Protein AF-A0A3B3ZJM9-F1 (afdb_monomer_lite)

Structure (mmCIF, N/CA/C/O backbone):
data_AF-A0A3B3ZJM9-F1
#
_entry.id   AF-A0A3B3ZJM9-F1
#
loop_
_atom_site.group_PDB
_atom_site.id
_atom_site.type_symbol
_atom_site.label_atom_id
_atom_site.label_alt_id
_atom_site.label_comp_id
_atom_site.label_asym_id
_atom_site.label_entity_id
_atom_site.label_seq_id
_atom_site.pdbx_PDB_ins_code
_atom_site.Cartn_x
_atom_site.Cartn_y
_atom_site.Cartn_z
_atom_site.occupancy
_atom_site.B_iso_or_equiv
_atom_site.auth_seq_id
_atom_site.auth_comp_id
_atom_site.auth_asym_id
_atom_site.auth_atom_id
_atom_site.pdbx_PDB_model_num
ATOM 1 N N . MET A 1 1 ? 22.313 26.244 2.640 1.00 47.47 1 MET A N 1
ATOM 2 C CA . MET A 1 1 ? 21.963 25.190 3.616 1.00 47.47 1 MET A CA 1
ATOM 3 C C . MET A 1 1 ? 20.534 25.431 4.071 1.00 47.47 1 MET A C 1
ATOM 5 O O . MET A 1 1 ? 20.159 26.590 4.134 1.00 47.47 1 MET A O 1
ATOM 9 N N . ASN A 1 2 ? 19.776 24.383 4.386 1.00 38.81 2 ASN A N 1
ATOM 10 C CA . ASN A 1 2 ? 18.579 24.436 5.232 1.00 38.81 2 ASN A CA 1
ATOM 11 C C . ASN A 1 2 ? 18.476 23.059 5.893 1.00 38.81 2 ASN A C 1
ATOM 13 O O . ASN A 1 2 ? 18.483 22.053 5.186 1.00 38.81 2 ASN A O 1
ATOM 17 N N . HIS A 1 3 ? 18.454 23.014 7.223 1.00 41.62 3 HIS A N 1
ATOM 18 C CA . HIS A 1 3 ? 18.410 21.771 7.990 1.00 41.62 3 HIS A CA 1
ATOM 19 C C . HIS A 1 3 ? 17.099 21.723 8.768 1.00 41.62 3 HIS A C 1
ATOM 21 O O . HIS A 1 3 ? 16.866 22.567 9.630 1.00 41.62 3 HIS A O 1
ATOM 27 N N . THR A 1 4 ? 16.265 20.732 8.469 1.00 42.75 4 THR A N 1
ATOM 28 C CA . THR A 1 4 ? 15.058 20.427 9.241 1.00 42.75 4 THR A CA 1
ATOM 29 C C . THR A 1 4 ? 15.381 19.240 10.150 1.00 42.75 4 THR A C 1
ATOM 31 O O . THR A 1 4 ? 15.762 18.194 9.621 1.00 42.75 4 THR A O 1
ATOM 34 N N . PRO A 1 5 ? 15.296 19.367 11.485 1.00 53.41 5 PRO A N 1
ATOM 35 C CA . PRO A 1 5 ? 15.540 18.246 12.385 1.00 53.41 5 PRO A CA 1
ATOM 36 C C . PRO A 1 5 ? 14.373 17.250 12.344 1.00 53.41 5 PRO A C 1
ATOM 38 O O . PRO A 1 5 ? 13.210 17.647 12.264 1.00 53.41 5 PRO A O 1
ATOM 41 N N . SER A 1 6 ? 14.684 15.958 12.433 1.00 42.56 6 SER A N 1
ATOM 42 C CA . SER A 1 6 ? 13.682 14.906 12.642 1.00 42.56 6 SER A CA 1
ATOM 43 C C . SER A 1 6 ? 13.315 14.804 14.129 1.00 42.56 6 SER A C 1
ATOM 45 O O . SER A 1 6 ? 14.202 14.965 14.971 1.00 42.56 6 SER A O 1
ATOM 47 N N . PRO A 1 7 ? 12.055 14.495 14.485 1.00 53.66 7 PRO A N 1
ATOM 48 C CA . PRO A 1 7 ? 11.697 14.185 15.864 1.00 53.66 7 PRO A CA 1
ATOM 49 C C . PRO A 1 7 ? 12.309 12.843 16.293 1.00 53.66 7 PRO A C 1
ATOM 51 O O . PRO A 1 7 ? 12.354 11.890 15.513 1.00 53.66 7 PRO A O 1
ATOM 54 N N . HIS A 1 8 ? 12.759 12.762 17.546 1.00 35.88 8 HIS A N 1
ATOM 55 C CA . HIS A 1 8 ? 13.118 11.489 18.172 1.00 35.88 8 HIS A CA 1
ATOM 56 C C . HIS A 1 8 ? 11.859 10.654 18.441 1.00 35.88 8 HIS A C 1
ATOM 58 O O . HIS A 1 8 ? 10.830 11.190 18.849 1.00 35.88 8 HIS A O 1
ATOM 64 N N . LEU A 1 9 ? 11.971 9.336 18.268 1.00 39.06 9 LEU A N 1
ATOM 65 C CA . LEU A 1 9 ? 11.013 8.376 18.813 1.00 39.06 9 LEU A CA 1
ATOM 66 C C . LEU A 1 9 ? 11.425 8.037 20.250 1.00 39.06 9 LEU A C 1
ATOM 68 O O . LEU A 1 9 ? 12.598 7.754 20.499 1.00 39.06 9 LEU A O 1
ATOM 72 N N . SER A 1 10 ? 10.469 8.060 21.177 1.00 40.75 10 SER A N 1
ATOM 73 C CA . SER A 1 10 ? 10.665 7.580 22.548 1.00 40.75 10 SER A CA 1
ATOM 74 C C . SER A 1 10 ? 10.404 6.078 22.624 1.00 40.75 10 SER A C 1
ATOM 76 O O . SER A 1 10 ? 9.419 5.594 22.068 1.00 40.75 10 SER A O 1
ATOM 78 N N . GLU A 1 11 ? 11.250 5.348 23.345 1.00 43.91 11 GLU A N 1
ATOM 79 C CA . GLU A 1 11 ? 11.013 3.936 23.651 1.00 43.91 11 GLU A CA 1
ATOM 80 C C . GLU A 1 11 ? 9.887 3.779 24.688 1.00 43.91 11 GLU A C 1
ATOM 82 O O . GLU A 1 11 ? 9.789 4.545 25.648 1.00 43.91 11 GLU A O 1
ATOM 87 N N . GLY A 1 12 ? 9.044 2.762 24.497 1.00 33.78 12 GLY A N 1
ATOM 88 C CA . GLY A 1 12 ? 7.973 2.352 25.408 1.00 33.78 12 GLY A CA 1
ATOM 89 C C . GLY A 1 12 ? 7.880 0.819 25.439 1.00 33.78 12 GLY A C 1
ATOM 90 O O . GLY A 1 12 ? 8.204 0.183 24.434 1.00 33.78 12 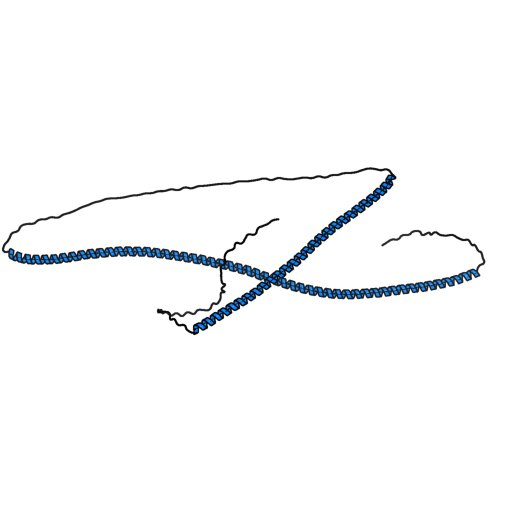GLY A O 1
ATOM 91 N N . PRO A 1 13 ? 7.530 0.200 26.581 1.00 42.19 13 PRO A N 1
ATOM 92 C CA . PRO A 1 13 ? 7.811 -1.215 26.822 1.00 42.19 13 PRO A CA 1
ATOM 93 C C . PRO A 1 13 ? 6.873 -2.173 26.074 1.00 42.19 13 PRO A C 1
ATOM 95 O O . PRO A 1 13 ? 5.714 -1.864 25.804 1.00 42.19 13 PRO A O 1
ATOM 98 N N . GLY A 1 14 ? 7.388 -3.367 25.770 1.00 47.25 14 GLY A N 1
ATOM 99 C CA . GLY A 1 14 ? 6.667 -4.388 25.011 1.00 47.25 14 GLY A CA 1
ATOM 100 C C . GLY A 1 14 ? 5.500 -5.030 25.768 1.00 47.25 14 GLY A C 1
ATOM 101 O O . GLY A 1 14 ? 5.575 -5.265 26.973 1.00 47.25 14 GLY A O 1
ATOM 102 N N . GLY A 1 15 ? 4.445 -5.370 25.024 1.00 34.50 15 GLY A N 1
ATOM 103 C CA . GLY A 1 15 ? 3.334 -6.203 25.482 1.00 34.50 15 GLY A CA 1
ATOM 104 C C . GLY A 1 15 ? 3.264 -7.494 24.670 1.00 34.50 15 GLY A C 1
ATOM 105 O O . GLY A 1 15 ? 3.090 -7.450 23.455 1.00 34.50 15 GLY A O 1
ATOM 106 N N . ASP A 1 16 ? 3.397 -8.638 25.338 1.00 49.00 16 ASP A N 1
ATOM 107 C CA . ASP A 1 16 ? 3.264 -9.957 24.714 1.00 49.00 16 ASP A CA 1
ATOM 108 C C . ASP A 1 16 ? 1.787 -10.253 24.387 1.00 49.00 16 ASP A C 1
ATOM 110 O O . ASP A 1 16 ? 0.916 -10.185 25.260 1.00 49.00 16 ASP A O 1
ATOM 114 N N . ARG A 1 17 ? 1.491 -10.563 23.119 1.00 40.66 17 ARG A N 1
ATOM 115 C CA . ARG A 1 17 ? 0.164 -10.987 22.648 1.00 40.66 17 ARG A CA 1
ATOM 116 C C . ARG A 1 17 ? 0.297 -12.119 21.632 1.00 40.66 17 ARG A C 1
ATOM 118 O O . ARG A 1 17 ? 0.453 -11.895 20.434 1.00 40.66 17 ARG A O 1
ATOM 125 N N . GLY A 1 18 ? 0.184 -13.350 22.126 1.00 38.19 18 GLY A N 1
ATOM 126 C CA . GLY A 1 18 ? 0.128 -14.547 21.291 1.00 38.19 18 GLY A CA 1
ATOM 127 C C . GLY A 1 18 ? -1.083 -14.553 20.350 1.00 38.19 18 GLY A C 1
ATOM 128 O O . GLY A 1 18 ? -2.224 -14.376 20.779 1.00 38.19 18 GLY A O 1
ATOM 129 N N . ILE A 1 19 ? -0.828 -14.801 19.066 1.00 42.34 19 ILE A N 1
ATOM 130 C CA . ILE A 1 19 ? -1.850 -14.903 18.018 1.00 42.34 19 ILE A CA 1
ATOM 131 C C . ILE A 1 19 ? -2.709 -16.158 18.245 1.00 42.34 19 ILE A C 1
ATOM 133 O O . ILE A 1 19 ? -2.181 -17.256 18.432 1.00 42.34 19 ILE A O 1
ATOM 137 N N . ARG A 1 20 ? -4.036 -16.013 18.160 1.00 41.09 20 ARG A N 1
ATOM 138 C CA . ARG A 1 20 ? -4.988 -17.126 18.021 1.00 41.09 20 ARG A CA 1
ATOM 139 C C . ARG A 1 20 ? -5.812 -16.938 16.753 1.00 41.09 20 ARG A C 1
ATOM 141 O O . ARG A 1 20 ? -6.485 -15.923 16.611 1.00 41.09 20 ARG A O 1
ATOM 148 N N . SER A 1 21 ? -5.783 -17.932 15.869 1.00 41.50 21 SER A N 1
ATOM 149 C CA . SER A 1 21 ? -6.717 -18.020 14.743 1.00 41.50 21 SER A CA 1
ATOM 150 C C . SER A 1 21 ? -8.130 -18.394 15.221 1.00 41.50 21 SER A C 1
ATOM 152 O O . SER A 1 21 ? -8.255 -19.080 16.242 1.00 41.50 21 SER A O 1
ATOM 154 N N . PRO A 1 22 ? -9.184 -17.980 14.495 1.00 52.47 22 PRO A N 1
ATOM 155 C CA . PRO A 1 22 ? -10.554 -18.435 14.716 1.00 52.47 22 PRO A CA 1
ATOM 156 C C . PRO A 1 22 ? -10.830 -19.801 14.045 1.00 52.47 22 PRO A C 1
ATOM 158 O O . PRO A 1 22 ? -9.917 -20.472 13.566 1.00 52.47 22 PRO A O 1
ATOM 161 N N . ASP A 1 23 ? -12.117 -20.156 14.002 1.00 39.28 23 ASP A N 1
ATOM 162 C CA . ASP A 1 23 ? -12.761 -21.204 13.195 1.00 39.28 23 ASP A CA 1
ATOM 163 C C . ASP A 1 23 ? -12.610 -22.677 13.612 1.00 39.28 23 ASP A C 1
ATOM 165 O O . ASP A 1 23 ? -11.727 -23.412 13.173 1.00 39.28 23 ASP A O 1
ATOM 169 N N . SER A 1 24 ? -13.627 -23.155 14.342 1.00 36.34 24 SER A N 1
ATOM 170 C CA . SER A 1 24 ? -14.345 -24.404 14.020 1.00 36.34 24 SER A CA 1
ATOM 171 C C . SER A 1 24 ? -15.698 -24.451 14.745 1.00 36.34 24 SER A C 1
ATOM 173 O O . SER A 1 24 ? -15.771 -24.741 15.938 1.00 36.34 24 SER A O 1
ATOM 175 N N . LEU A 1 25 ? -16.785 -24.156 14.024 1.00 48.25 25 LEU A N 1
ATOM 176 C CA . LEU A 1 25 ? -18.159 -24.266 14.526 1.00 48.25 25 LEU A CA 1
ATOM 177 C C . LEU A 1 25 ? -18.718 -25.672 14.265 1.00 48.25 25 LEU A C 1
ATOM 179 O O . LEU A 1 25 ? -19.055 -25.992 13.128 1.00 48.25 25 LEU A O 1
ATOM 183 N N . THR A 1 26 ? -18.907 -26.485 15.309 1.00 35.38 26 THR A N 1
ATOM 184 C CA . THR A 1 26 ? -19.688 -27.735 15.215 1.00 35.38 26 THR A CA 1
ATOM 185 C C . THR A 1 26 ? -20.602 -27.953 16.423 1.00 35.38 26 THR A C 1
ATOM 187 O O . THR A 1 26 ? -20.152 -28.322 17.503 1.00 35.38 26 THR A O 1
ATOM 190 N N . HIS A 1 27 ? -21.895 -27.732 16.181 1.00 34.25 27 HIS A N 1
ATOM 191 C CA . HIS A 1 27 ? -23.088 -28.334 16.797 1.00 34.25 27 HIS A CA 1
ATOM 192 C C . HIS A 1 27 ? -22.999 -28.966 18.201 1.00 34.25 27 HIS A C 1
ATOM 194 O O . HIS A 1 27 ? -22.512 -30.081 18.385 1.00 34.25 27 HIS A O 1
ATOM 200 N N . THR A 1 28 ? -23.684 -28.335 19.156 1.00 37.00 28 THR A N 1
ATOM 201 C CA . THR A 1 28 ? -24.249 -29.011 20.331 1.00 37.00 28 THR A CA 1
ATOM 202 C C . THR A 1 28 ? -25.511 -29.808 19.972 1.00 37.00 28 THR A C 1
ATOM 204 O O . THR A 1 28 ? -26.285 -29.407 19.100 1.00 37.00 28 THR A O 1
ATOM 207 N N . PRO A 1 29 ? -25.780 -30.891 20.718 1.00 44.97 29 PRO A N 1
ATOM 208 C CA . PRO A 1 29 ? -27.143 -31.280 21.060 1.00 44.97 29 PRO A CA 1
ATOM 209 C C . PRO A 1 29 ? -27.339 -31.347 22.586 1.00 44.97 29 PRO A C 1
ATOM 211 O O . PRO A 1 29 ? -26.546 -31.951 23.308 1.00 44.97 29 PRO A O 1
ATOM 214 N N . SER A 1 30 ? -28.427 -30.761 23.082 1.00 38.16 30 SER A N 1
ATOM 215 C CA . SER A 1 30 ? -28.861 -30.919 24.478 1.00 38.16 30 SER A CA 1
ATOM 216 C C . SER A 1 30 ? -29.608 -32.241 24.683 1.00 38.16 30 SER A C 1
ATOM 218 O O . SER A 1 30 ? -30.367 -32.653 23.805 1.00 38.16 30 SER A O 1
ATOM 220 N N . PRO A 1 31 ? -29.535 -32.824 25.889 1.00 50.53 31 PRO A N 1
ATOM 221 C CA . PRO A 1 31 ? -30.676 -33.534 26.460 1.00 50.53 31 PRO A CA 1
ATOM 222 C C . PRO A 1 31 ? -31.111 -32.924 27.802 1.00 50.53 31 PRO A C 1
ATOM 224 O O . PRO A 1 31 ? -30.293 -32.625 28.670 1.00 50.53 31 PRO A O 1
ATOM 227 N N . THR A 1 32 ? -32.423 -32.774 27.990 1.00 44.28 32 THR A N 1
ATOM 228 C CA . THR A 1 32 ? -33.016 -32.277 29.240 1.00 44.28 32 THR A CA 1
ATOM 229 C C . THR A 1 32 ? -33.385 -33.442 30.157 1.00 44.28 32 THR A C 1
ATOM 231 O O . THR A 1 32 ? -34.299 -34.201 29.843 1.00 44.28 32 THR A O 1
ATOM 234 N N . ALA A 1 33 ? -32.744 -33.541 31.321 1.00 39.22 33 ALA A N 1
ATOM 235 C CA . ALA A 1 33 ? -33.217 -34.337 32.454 1.00 39.22 33 ALA A CA 1
ATOM 236 C C . ALA A 1 33 ? -32.726 -33.704 33.767 1.00 39.22 33 ALA A C 1
ATOM 238 O O . ALA A 1 33 ? -31.592 -33.237 33.846 1.00 39.22 33 ALA A O 1
ATOM 239 N N . GLY A 1 34 ? -33.591 -33.647 34.782 1.00 42.50 34 GLY A N 1
ATOM 240 C CA . GLY A 1 34 ? -33.262 -33.074 36.090 1.00 42.50 34 GLY A CA 1
ATOM 241 C C . GLY A 1 34 ? -32.758 -34.118 37.087 1.00 42.50 34 GLY A C 1
ATOM 242 O O . GLY A 1 34 ? -33.069 -35.300 36.965 1.00 42.50 34 GLY A O 1
ATOM 243 N N . GLY A 1 35 ? -32.031 -33.662 38.109 1.00 34.59 35 GLY A N 1
ATOM 244 C CA . GLY A 1 35 ? -31.609 -34.495 39.236 1.00 34.59 35 GLY A CA 1
ATOM 245 C C . GLY A 1 35 ? -30.286 -34.042 39.843 1.00 34.59 35 GLY A C 1
ATOM 246 O O . GLY A 1 35 ? -29.222 -34.417 39.363 1.00 34.59 35 GLY A O 1
ATOM 247 N N . THR A 1 36 ? -30.341 -33.275 40.931 1.00 46.06 36 THR A N 1
ATOM 248 C CA . THR A 1 36 ? -29.201 -33.170 41.850 1.00 46.06 36 THR A CA 1
ATOM 249 C C . THR A 1 36 ? -29.091 -34.459 42.662 1.00 46.06 36 THR A C 1
ATOM 251 O O . THR A 1 36 ? -30.086 -34.958 43.189 1.00 46.06 36 THR A O 1
ATOM 254 N N . PRO A 1 37 ? -27.871 -34.986 42.809 1.00 49.34 37 PRO A N 1
ATOM 255 C CA . PRO A 1 37 ? -27.409 -35.260 44.165 1.00 49.34 37 PRO A CA 1
ATOM 256 C C . PRO A 1 37 ? -25.990 -34.732 44.418 1.00 49.34 37 PRO A C 1
ATOM 258 O O . PRO A 1 37 ? -25.158 -34.630 43.521 1.00 49.34 37 PRO A O 1
ATOM 261 N N . SER A 1 38 ? -25.711 -34.426 45.683 1.00 50.78 38 SER A N 1
ATOM 262 C CA . SER A 1 38 ? -24.355 -34.165 46.174 1.00 50.78 38 SER A CA 1
ATOM 263 C C . SER A 1 38 ? -23.624 -35.482 46.448 1.00 50.78 38 SER A C 1
ATOM 265 O O . SER A 1 38 ? -24.199 -36.339 47.114 1.00 50.78 38 SER A O 1
ATOM 267 N N . SER A 1 39 ? -22.363 -35.615 46.013 1.00 43.12 39 SER A N 1
ATOM 268 C CA . SER A 1 39 ? -21.261 -36.146 46.843 1.00 43.12 39 SER A CA 1
ATOM 269 C C . SER A 1 39 ? -19.900 -36.073 46.125 1.00 43.12 39 SER A C 1
ATOM 271 O O . SER A 1 39 ? -19.812 -36.364 44.940 1.00 43.12 39 SER A O 1
ATOM 273 N N . SER A 1 40 ? -18.870 -35.707 46.896 1.00 44.03 40 SER A N 1
ATOM 274 C CA . SER A 1 40 ? -17.421 -36.014 46.837 1.00 44.03 40 SER A CA 1
ATOM 275 C C . SER A 1 40 ? -16.720 -36.475 45.530 1.00 44.03 40 SER A C 1
ATOM 277 O O . SER A 1 40 ? -17.181 -37.396 44.860 1.00 44.03 40 SER A O 1
ATOM 279 N N . PRO A 1 41 ? -15.499 -35.969 45.233 1.00 45.84 41 PRO A N 1
ATOM 280 C CA . PRO A 1 41 ? -14.708 -36.398 44.075 1.00 45.84 41 PRO A CA 1
ATOM 281 C C . PRO A 1 41 ? -14.000 -37.758 44.292 1.00 45.84 41 PRO A C 1
ATOM 283 O O . PRO A 1 41 ? -13.268 -37.912 45.273 1.00 45.84 41 PRO A O 1
ATOM 286 N N . PRO A 1 42 ? -14.124 -38.733 43.369 1.00 49.38 42 PRO A N 1
ATOM 287 C CA . PRO A 1 42 ? -13.339 -39.965 43.406 1.00 49.38 42 PRO A CA 1
ATOM 288 C C . PRO A 1 42 ? -11.955 -39.772 42.761 1.00 49.38 42 PRO A C 1
ATOM 290 O O . PRO A 1 42 ? -11.836 -39.546 41.557 1.00 49.38 42 PRO A O 1
ATOM 293 N N . LEU A 1 43 ? -10.887 -39.919 43.550 1.00 53.81 43 LEU A N 1
ATOM 294 C CA . LEU A 1 43 ? -9.513 -39.992 43.041 1.00 53.81 43 LEU A CA 1
ATOM 295 C C . LEU A 1 43 ? -9.260 -41.362 42.388 1.00 53.81 43 LEU A C 1
ATOM 297 O O . LEU A 1 43 ? -8.922 -42.319 43.080 1.00 53.81 43 LEU A O 1
ATOM 301 N N . LEU A 1 44 ? -9.396 -41.460 41.061 1.00 46.12 44 LEU A N 1
ATOM 302 C CA . LEU A 1 44 ? -9.040 -42.663 40.296 1.00 46.12 44 LEU A CA 1
ATOM 303 C C . LEU A 1 44 ? -8.184 -42.324 39.068 1.00 46.12 44 LEU A C 1
ATOM 305 O O . LEU A 1 44 ? -8.669 -41.830 38.051 1.00 46.12 44 LEU A O 1
ATOM 309 N N . LEU A 1 45 ? -6.890 -42.639 39.164 1.00 51.25 45 LEU A N 1
ATOM 310 C CA . LEU A 1 45 ? -5.932 -42.588 38.058 1.00 51.25 45 LEU A CA 1
ATOM 311 C C . LEU A 1 45 ? -6.147 -43.785 37.118 1.00 51.25 45 LEU A C 1
ATOM 313 O O . LEU A 1 45 ? -5.525 -44.834 37.275 1.00 51.25 45 LEU A O 1
ATOM 317 N N . SER A 1 46 ? -7.029 -43.632 36.130 1.00 48.34 46 SER A N 1
ATOM 318 C CA . SER A 1 46 ? -7.209 -44.622 35.059 1.00 48.34 46 SER A CA 1
ATOM 319 C C . SER A 1 46 ? -5.994 -44.646 34.115 1.00 48.34 46 SER A C 1
ATOM 321 O O . SER A 1 46 ? -5.715 -43.618 33.491 1.00 48.34 46 SER A O 1
ATOM 323 N N . PRO A 1 47 ? -5.317 -45.797 33.900 1.00 54.12 47 PRO A N 1
ATOM 324 C CA . PRO A 1 47 ? -4.136 -45.884 33.027 1.00 54.12 47 PRO A CA 1
ATOM 325 C C . PRO A 1 47 ? -4.365 -45.427 31.578 1.00 54.12 47 PRO A C 1
ATOM 327 O O . PRO A 1 47 ? -3.436 -44.961 30.925 1.00 54.12 47 PRO A O 1
ATOM 330 N N . GLY A 1 48 ? -5.605 -45.506 31.079 1.00 52.81 48 GLY A N 1
ATOM 331 C CA . GLY A 1 48 ? -5.964 -45.015 29.744 1.00 52.81 48 GLY A CA 1
ATOM 332 C C . GLY A 1 48 ? -5.825 -43.497 29.568 1.00 52.81 48 GLY A C 1
ATOM 333 O O . GLY A 1 48 ? -5.595 -43.047 28.451 1.00 52.81 48 GLY A O 1
ATOM 334 N N . GLY A 1 49 ? -5.908 -42.712 30.650 1.00 56.03 49 GLY A N 1
ATOM 335 C CA . GLY A 1 49 ? -5.801 -41.252 30.575 1.00 56.03 49 GLY A CA 1
ATOM 336 C C . GLY A 1 49 ? -4.401 -40.774 30.189 1.00 56.03 49 GLY A C 1
ATOM 337 O O . GLY A 1 49 ? -4.273 -39.846 29.400 1.00 56.03 49 GLY A O 1
ATOM 338 N N . LEU A 1 50 ? -3.345 -41.429 30.687 1.00 55.56 50 LEU A N 1
ATOM 339 C CA . LEU A 1 50 ? -1.957 -41.044 30.395 1.00 55.56 50 LEU A CA 1
ATOM 340 C C . LEU A 1 50 ? -1.658 -41.103 28.888 1.00 55.56 50 LEU A C 1
ATOM 342 O O . LEU A 1 50 ? -1.089 -40.169 28.334 1.00 55.56 50 LEU A O 1
ATOM 346 N N . ARG A 1 51 ? -2.136 -42.156 28.219 1.00 60.84 51 ARG A N 1
ATOM 347 C CA . ARG A 1 51 ? -1.934 -42.382 26.782 1.00 60.84 51 ARG A CA 1
ATOM 348 C C . ARG A 1 51 ? -2.746 -41.431 25.890 1.00 60.84 51 ARG A C 1
ATOM 350 O O . ARG A 1 51 ? -2.351 -41.166 24.755 1.00 60.84 51 ARG A O 1
ATOM 357 N N . ASP A 1 52 ? -3.865 -40.910 26.392 1.00 72.94 52 ASP A N 1
ATOM 358 C CA . ASP A 1 52 ? -4.633 -39.840 25.740 1.00 72.94 52 ASP A CA 1
ATOM 359 C C . ASP A 1 52 ? -3.897 -38.491 25.848 1.00 72.94 52 ASP A C 1
ATOM 361 O O . ASP A 1 52 ? -3.723 -37.796 24.847 1.00 72.94 52 ASP A O 1
ATOM 365 N N . TRP A 1 53 ? -3.341 -38.173 27.027 1.00 78.88 53 TRP A N 1
ATOM 366 C CA . TRP A 1 53 ? -2.466 -37.007 27.212 1.00 78.88 53 TRP A CA 1
ATOM 367 C C . TRP A 1 53 ? -1.213 -37.059 26.327 1.00 78.88 53 TRP A C 1
ATOM 369 O O . TRP A 1 53 ? -0.895 -36.058 25.689 1.00 78.88 53 TRP A O 1
ATOM 379 N N . GLU A 1 54 ? -0.540 -38.211 26.231 1.00 85.19 54 GLU A N 1
ATOM 380 C CA . GLU A 1 54 ? 0.595 -38.420 25.316 1.00 85.19 54 GLU A CA 1
ATOM 381 C C . GLU A 1 54 ? 0.190 -38.174 23.854 1.00 85.19 54 GLU A C 1
ATOM 383 O O . GLU A 1 54 ? 0.828 -37.384 23.161 1.00 85.19 54 GLU A O 1
ATOM 388 N N . SER A 1 55 ? -0.923 -38.767 23.404 1.00 84.81 55 SER A N 1
ATOM 389 C CA . SER A 1 55 ? -1.436 -38.597 22.033 1.00 84.81 55 SER A CA 1
ATOM 390 C C . SER A 1 55 ? -1.785 -37.134 21.714 1.00 84.81 55 SER A C 1
ATOM 392 O O . SER A 1 55 ? -1.576 -36.661 20.594 1.00 84.81 55 SER A O 1
ATOM 394 N N . ARG A 1 56 ? -2.304 -36.399 22.704 1.00 87.19 56 ARG A N 1
ATOM 395 C CA . ARG A 1 56 ? -2.682 -34.987 22.583 1.00 87.19 56 ARG A CA 1
ATOM 396 C C . ARG A 1 56 ? -1.479 -34.044 22.578 1.00 87.19 56 ARG A C 1
ATOM 398 O O . ARG A 1 56 ? -1.473 -33.085 21.808 1.00 87.19 56 ARG A O 1
ATOM 405 N N . GLU A 1 57 ? -0.466 -34.297 23.404 1.00 90.25 57 GLU A N 1
ATOM 406 C CA . GLU A 1 57 ? 0.758 -33.486 23.410 1.00 90.25 57 GLU A CA 1
ATOM 407 C C . GLU A 1 57 ? 1.638 -33.803 22.185 1.00 90.25 57 GLU A C 1
ATOM 409 O O . GLU A 1 57 ? 2.228 -32.889 21.614 1.00 90.25 57 GLU A O 1
ATOM 414 N N . GLU A 1 58 ? 1.635 -35.044 21.678 1.00 90.69 58 GLU A N 1
ATOM 415 C CA . GLU A 1 58 ? 2.191 -35.369 20.357 1.00 90.69 58 GLU A CA 1
ATOM 416 C C . GLU A 1 58 ? 1.525 -34.559 19.230 1.00 90.69 58 GLU A C 1
ATOM 418 O O . GLU A 1 58 ? 2.219 -34.026 18.361 1.00 90.69 58 GLU A O 1
ATOM 423 N N . LEU A 1 59 ? 0.187 -34.468 19.215 1.00 90.81 59 LEU A N 1
ATOM 424 C CA . LEU A 1 59 ? -0.540 -33.683 18.211 1.00 90.81 59 LEU A CA 1
ATOM 425 C C . LEU A 1 59 ? -0.142 -32.202 18.287 1.00 90.81 59 LEU A C 1
ATOM 427 O O . LEU A 1 59 ? 0.236 -31.616 17.276 1.00 90.81 59 LEU A O 1
ATOM 431 N N . ARG A 1 60 ? -0.123 -31.635 19.496 1.00 94.12 60 ARG A N 1
ATOM 432 C CA . ARG A 1 60 ? 0.319 -30.259 19.753 1.00 94.12 60 ARG A CA 1
ATOM 433 C C . ARG A 1 60 ? 1.766 -30.008 19.316 1.00 94.12 60 ARG A C 1
ATOM 435 O O . ARG A 1 60 ? 2.076 -28.944 18.784 1.00 94.12 60 ARG A O 1
ATOM 442 N N . MET A 1 61 ? 2.664 -30.971 19.522 1.00 91.50 61 MET A N 1
ATOM 443 C CA . MET A 1 61 ? 4.050 -30.875 19.059 1.00 91.50 61 MET A CA 1
ATOM 444 C C . MET A 1 61 ? 4.139 -30.882 17.529 1.00 91.50 61 MET A C 1
ATOM 446 O O . MET A 1 61 ? 4.857 -30.052 16.974 1.00 91.50 61 MET A O 1
ATOM 450 N N . ARG A 1 62 ? 3.349 -31.719 16.841 1.00 94.75 62 ARG A N 1
ATOM 451 C CA . ARG A 1 62 ? 3.244 -31.708 15.369 1.00 94.75 62 ARG A CA 1
ATOM 452 C C . ARG A 1 62 ? 2.681 -30.385 14.841 1.00 94.75 62 ARG A C 1
ATOM 454 O O . ARG A 1 62 ? 3.226 -29.841 13.887 1.00 94.75 62 ARG A O 1
ATOM 461 N N . GLU A 1 63 ? 1.657 -29.823 15.485 1.00 94.50 63 GLU A N 1
ATOM 462 C CA . GLU A 1 63 ? 1.111 -28.494 15.157 1.00 94.50 63 GLU A CA 1
ATOM 463 C C . GLU A 1 63 ? 2.162 -27.381 15.324 1.00 94.50 63 GLU A C 1
ATOM 465 O O . GLU A 1 63 ? 2.300 -26.513 14.460 1.00 94.50 63 GLU A O 1
ATOM 470 N N . LEU A 1 64 ? 2.953 -27.420 16.405 1.00 96.31 64 LEU A N 1
ATOM 471 C CA . LEU A 1 64 ? 4.053 -26.477 16.644 1.00 96.31 64 LEU A CA 1
ATOM 472 C C . LEU A 1 64 ? 5.196 -26.634 15.631 1.00 96.31 64 LEU A C 1
ATOM 474 O O . LEU A 1 64 ? 5.791 -25.638 15.216 1.00 96.31 64 LEU A O 1
ATOM 478 N N . GLU A 1 65 ? 5.519 -27.859 15.223 1.00 95.12 65 GLU A N 1
ATOM 479 C CA . GLU A 1 65 ? 6.509 -28.137 14.178 1.00 95.12 65 GLU A CA 1
ATOM 480 C C . GLU A 1 65 ? 6.031 -27.672 12.800 1.00 95.12 65 GLU A C 1
ATOM 482 O O . GLU A 1 65 ? 6.800 -27.036 12.075 1.00 95.12 65 GLU A O 1
ATOM 487 N N . GLU A 1 66 ? 4.755 -27.873 12.461 1.00 95.50 66 GLU A N 1
ATOM 488 C CA . GLU A 1 66 ? 4.192 -27.361 11.213 1.00 95.50 66 GLU A CA 1
ATOM 489 C C . GLU A 1 66 ? 4.133 -25.825 11.207 1.00 95.50 66 GLU A C 1
ATOM 491 O O . GLU A 1 66 ? 4.513 -25.193 10.219 1.00 95.50 66 GLU A O 1
ATOM 496 N N . ALA A 1 67 ? 3.750 -25.195 12.323 1.00 94.56 67 ALA A N 1
ATOM 497 C CA . ALA A 1 67 ? 3.783 -23.740 12.472 1.00 94.56 67 ALA A CA 1
ATOM 498 C C . ALA A 1 67 ? 5.206 -23.176 12.286 1.00 94.56 67 ALA A C 1
ATOM 500 O O . ALA A 1 67 ? 5.393 -22.200 11.555 1.00 94.56 67 ALA A O 1
ATOM 501 N N . ARG A 1 68 ? 6.226 -23.827 12.868 1.00 95.44 68 ARG A N 1
ATOM 502 C CA . ARG A 1 68 ? 7.647 -23.486 12.657 1.00 95.44 68 ARG A CA 1
ATOM 503 C C . ARG A 1 68 ? 8.072 -23.670 11.197 1.00 95.44 68 ARG A C 1
ATOM 505 O O . ARG A 1 68 ? 8.769 -22.810 10.664 1.00 95.44 68 ARG A O 1
ATOM 512 N N . ALA A 1 69 ? 7.641 -24.742 10.531 1.00 96.00 69 ALA A N 1
ATOM 513 C CA . ALA A 1 69 ? 7.953 -24.990 9.122 1.00 96.00 69 ALA A CA 1
ATOM 514 C C . ALA A 1 69 ? 7.322 -23.933 8.193 1.00 96.00 69 ALA A C 1
ATOM 516 O O . ALA A 1 69 ? 8.003 -23.392 7.317 1.00 96.00 69 ALA A O 1
ATOM 517 N N . ARG A 1 70 ? 6.051 -23.575 8.429 1.00 94.31 70 ARG A N 1
ATOM 518 C CA . ARG A 1 70 ? 5.345 -22.488 7.727 1.00 94.31 70 ARG A CA 1
ATOM 519 C C . ARG A 1 70 ? 6.055 -21.141 7.942 1.00 94.31 70 ARG A C 1
ATOM 521 O O . ARG A 1 70 ? 6.319 -20.434 6.968 1.00 94.31 70 ARG A O 1
ATOM 528 N N . ALA A 1 71 ? 6.451 -20.823 9.179 1.00 95.12 71 ALA A N 1
ATOM 529 C CA . ALA A 1 71 ? 7.204 -19.608 9.505 1.00 95.12 71 ALA A CA 1
ATOM 530 C C . ALA A 1 71 ? 8.581 -19.560 8.812 1.00 95.12 71 ALA A C 1
ATOM 532 O O . ALA A 1 71 ? 8.915 -18.561 8.176 1.00 95.12 71 ALA A O 1
ATOM 533 N N . ALA A 1 72 ? 9.346 -20.656 8.833 1.00 95.06 72 ALA A N 1
ATOM 534 C CA . ALA A 1 72 ? 10.641 -20.748 8.154 1.00 95.06 72 ALA A CA 1
ATOM 535 C C . ALA A 1 72 ? 10.527 -20.587 6.622 1.00 95.06 72 ALA A C 1
ATOM 537 O O . ALA A 1 72 ? 11.420 -20.028 5.978 1.00 95.06 72 ALA A O 1
ATOM 538 N N . GLN A 1 73 ? 9.421 -21.037 6.019 1.00 92.75 73 GLN A N 1
ATOM 539 C CA . GLN A 1 73 ? 9.147 -20.832 4.595 1.00 92.75 73 GLN A CA 1
ATOM 540 C C . GLN A 1 73 ? 8.731 -19.381 4.280 1.00 92.75 73 GLN A C 1
ATOM 542 O O . GLN A 1 73 ? 9.175 -18.824 3.268 1.00 92.75 73 GLN A O 1
ATOM 547 N N . MET A 1 74 ? 7.958 -18.729 5.158 1.00 93.00 74 MET A N 1
ATOM 548 C CA . MET A 1 74 ? 7.723 -17.278 5.093 1.00 93.00 74 MET A CA 1
ATOM 549 C C . MET A 1 74 ? 9.038 -16.495 5.198 1.00 93.00 74 MET A C 1
ATOM 551 O O . MET A 1 74 ? 9.272 -15.596 4.397 1.00 93.00 74 MET A O 1
ATOM 555 N N . GLU A 1 75 ? 9.937 -16.871 6.108 1.00 95.88 75 GLU A N 1
ATOM 556 C CA . GLU A 1 75 ? 11.248 -16.235 6.285 1.00 95.88 75 GLU A CA 1
ATOM 557 C C . GLU A 1 75 ? 12.160 -16.341 5.050 1.00 95.88 75 GLU A C 1
ATOM 559 O O . GLU A 1 75 ? 12.869 -15.382 4.727 1.00 95.88 75 GLU A O 1
ATOM 564 N N . LYS A 1 76 ? 12.137 -17.474 4.332 1.00 97.31 76 LYS A N 1
ATOM 565 C CA . LYS A 1 76 ? 12.821 -17.617 3.032 1.00 97.31 76 LYS A CA 1
ATOM 566 C C . LYS A 1 76 ? 12.211 -16.696 1.976 1.00 97.31 76 LYS A C 1
ATOM 568 O O . LYS A 1 76 ? 12.937 -15.997 1.275 1.00 97.31 76 LYS A O 1
ATOM 573 N N . THR A 1 77 ? 10.882 -16.670 1.897 1.00 95.69 77 THR A N 1
ATOM 574 C CA . THR A 1 77 ? 10.136 -15.835 0.943 1.00 95.69 77 THR A CA 1
ATOM 575 C C . THR A 1 77 ? 10.402 -14.344 1.187 1.00 95.69 77 THR A C 1
ATOM 577 O O . THR A 1 77 ? 10.696 -13.608 0.248 1.00 95.69 77 THR A O 1
ATOM 580 N N . MET A 1 78 ? 10.392 -13.902 2.449 1.00 92.38 78 MET A N 1
ATOM 581 C CA . MET A 1 78 ? 10.704 -12.525 2.851 1.00 92.38 78 MET A CA 1
ATOM 582 C C . MET A 1 78 ? 12.148 -12.124 2.522 1.00 92.38 78 MET A C 1
ATOM 584 O O . MET A 1 78 ? 12.366 -11.032 1.995 1.00 92.38 78 MET A O 1
ATOM 588 N N . ARG A 1 79 ? 13.134 -13.002 2.772 1.00 96.38 79 ARG A N 1
ATOM 589 C CA . ARG A 1 79 ? 14.532 -12.744 2.376 1.00 96.38 79 ARG A CA 1
ATOM 590 C C . ARG A 1 79 ? 14.670 -12.606 0.861 1.00 96.38 79 ARG A C 1
ATOM 592 O O . ARG A 1 79 ? 15.255 -11.630 0.409 1.00 96.38 79 ARG A O 1
ATOM 599 N N . TRP A 1 80 ? 14.037 -13.481 0.080 1.00 96.06 80 TRP A N 1
ATOM 600 C CA . TRP A 1 80 ? 14.057 -13.375 -1.381 1.00 96.06 80 TRP A CA 1
ATOM 601 C C . TRP A 1 80 ? 13.455 -12.052 -1.893 1.00 96.06 80 TRP A C 1
ATOM 603 O O . TRP A 1 80 ? 14.072 -11.382 -2.722 1.00 96.06 80 TRP A O 1
ATOM 613 N N . TRP A 1 81 ? 12.317 -11.599 -1.347 1.00 95.69 81 TRP A N 1
ATOM 614 C CA . TRP A 1 81 ? 11.759 -10.279 -1.686 1.00 95.69 81 TRP A CA 1
ATOM 615 C C . TRP A 1 81 ? 12.686 -9.117 -1.294 1.00 95.69 81 TRP A C 1
ATOM 617 O O . TRP A 1 81 ? 12.798 -8.144 -2.048 1.00 95.69 81 TRP A O 1
ATOM 627 N N . SER A 1 82 ? 13.378 -9.217 -0.154 1.00 94.69 82 SER A N 1
ATOM 628 C CA . SER A 1 82 ? 14.399 -8.249 0.267 1.00 94.69 82 SER A CA 1
ATOM 629 C C . SER A 1 82 ? 15.569 -8.198 -0.722 1.00 94.69 82 SER A C 1
ATOM 631 O O . SER A 1 82 ? 15.917 -7.118 -1.204 1.00 94.69 82 SER A O 1
ATOM 633 N N . ASP A 1 83 ? 16.122 -9.352 -1.098 1.00 95.69 83 ASP A N 1
ATOM 634 C CA . ASP A 1 83 ? 17.269 -9.458 -2.005 1.00 95.69 83 ASP A CA 1
ATOM 635 C C . ASP A 1 83 ? 16.925 -8.963 -3.417 1.00 95.69 83 ASP A C 1
ATOM 637 O O . ASP A 1 83 ? 17.677 -8.179 -4.002 1.00 95.69 83 ASP A O 1
ATOM 641 N N . CYS A 1 84 ? 15.748 -9.320 -3.945 1.00 94.94 84 CYS A N 1
ATOM 642 C CA . CYS A 1 84 ? 15.224 -8.765 -5.196 1.00 94.94 84 CYS A CA 1
ATOM 643 C C . CYS A 1 84 ? 15.087 -7.235 -5.130 1.00 94.94 84 CYS A C 1
ATOM 645 O O . CYS A 1 84 ? 15.497 -6.531 -6.058 1.00 94.94 84 CYS A O 1
ATOM 647 N N . THR A 1 85 ? 14.569 -6.705 -4.018 1.00 94.88 85 THR A N 1
ATOM 648 C CA . THR A 1 85 ? 14.410 -5.258 -3.803 1.00 94.88 85 THR A CA 1
ATOM 649 C C . THR A 1 85 ? 15.762 -4.543 -3.724 1.00 94.88 85 THR A C 1
ATOM 651 O O . THR A 1 85 ? 15.931 -3.477 -4.322 1.00 94.88 85 THR A O 1
ATOM 654 N N . ALA A 1 86 ? 16.749 -5.121 -3.035 1.00 90.00 86 ALA A N 1
ATOM 655 C CA . ALA A 1 86 ? 18.107 -4.589 -2.947 1.00 90.00 86 ALA A CA 1
ATOM 656 C C . ALA A 1 86 ? 18.811 -4.598 -4.316 1.00 90.00 86 ALA A C 1
ATOM 658 O O . ALA A 1 86 ? 19.338 -3.572 -4.748 1.00 90.00 86 ALA A O 1
ATOM 659 N N . ASN A 1 87 ? 18.735 -5.715 -5.045 1.00 95.31 87 ASN A N 1
ATOM 660 C CA . ASN A 1 87 ? 19.311 -5.891 -6.381 1.00 95.31 87 ASN A CA 1
ATOM 661 C C . ASN A 1 87 ? 18.737 -4.879 -7.395 1.00 95.31 87 ASN A C 1
ATOM 663 O O . ASN A 1 87 ? 19.479 -4.260 -8.164 1.00 95.31 87 ASN A O 1
ATOM 667 N N . TRP A 1 88 ? 17.421 -4.644 -7.352 1.00 93.62 88 TRP A N 1
ATOM 668 C CA . TRP A 1 88 ? 16.746 -3.625 -8.161 1.00 93.62 88 TRP A CA 1
ATOM 669 C C . TRP A 1 88 ? 17.188 -2.205 -7.778 1.00 93.62 88 TRP A C 1
ATOM 671 O O . TRP A 1 88 ? 17.595 -1.433 -8.651 1.00 93.62 88 TRP A O 1
ATOM 681 N N . ARG A 1 89 ? 17.199 -1.866 -6.478 1.00 95.31 89 ARG A N 1
ATOM 682 C CA . ARG A 1 89 ? 17.688 -0.565 -5.977 1.00 95.31 89 ARG A CA 1
ATOM 683 C C . ARG A 1 89 ? 19.136 -0.297 -6.389 1.00 95.31 89 ARG A C 1
ATOM 685 O O . ARG A 1 89 ? 19.445 0.830 -6.777 1.00 95.31 89 ARG A O 1
ATOM 692 N N . GLU A 1 90 ? 20.009 -1.303 -6.362 1.00 94.31 90 GLU A N 1
ATOM 693 C CA . GLU A 1 90 ? 21.380 -1.193 -6.869 1.00 94.31 90 GLU A CA 1
ATOM 694 C C . GLU A 1 90 ? 21.421 -0.894 -8.369 1.00 94.31 90 GLU A C 1
ATOM 696 O O . GLU A 1 90 ? 22.032 0.098 -8.769 1.00 94.31 90 GLU A O 1
ATOM 701 N N . LYS A 1 91 ? 20.765 -1.716 -9.201 1.00 95.06 91 LYS A N 1
ATOM 702 C CA . LYS A 1 91 ? 20.749 -1.554 -10.667 1.00 95.06 91 LYS A CA 1
ATOM 703 C C . LYS A 1 91 ? 20.258 -0.165 -11.070 1.00 95.06 91 LYS A C 1
ATOM 705 O O . LYS A 1 91 ? 20.929 0.533 -11.828 1.00 95.06 91 LYS A O 1
ATOM 710 N N . TRP A 1 92 ? 19.155 0.295 -10.482 1.00 93.56 92 TRP A N 1
ATOM 711 C CA . TRP A 1 92 ? 18.634 1.641 -10.727 1.00 93.56 92 TRP A CA 1
ATOM 712 C C . TRP A 1 92 ? 19.513 2.752 -10.152 1.00 93.56 92 TRP A C 1
ATOM 714 O O . TRP A 1 92 ? 19.467 3.879 -10.640 1.00 93.56 92 TRP A O 1
ATOM 724 N N . SER A 1 93 ? 20.337 2.490 -9.139 1.00 94.69 93 SER A N 1
ATOM 725 C CA . SER A 1 93 ? 21.330 3.459 -8.658 1.00 94.69 93 SER A CA 1
ATOM 726 C C . SER A 1 93 ? 22.535 3.547 -9.593 1.00 94.69 93 SER A C 1
ATOM 728 O O . SER A 1 93 ? 22.946 4.658 -9.919 1.00 94.69 93 SER A O 1
ATOM 730 N N . LYS A 1 94 ? 23.019 2.410 -10.107 1.00 96.19 94 LYS A N 1
ATOM 731 C CA . LYS A 1 94 ? 24.091 2.317 -11.111 1.00 96.19 94 LYS A CA 1
ATOM 732 C C . LYS A 1 94 ? 23.695 3.037 -12.409 1.00 96.19 94 LYS A C 1
ATOM 734 O O . LYS A 1 94 ? 24.345 4.014 -12.770 1.00 96.19 94 LYS A O 1
ATOM 739 N N . VAL A 1 95 ? 22.540 2.706 -12.996 1.00 95.56 95 VAL A N 1
ATOM 740 C CA . VAL A 1 95 ? 22.021 3.373 -14.212 1.00 95.56 95 VAL A CA 1
ATOM 741 C C . VAL A 1 95 ? 21.782 4.877 -14.001 1.00 95.56 95 VAL A C 1
ATOM 743 O O . VAL A 1 95 ? 22.103 5.690 -14.870 1.00 95.56 95 VAL A O 1
ATOM 746 N N . ARG A 1 96 ? 21.258 5.304 -12.838 1.00 92.12 96 ARG A N 1
ATOM 747 C CA . ARG A 1 96 ? 21.114 6.743 -12.528 1.00 92.12 96 ARG A CA 1
ATOM 748 C C . ARG A 1 96 ? 22.466 7.446 -12.392 1.00 92.12 96 ARG A C 1
ATOM 750 O O . ARG A 1 96 ? 22.566 8.595 -12.821 1.00 92.12 96 ARG A O 1
ATOM 757 N N . ALA A 1 97 ? 23.472 6.788 -11.815 1.00 93.56 97 ALA A N 1
ATOM 758 C CA . ALA A 1 97 ? 24.820 7.325 -11.673 1.00 93.56 97 ALA A CA 1
ATOM 759 C C . ALA A 1 97 ? 25.517 7.461 -13.034 1.00 93.56 97 ALA A C 1
ATOM 761 O O . ALA A 1 97 ? 26.021 8.536 -13.332 1.00 93.56 97 ALA A O 1
ATOM 762 N N . GLU A 1 98 ? 25.465 6.440 -13.892 1.00 96.19 98 GLU A N 1
ATOM 763 C CA . GLU A 1 98 ? 26.002 6.470 -15.264 1.00 96.19 98 GLU A CA 1
ATOM 764 C C . GLU A 1 98 ? 25.341 7.567 -16.108 1.00 96.19 98 GLU A C 1
ATOM 766 O O . GLU A 1 98 ? 26.021 8.418 -16.680 1.00 96.19 98 GLU A O 1
ATOM 771 N N . ARG A 1 99 ? 24.003 7.633 -16.101 1.00 94.50 99 ARG A N 1
ATOM 772 C CA . ARG A 1 99 ? 23.225 8.692 -16.766 1.00 94.50 99 ARG A CA 1
ATOM 773 C C . ARG A 1 99 ? 23.593 10.092 -16.262 1.00 94.50 99 ARG A C 1
ATOM 775 O O . ARG A 1 99 ? 23.592 11.043 -17.043 1.00 94.50 99 ARG A O 1
ATOM 782 N N . ASN A 1 100 ? 23.852 10.251 -14.964 1.00 93.31 100 ASN A N 1
ATOM 783 C CA . ASN A 1 100 ? 24.309 11.527 -14.412 1.00 93.31 100 ASN A CA 1
ATOM 784 C C . ASN A 1 100 ? 25.737 11.834 -14.880 1.00 93.31 100 ASN A C 1
ATOM 786 O O . ASN A 1 100 ? 25.960 12.912 -15.419 1.00 93.31 100 ASN A O 1
ATOM 790 N N . ARG A 1 101 ? 26.652 10.862 -14.797 1.00 96.44 101 ARG A N 1
ATOM 791 C CA . ARG A 1 101 ? 28.048 10.987 -15.232 1.00 96.44 101 ARG A CA 1
ATOM 792 C C . ARG A 1 101 ? 28.157 11.420 -16.694 1.00 96.44 101 ARG A C 1
ATOM 794 O O . ARG A 1 101 ? 28.817 12.409 -16.975 1.00 96.44 101 ARG A O 1
ATOM 801 N N . ALA A 1 102 ? 27.402 10.788 -17.593 1.00 92.69 102 ALA A N 1
ATOM 802 C CA . ALA A 1 102 ? 27.341 11.168 -19.005 1.00 92.69 102 ALA A CA 1
ATOM 803 C C . ALA A 1 102 ? 26.795 12.598 -19.218 1.00 92.69 102 ALA A C 1
ATOM 805 O O . ALA A 1 102 ? 27.258 13.324 -20.096 1.00 92.69 102 ALA A O 1
ATOM 806 N N . ARG A 1 103 ? 25.835 13.056 -18.397 1.00 90.75 103 ARG A N 1
ATOM 807 C CA . ARG A 1 103 ? 25.365 14.459 -18.418 1.00 90.75 103 ARG A CA 1
ATOM 808 C C . ARG A 1 103 ? 26.430 15.428 -17.901 1.00 90.75 103 ARG A C 1
ATOM 810 O O . ARG A 1 103 ? 26.524 16.546 -18.406 1.00 90.75 103 ARG A O 1
ATOM 817 N N . ASP A 1 104 ? 27.218 15.014 -16.916 1.00 96.31 104 ASP A N 1
ATOM 818 C CA . ASP A 1 104 ? 28.310 15.802 -16.349 1.00 96.31 104 ASP A CA 1
ATOM 819 C C . ASP A 1 104 ? 29.481 15.913 -17.336 1.00 96.31 104 ASP A C 1
ATOM 821 O O . ASP A 1 104 ? 29.949 17.019 -17.601 1.00 96.31 104 ASP A O 1
ATOM 825 N N . GLU A 1 105 ? 29.851 14.812 -17.989 1.00 96.56 105 GLU A N 1
ATOM 826 C CA . GLU A 1 105 ? 30.815 14.745 -19.092 1.00 96.56 105 GLU A CA 1
ATOM 827 C C . GLU A 1 105 ? 30.375 15.608 -20.286 1.00 96.56 105 GLU A C 1
ATOM 829 O O . GLU A 1 105 ? 31.164 16.414 -20.776 1.00 96.56 105 GLU A O 1
ATOM 834 N N . VAL A 1 106 ? 29.103 15.555 -20.705 1.00 91.38 106 VAL A N 1
ATOM 835 C CA . VAL A 1 106 ? 28.570 16.444 -21.758 1.00 91.38 106 VAL A CA 1
ATOM 836 C C . VAL A 1 106 ? 28.649 17.923 -21.359 1.00 91.38 106 VAL A C 1
ATOM 838 O O . VAL A 1 106 ? 28.953 18.761 -22.210 1.00 91.38 106 VAL A O 1
ATOM 841 N N . ARG A 1 107 ? 28.423 18.280 -20.084 1.00 96.75 107 ARG A N 1
ATOM 842 C CA . ARG A 1 107 ? 28.612 19.668 -19.618 1.00 96.75 107 ARG A CA 1
ATOM 843 C C . ARG A 1 107 ? 30.091 20.075 -19.611 1.00 96.75 107 ARG A C 1
ATOM 845 O O . ARG A 1 107 ? 30.395 21.169 -20.077 1.00 96.75 107 ARG A O 1
ATOM 852 N N . GLN A 1 108 ? 31.004 19.199 -19.185 1.00 97.94 108 GLN A N 1
ATOM 853 C CA . GLN A 1 108 ? 32.451 19.453 -19.245 1.00 97.94 108 GLN A CA 1
ATOM 854 C C . GLN A 1 108 ? 32.959 19.604 -20.687 1.00 97.94 108 GLN A C 1
ATOM 856 O O . GLN A 1 108 ? 33.748 20.502 -20.969 1.00 97.94 108 GLN A O 1
ATOM 861 N N . LEU A 1 109 ? 32.500 18.760 -21.616 1.00 97.19 109 LEU A N 1
ATOM 862 C CA . LEU A 1 109 ? 32.878 18.838 -23.030 1.00 97.19 109 LEU A CA 1
ATOM 863 C C . LEU A 1 109 ? 32.368 20.126 -23.687 1.00 97.19 109 LEU A C 1
ATOM 865 O O . LEU A 1 109 ? 33.116 20.746 -24.437 1.00 97.19 109 LEU A O 1
ATOM 869 N N . ARG A 1 110 ? 31.150 20.581 -23.355 1.00 94.75 110 ARG A N 1
ATOM 870 C CA . ARG A 1 110 ? 30.644 21.898 -23.783 1.00 94.75 110 ARG A CA 1
ATOM 871 C C . ARG A 1 110 ? 31.494 23.042 -23.229 1.00 94.75 110 ARG A C 1
ATOM 873 O O . ARG A 1 110 ? 31.941 23.873 -24.002 1.00 94.75 110 ARG A O 1
ATOM 880 N N . GLN A 1 111 ? 31.814 23.033 -21.934 1.00 97.81 111 GLN A N 1
ATOM 881 C CA . GLN A 1 111 ? 32.687 24.051 -21.332 1.00 97.81 111 GLN A CA 1
ATOM 882 C C . GLN A 1 111 ? 34.087 24.083 -21.972 1.00 97.81 111 GLN A C 1
ATOM 884 O O . GLN A 1 111 ? 34.619 25.160 -22.225 1.00 97.81 111 GLN A O 1
ATOM 889 N N . ARG A 1 112 ? 34.674 22.919 -22.289 1.00 97.62 112 ARG A N 1
ATOM 890 C CA . ARG A 1 112 ? 35.949 22.834 -23.026 1.00 97.62 112 ARG A CA 1
ATOM 891 C C . ARG A 1 112 ? 35.824 23.370 -24.453 1.00 97.62 112 ARG A C 1
ATOM 893 O O . ARG A 1 112 ? 36.710 24.096 -24.888 1.00 97.62 112 ARG A O 1
ATOM 900 N N . LEU A 1 113 ? 34.731 23.059 -25.157 1.00 95.75 113 LEU A N 1
ATOM 901 C CA . LEU A 1 113 ? 34.437 23.609 -26.484 1.00 95.75 113 LEU A CA 1
ATOM 902 C C . LEU A 1 113 ? 34.318 25.141 -26.436 1.00 95.75 113 LEU A C 1
ATOM 904 O O . LEU A 1 113 ? 34.913 25.815 -27.271 1.00 95.75 113 LEU A O 1
ATOM 908 N N . ASP A 1 114 ? 33.606 25.691 -25.450 1.00 97.00 114 ASP A N 1
ATOM 909 C CA . ASP A 1 114 ? 33.441 27.138 -25.268 1.00 97.00 114 ASP A CA 1
ATOM 910 C C . ASP A 1 114 ? 34.786 27.832 -25.001 1.00 97.00 114 ASP A C 1
ATOM 912 O O . ASP A 1 114 ? 35.046 28.906 -25.545 1.00 97.00 114 ASP A O 1
ATOM 916 N N . THR A 1 115 ? 35.659 27.224 -24.190 1.00 97.50 115 THR A N 1
ATOM 917 C CA . THR A 1 115 ? 37.015 27.728 -23.918 1.00 97.50 115 THR A CA 1
ATOM 918 C C . THR A 1 115 ? 37.898 27.678 -25.166 1.00 97.50 115 THR A C 1
ATOM 920 O O . THR A 1 115 ? 38.398 28.721 -25.581 1.00 97.50 115 THR A O 1
ATOM 923 N N . LEU A 1 116 ? 37.999 26.527 -25.841 1.00 96.50 116 LEU A N 1
ATOM 924 C CA . LEU A 1 116 ? 38.769 26.385 -27.087 1.00 96.50 116 LEU A CA 1
ATOM 925 C C . LEU A 1 116 ? 38.240 27.301 -28.206 1.00 96.50 116 LEU A C 1
ATOM 927 O O . LEU A 1 116 ? 39.009 27.806 -29.020 1.00 96.50 116 LEU A O 1
ATOM 931 N N . THR A 1 117 ? 36.930 27.564 -28.240 1.00 96.88 117 THR A N 1
ATOM 932 C CA . THR A 1 117 ? 36.321 28.519 -29.180 1.00 96.88 117 THR A CA 1
ATOM 933 C C . THR A 1 117 ? 36.736 29.953 -28.854 1.00 96.88 117 THR A C 1
ATOM 935 O O . THR A 1 117 ? 37.084 30.703 -29.765 1.00 96.88 117 THR A O 1
ATOM 938 N N . LYS A 1 118 ? 36.762 30.339 -27.569 1.00 98.00 118 LYS A N 1
ATOM 939 C CA . LYS A 1 118 ? 37.261 31.655 -27.135 1.00 98.00 118 LYS A CA 1
ATOM 940 C C . LYS A 1 118 ? 38.738 31.824 -27.478 1.00 98.00 118 LYS A C 1
ATOM 942 O O . LYS A 1 118 ? 39.075 32.822 -28.107 1.00 98.00 118 LYS A O 1
ATOM 947 N N . GLU A 1 119 ? 39.579 30.841 -27.165 1.00 97.25 119 GLU A N 1
ATOM 948 C CA . GLU A 1 119 ? 41.005 30.815 -27.524 1.00 97.25 119 GLU A CA 1
ATOM 949 C C . GLU A 1 119 ? 41.205 30.943 -29.042 1.00 97.25 119 GLU A C 1
ATOM 951 O O . GLU A 1 119 ? 41.938 31.817 -29.497 1.00 97.25 119 GLU A O 1
ATOM 956 N N . LEU A 1 120 ? 40.459 30.178 -29.848 1.00 95.38 120 LEU A N 1
ATOM 957 C CA . LEU A 1 120 ? 40.486 30.281 -31.310 1.00 95.38 120 LEU A CA 1
ATOM 958 C C . LEU A 1 120 ? 40.052 31.669 -31.818 1.00 95.38 120 LEU A C 1
ATOM 960 O O . LEU A 1 120 ? 40.588 32.147 -32.818 1.00 95.38 120 LEU A O 1
ATOM 964 N N . THR A 1 121 ? 39.101 32.341 -31.159 1.00 96.56 121 THR A N 1
ATOM 965 C CA . THR A 1 121 ? 38.768 33.746 -31.476 1.00 96.56 121 THR A CA 1
ATOM 966 C C . THR A 1 121 ? 39.804 34.750 -30.966 1.00 96.56 121 THR A C 1
ATOM 968 O O . THR A 1 121 ? 39.942 35.805 -31.578 1.00 96.56 121 THR A O 1
ATOM 971 N N . GLY A 1 122 ? 40.548 34.423 -29.903 1.00 97.62 122 GLY A N 1
ATOM 972 C CA . GLY A 1 122 ? 41.717 35.165 -29.422 1.00 97.62 122 GLY A CA 1
ATOM 973 C C . GLY A 1 122 ? 42.821 35.166 -30.468 1.00 97.62 122 GLY A C 1
ATOM 974 O O . GLY A 1 122 ? 43.065 36.197 -31.084 1.00 97.62 122 GLY A O 1
ATOM 975 N N . VAL A 1 123 ? 43.337 33.982 -30.806 1.00 96.25 123 VAL A N 1
ATOM 976 C CA . VAL A 1 123 ? 44.391 33.789 -31.818 1.00 96.25 123 VAL A CA 1
ATOM 977 C C . VAL A 1 123 ? 43.992 34.354 -33.188 1.00 96.25 123 VAL A C 1
ATOM 979 O O . VAL A 1 123 ? 44.825 34.904 -33.905 1.00 96.25 123 VAL A O 1
ATOM 982 N N . ARG A 1 124 ? 42.710 34.282 -33.580 1.00 96.00 124 ARG A N 1
ATOM 983 C CA . ARG A 1 124 ? 42.222 34.941 -34.810 1.00 96.00 124 ARG A CA 1
ATOM 984 C C . ARG A 1 124 ? 42.283 36.467 -34.740 1.00 96.00 124 ARG A C 1
ATOM 986 O O . ARG A 1 124 ? 42.552 37.082 -35.770 1.00 96.00 124 ARG A O 1
ATOM 993 N N . ARG A 1 125 ? 42.021 37.062 -33.572 1.00 96.69 125 ARG A N 1
ATOM 994 C CA . ARG A 1 125 ? 42.116 38.509 -33.351 1.00 96.69 125 ARG A CA 1
ATOM 995 C C . ARG A 1 125 ? 43.572 38.951 -33.273 1.00 96.69 125 ARG A C 1
ATOM 997 O O . ARG A 1 125 ? 43.931 39.831 -34.034 1.00 96.69 125 ARG A O 1
ATOM 1004 N N . GLU A 1 126 ? 44.408 38.261 -32.502 1.00 95.81 126 GLU A N 1
ATOM 1005 C CA . GLU A 1 126 ? 45.860 38.485 -32.424 1.00 95.81 126 GLU A CA 1
ATOM 1006 C C . GLU A 1 126 ? 46.505 38.401 -33.815 1.00 95.81 126 GLU A C 1
ATOM 1008 O O . GLU A 1 126 ? 47.262 39.278 -34.216 1.00 95.81 126 GLU A O 1
ATOM 1013 N N . ARG A 1 127 ? 46.141 37.394 -34.623 1.00 95.00 127 ARG A N 1
ATOM 1014 C CA . ARG A 1 127 ? 46.583 37.300 -36.023 1.00 95.00 127 ARG A CA 1
ATOM 1015 C C . ARG A 1 127 ? 46.095 38.488 -36.856 1.00 95.00 127 ARG A C 1
ATOM 1017 O O . ARG A 1 127 ? 46.830 38.951 -37.721 1.00 95.00 127 ARG A O 1
ATOM 1024 N N . GLN A 1 128 ? 44.864 38.958 -36.645 1.00 95.44 128 GLN A N 1
ATOM 1025 C CA . GLN A 1 128 ? 44.334 40.117 -37.362 1.00 95.44 128 GLN A CA 1
ATOM 1026 C C . GLN A 1 128 ? 45.070 41.403 -36.961 1.00 95.44 128 GLN A C 1
ATOM 1028 O O . GLN A 1 128 ? 45.488 42.146 -37.845 1.00 95.44 128 GLN A O 1
ATOM 1033 N N . GLU A 1 129 ? 45.289 41.604 -35.662 1.00 95.50 129 GLU A N 1
ATOM 1034 C CA . GLU A 1 129 ? 46.048 42.701 -35.058 1.00 95.50 129 GLU A CA 1
ATOM 1035 C C . GLU A 1 129 ? 47.483 42.719 -35.601 1.00 95.50 129 GLU A C 1
ATOM 1037 O O . GLU A 1 129 ? 47.887 43.727 -36.175 1.00 95.50 129 GLU A O 1
ATOM 1042 N N . LEU A 1 130 ? 48.193 41.584 -35.588 1.00 94.38 130 LEU A N 1
ATOM 1043 C CA . LEU A 1 130 ? 49.530 41.429 -36.179 1.00 94.38 130 LEU A CA 1
ATOM 1044 C C . LEU A 1 130 ? 49.558 41.662 -37.699 1.00 94.38 130 LEU A C 1
ATOM 1046 O O . LEU A 1 130 ? 50.551 42.177 -38.217 1.00 94.38 130 LEU A O 1
ATOM 1050 N N . THR A 1 131 ? 48.498 41.308 -38.442 1.00 92.81 131 THR A N 1
ATOM 1051 C CA . THR A 1 131 ? 48.415 41.662 -39.873 1.00 92.81 131 THR A CA 1
ATOM 1052 C C . THR A 1 131 ? 48.169 43.149 -40.088 1.00 92.81 131 THR A C 1
ATOM 1054 O O . THR A 1 131 ? 48.786 43.717 -40.982 1.00 92.81 131 THR A O 1
ATOM 1057 N N . THR A 1 132 ? 47.339 43.801 -39.267 1.00 94.88 132 THR A N 1
ATOM 1058 C CA . THR A 1 132 ? 47.168 45.259 -39.331 1.00 94.88 132 THR A CA 1
ATOM 1059 C C . THR A 1 132 ? 48.412 45.998 -38.861 1.00 94.88 132 THR A C 1
ATOM 1061 O O . THR A 1 132 ? 48.733 47.011 -39.458 1.00 94.88 132 THR A O 1
ATOM 1064 N N . GLU A 1 133 ? 49.151 45.474 -37.882 1.00 93.56 133 GLU A N 1
ATOM 1065 C CA . GLU A 1 133 ? 50.428 46.023 -37.422 1.00 93.56 133 GLU A CA 1
ATOM 1066 C C . GLU A 1 133 ? 51.518 45.865 -38.488 1.00 93.56 133 GLU A C 1
ATOM 1068 O O . GLU A 1 133 ? 52.252 46.803 -38.764 1.00 93.56 133 GLU A O 1
ATOM 1073 N N . ASN A 1 134 ? 51.588 44.722 -39.179 1.00 88.88 134 ASN A N 1
ATOM 1074 C CA . ASN A 1 134 ? 52.454 44.577 -40.354 1.00 88.88 134 ASN A CA 1
ATOM 1075 C C . ASN A 1 134 ? 52.083 45.572 -41.460 1.00 88.88 134 ASN A C 1
ATOM 1077 O O . ASN A 1 134 ? 52.968 46.121 -42.113 1.00 88.88 134 ASN A O 1
ATOM 1081 N N . GLU A 1 135 ? 50.790 45.804 -41.684 1.00 92.69 135 GLU A N 1
ATOM 1082 C CA . GLU A 1 135 ? 50.330 46.738 -42.707 1.00 92.69 135 GLU A CA 1
ATOM 1083 C C . GLU A 1 135 ? 50.592 48.196 -42.310 1.00 92.69 135 GLU A C 1
ATOM 1085 O O . GLU A 1 135 ? 51.054 48.971 -43.146 1.00 92.69 135 GLU A O 1
ATOM 1090 N N . THR A 1 136 ? 50.411 48.568 -41.038 1.00 90.62 136 THR A N 1
ATOM 1091 C CA . THR A 1 136 ? 50.803 49.891 -40.537 1.00 90.62 136 THR A CA 1
ATOM 1092 C C . THR A 1 136 ? 52.312 50.053 -40.484 1.00 90.62 136 THR A C 1
ATOM 1094 O O . THR A 1 136 ? 52.769 51.138 -40.786 1.00 90.62 136 THR A O 1
ATOM 1097 N N . LEU A 1 137 ? 53.112 49.018 -40.210 1.00 88.69 137 LEU A N 1
ATOM 1098 C CA . LEU A 1 137 ? 54.577 49.089 -40.290 1.00 88.69 137 LEU A CA 1
ATOM 1099 C C . LEU A 1 137 ? 55.073 49.204 -41.739 1.00 88.69 137 LEU A C 1
ATOM 1101 O O . LEU A 1 137 ? 56.039 49.917 -41.989 1.00 88.69 137 LEU A O 1
ATOM 1105 N N . ARG A 1 138 ? 54.399 48.585 -42.718 1.00 86.81 138 ARG A N 1
ATOM 1106 C CA . ARG A 1 138 ? 54.650 48.844 -44.151 1.00 86.81 138 ARG A CA 1
ATOM 1107 C C . ARG A 1 138 ? 54.282 50.274 -44.528 1.00 86.81 138 ARG A C 1
ATOM 1109 O O . ARG A 1 138 ? 55.057 50.936 -45.213 1.00 86.81 138 ARG A O 1
ATOM 1116 N N . GLN A 1 139 ? 53.128 50.756 -44.068 1.00 86.81 139 GLN A N 1
ATOM 1117 C CA . GLN A 1 139 ? 52.706 52.141 -44.268 1.00 86.81 139 GLN A CA 1
ATOM 1118 C C . GLN A 1 139 ? 53.633 53.123 -43.546 1.00 86.81 139 GLN A C 1
ATOM 1120 O O . GLN A 1 139 ? 53.919 54.169 -44.101 1.00 86.81 139 GLN A O 1
ATOM 1125 N N . GLU A 1 140 ? 54.178 52.787 -42.379 1.00 81.44 140 GLU A N 1
ATOM 1126 C CA . GLU A 1 140 ? 55.097 53.645 -41.631 1.00 81.44 140 GLU A CA 1
ATOM 1127 C C . GLU A 1 140 ? 56.501 53.611 -42.240 1.00 81.44 140 GLU A C 1
ATOM 1129 O O . GLU A 1 140 ? 57.144 54.646 -42.326 1.00 81.44 140 GLU A O 1
ATOM 1134 N N . VAL A 1 141 ? 56.951 52.487 -42.809 1.00 76.06 141 VAL A N 1
ATOM 1135 C CA . VAL A 1 141 ? 58.122 52.468 -43.705 1.00 76.06 141 VAL A CA 1
ATOM 1136 C C . VAL A 1 141 ? 57.876 53.355 -44.932 1.00 76.06 141 VAL A C 1
ATOM 1138 O O . VAL A 1 141 ? 58.774 54.097 -45.322 1.00 76.06 141 VAL A O 1
ATOM 1141 N N . LEU A 1 142 ? 56.664 53.359 -45.500 1.00 72.25 142 LEU A N 1
ATOM 1142 C CA . LEU A 1 142 ? 56.260 54.283 -46.569 1.00 72.25 142 LEU A CA 1
ATOM 1143 C C . LEU A 1 142 ? 56.077 55.742 -46.094 1.00 72.25 142 LEU A C 1
ATOM 1145 O O . LEU A 1 142 ? 56.195 56.640 -46.921 1.00 72.25 142 LEU A O 1
ATOM 1149 N N . ARG A 1 143 ? 55.847 56.010 -44.797 1.00 65.75 143 ARG A N 1
ATOM 1150 C CA . ARG A 1 143 ? 55.690 57.368 -44.223 1.00 65.75 143 ARG A CA 1
ATOM 1151 C C . ARG A 1 143 ? 56.959 57.958 -43.616 1.00 65.75 143 ARG A C 1
ATOM 1153 O O . ARG A 1 143 ? 57.152 59.167 -43.618 1.00 65.75 143 ARG A O 1
ATOM 1160 N N . LEU A 1 144 ? 57.910 57.113 -43.247 1.00 58.16 144 LEU A N 1
ATOM 1161 C CA . LEU A 1 144 ? 59.321 57.479 -43.155 1.00 58.16 144 LEU A CA 1
ATOM 1162 C C . LEU A 1 144 ? 59.907 57.772 -44.558 1.00 58.16 144 LEU A C 1
ATOM 1164 O O . LEU A 1 144 ? 61.010 58.299 -44.664 1.00 58.16 144 LEU A O 1
ATOM 1168 N N . HIS A 1 145 ? 59.132 57.502 -45.621 1.00 53.88 145 HIS A N 1
ATOM 1169 C CA . HIS A 1 145 ? 59.283 58.047 -46.975 1.00 53.88 145 HIS A CA 1
ATOM 1170 C C . HIS A 1 145 ? 58.163 59.073 -47.359 1.00 53.88 145 HIS A C 1
ATOM 1172 O O . HIS A 1 145 ? 58.038 59.394 -48.541 1.00 53.88 145 HIS A O 1
ATOM 1178 N N . GLY A 1 146 ? 57.356 59.608 -46.416 1.00 49.62 146 GLY A N 1
ATOM 1179 C CA . GLY A 1 146 ? 56.273 60.591 -46.676 1.00 49.62 146 GLY A CA 1
ATOM 1180 C C . GLY A 1 146 ? 55.389 61.007 -45.465 1.00 49.62 146 GLY A C 1
ATOM 1181 O O . GLY A 1 146 ? 54.689 60.187 -44.880 1.00 49.62 146 GLY A O 1
ATOM 1182 N N . ASP A 1 147 ? 55.358 62.303 -45.132 1.00 37.16 147 ASP A N 1
ATOM 1183 C CA . ASP A 1 147 ? 54.997 62.883 -43.812 1.00 37.16 147 ASP A CA 1
ATOM 1184 C C . ASP A 1 147 ? 53.626 62.545 -43.122 1.00 37.16 147 ASP A C 1
ATOM 1186 O O . ASP A 1 147 ? 52.670 62.093 -43.768 1.00 37.16 147 ASP A O 1
ATOM 1190 N N . PRO A 1 148 ? 53.478 62.770 -41.781 1.00 47.84 148 PRO A N 1
ATOM 1191 C CA . PRO A 1 148 ? 52.420 62.143 -40.965 1.00 47.84 148 PRO A CA 1
ATOM 1192 C C . PRO A 1 148 ? 51.310 63.038 -40.336 1.00 47.84 148 PRO A C 1
ATOM 1194 O O . PRO A 1 148 ? 51.436 64.252 -40.202 1.00 47.84 148 PRO A O 1
ATOM 1197 N N . ALA A 1 149 ? 50.217 62.375 -39.900 1.00 34.28 149 ALA A N 1
ATOM 1198 C CA . ALA A 1 149 ? 48.981 62.894 -39.258 1.00 34.28 149 ALA A CA 1
ATOM 1199 C C . ALA A 1 149 ? 48.044 61.727 -38.783 1.00 34.28 149 ALA A C 1
ATOM 1201 O O . ALA A 1 149 ? 48.185 60.635 -39.346 1.00 34.28 149 ALA A O 1
ATOM 1202 N N . ALA A 1 150 ? 47.035 61.840 -37.877 1.00 35.19 150 ALA A N 1
ATOM 1203 C CA . ALA A 1 150 ? 46.748 62.813 -36.783 1.00 35.19 150 ALA A CA 1
ATOM 1204 C C . ALA A 1 150 ? 45.552 62.435 -35.812 1.00 35.19 150 ALA A C 1
ATOM 1206 O O . ALA A 1 150 ? 44.535 63.121 -35.778 1.00 35.19 150 ALA A O 1
ATOM 1207 N N . THR A 1 151 ? 45.720 61.435 -34.926 1.00 38.31 151 THR A N 1
ATOM 1208 C CA . THR A 1 151 ? 45.096 61.269 -33.556 1.00 38.31 151 THR A CA 1
ATOM 1209 C C . THR A 1 151 ? 43.573 60.969 -33.252 1.00 38.31 151 THR A C 1
ATOM 1211 O O . THR A 1 151 ? 42.705 61.390 -34.010 1.00 38.31 151 THR A O 1
ATOM 1214 N N . PRO A 1 152 ? 43.239 60.262 -32.114 1.00 62.59 152 PRO A N 1
ATOM 1215 C CA . PRO A 1 152 ? 41.884 59.915 -31.550 1.00 62.59 152 PRO A CA 1
ATOM 1216 C C . PRO A 1 152 ? 41.625 60.591 -30.139 1.00 62.59 152 PRO A C 1
ATOM 1218 O O . PRO A 1 152 ? 42.230 61.654 -29.986 1.00 62.59 152 PRO A O 1
ATOM 1221 N N . PRO A 1 153 ? 40.867 60.120 -29.073 1.00 62.53 153 PRO A N 1
ATOM 1222 C CA . PRO A 1 153 ? 40.010 58.922 -28.771 1.00 62.53 153 PRO A CA 1
ATOM 1223 C C . PRO A 1 153 ? 38.703 59.190 -27.897 1.00 62.53 153 PRO A C 1
ATOM 1225 O O . PRO A 1 153 ? 38.081 60.235 -28.053 1.00 62.53 153 PRO A O 1
ATOM 1228 N N . ASN A 1 154 ? 38.341 58.284 -26.943 1.00 36.25 154 ASN A N 1
ATOM 1229 C CA . ASN A 1 154 ? 37.288 58.287 -25.859 1.00 36.25 154 ASN A CA 1
ATOM 1230 C C . ASN A 1 154 ? 35.861 57.772 -26.215 1.00 36.25 154 ASN A C 1
ATOM 1232 O O . ASN A 1 154 ? 35.517 57.755 -27.390 1.00 36.25 154 ASN A O 1
ATOM 1236 N N . GLY A 1 155 ? 34.964 57.303 -25.308 1.00 34.62 155 GLY A N 1
ATOM 1237 C CA . GLY A 1 155 ? 34.874 57.103 -23.820 1.00 34.62 155 GLY A CA 1
ATOM 1238 C C . GLY A 1 155 ? 33.525 56.371 -23.460 1.00 34.62 155 GLY A C 1
ATOM 1239 O O . GLY A 1 155 ? 32.876 55.938 -24.408 1.00 34.62 155 GLY A O 1
ATOM 1240 N N . THR A 1 156 ? 32.945 56.149 -22.251 1.00 34.22 156 THR A N 1
ATOM 1241 C CA . THR A 1 156 ? 33.211 56.350 -20.785 1.00 34.22 156 THR A CA 1
ATOM 1242 C C . THR A 1 156 ? 32.195 55.477 -19.943 1.00 34.22 156 THR A C 1
ATOM 1244 O O . THR A 1 156 ? 31.276 54.914 -20.533 1.00 34.22 156 THR A O 1
ATOM 1247 N N . SER A 1 157 ? 32.307 55.342 -18.597 1.00 35.84 157 SER A N 1
ATOM 1248 C CA . SER A 1 157 ? 31.538 54.405 -17.696 1.00 35.84 157 SER A CA 1
ATOM 1249 C C . SER A 1 157 ? 30.623 55.067 -16.610 1.00 35.84 157 SER A C 1
ATOM 1251 O O . SER A 1 157 ? 30.700 56.287 -16.472 1.00 35.84 157 SER A O 1
ATOM 1253 N N . THR A 1 158 ? 29.867 54.289 -15.769 1.00 35.66 158 THR A N 1
ATOM 1254 C CA . THR A 1 158 ? 29.595 54.420 -14.266 1.00 35.66 158 THR A CA 1
ATOM 1255 C C . THR A 1 158 ? 28.185 53.891 -13.759 1.00 35.66 158 THR A C 1
ATOM 1257 O O . THR A 1 158 ? 27.503 53.235 -14.542 1.00 35.66 158 THR A O 1
ATOM 1260 N N . SER A 1 159 ? 27.786 54.011 -12.458 1.00 36.41 159 SER A N 1
ATOM 1261 C CA . SER A 1 159 ? 26.994 53.023 -11.627 1.00 36.41 159 SER A CA 1
ATOM 1262 C C . SER A 1 159 ? 26.028 53.547 -10.484 1.00 36.41 159 SER A C 1
ATOM 1264 O O . SER A 1 159 ? 25.962 54.757 -10.300 1.00 36.41 159 SER A O 1
ATOM 1266 N N . CYS A 1 160 ? 25.376 52.645 -9.670 1.00 30.80 160 CYS A N 1
ATOM 1267 C CA . CYS A 1 160 ? 24.953 52.723 -8.199 1.00 30.80 160 CYS A CA 1
ATOM 1268 C C . CYS A 1 160 ? 23.462 52.433 -7.717 1.00 30.80 160 CYS A C 1
ATOM 1270 O O . CYS A 1 160 ? 22.553 52.359 -8.538 1.00 30.80 160 CYS A O 1
ATOM 1272 N N . SER A 1 161 ? 23.222 52.18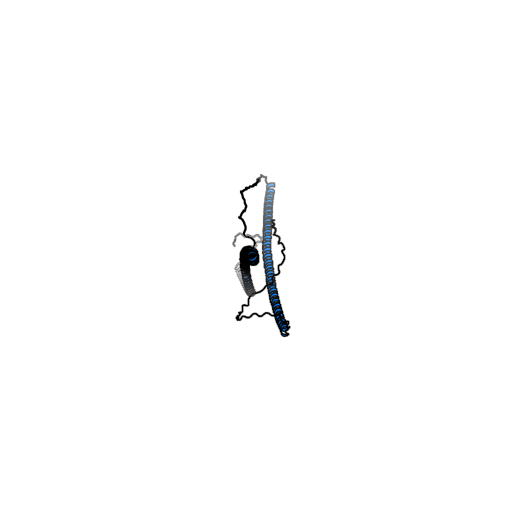3 -6.387 1.00 37.38 161 SER A N 1
ATOM 1273 C CA . SER A 1 161 ? 21.951 51.894 -5.577 1.00 37.38 161 SER A CA 1
ATOM 1274 C C . SER A 1 161 ? 22.270 51.819 -4.022 1.00 37.38 161 SER A C 1
ATOM 1276 O O . SER A 1 161 ? 23.419 52.193 -3.768 1.00 37.38 161 SER A O 1
ATOM 1278 N N . PRO A 1 162 ? 21.494 51.341 -2.962 1.00 54.75 162 PRO A N 1
ATOM 1279 C CA . PRO A 1 162 ? 20.078 50.869 -2.681 1.00 54.75 162 PRO A CA 1
ATOM 1280 C C . PRO A 1 162 ? 19.447 51.316 -1.264 1.00 54.75 162 PRO A C 1
ATOM 1282 O O . PRO A 1 162 ? 19.817 52.383 -0.782 1.00 54.75 162 PRO A O 1
ATOM 1285 N N . THR A 1 163 ? 18.612 50.485 -0.540 1.00 36.91 163 THR A N 1
ATOM 1286 C CA . THR A 1 163 ? 18.374 50.321 0.984 1.00 36.91 163 THR A CA 1
ATOM 1287 C C . THR A 1 163 ? 17.035 50.762 1.727 1.00 36.91 163 THR A C 1
ATOM 1289 O O . THR A 1 163 ? 16.529 51.818 1.375 1.00 36.91 163 THR A O 1
ATOM 1292 N N . GLN A 1 164 ? 16.496 50.026 2.775 1.00 39.38 164 GLN A N 1
ATOM 1293 C CA . GLN A 1 164 ? 15.585 50.449 3.946 1.00 39.38 164 GLN A CA 1
ATOM 1294 C C . GLN A 1 164 ? 15.048 49.313 4.949 1.00 39.38 164 GLN A C 1
ATOM 1296 O O . GLN A 1 164 ? 15.098 48.155 4.547 1.00 39.38 164 GLN A O 1
ATOM 1301 N N . THR A 1 165 ? 14.508 49.598 6.193 1.00 33.88 165 THR A N 1
ATOM 1302 C CA . THR A 1 165 ? 13.949 48.644 7.274 1.00 33.88 165 THR A CA 1
ATOM 1303 C C . THR A 1 165 ? 13.103 49.252 8.487 1.00 33.88 165 THR A C 1
ATOM 1305 O O . THR A 1 165 ? 13.265 50.440 8.736 1.00 33.88 165 THR A O 1
ATOM 1308 N N . LEU A 1 166 ? 12.276 48.494 9.302 1.00 38.00 166 LEU A N 1
ATOM 1309 C CA . LEU A 1 166 ? 11.542 48.954 10.571 1.00 38.00 166 LEU A CA 1
ATOM 1310 C C . LEU A 1 166 ? 11.017 47.874 11.643 1.00 38.00 166 LEU A C 1
ATOM 1312 O O . LEU A 1 166 ? 11.477 46.738 11.582 1.00 38.00 166 LEU A O 1
ATOM 1316 N N . GLN A 1 167 ? 10.144 48.214 12.657 1.00 37.81 167 GLN A N 1
ATOM 1317 C CA . GLN A 1 167 ? 9.782 47.527 13.984 1.00 37.81 167 GLN A CA 1
ATOM 1318 C C . GLN A 1 167 ? 8.378 47.964 14.624 1.00 37.81 167 GLN A C 1
ATOM 1320 O O . GLN A 1 167 ? 7.828 48.890 14.038 1.00 37.81 167 GLN A O 1
ATOM 1325 N N . LEU A 1 168 ? 7.717 47.547 15.774 1.00 36.31 168 LEU A N 1
ATOM 1326 C CA . LEU A 1 168 ? 7.671 46.428 16.817 1.00 36.31 168 LEU A CA 1
ATOM 1327 C C . LEU A 1 168 ? 6.528 46.608 17.951 1.00 36.31 168 LEU A C 1
ATOM 1329 O O . LEU A 1 168 ? 6.078 47.736 18.123 1.00 36.31 168 LEU A O 1
ATOM 1333 N N . ARG A 1 169 ? 6.157 45.574 18.792 1.00 35.88 169 ARG A N 1
ATOM 1334 C CA . ARG A 1 169 ? 5.362 45.496 20.122 1.00 35.88 169 ARG A CA 1
ATOM 1335 C C . ARG A 1 169 ? 3.788 45.313 20.132 1.00 35.88 169 ARG A C 1
ATOM 1337 O O . ARG A 1 169 ? 3.248 45.327 19.038 1.00 35.88 169 ARG A O 1
ATOM 1344 N N . CYS A 1 170 ? 2.961 45.049 21.207 1.00 32.16 170 CYS A N 1
ATOM 1345 C CA . CYS A 1 170 ? 2.982 45.093 22.729 1.00 32.16 170 CYS A CA 1
ATOM 1346 C C . CYS A 1 170 ? 1.994 44.086 23.509 1.00 32.16 170 CYS A C 1
ATOM 1348 O O . CYS A 1 170 ? 1.707 43.043 22.935 1.00 32.16 170 CYS A O 1
ATOM 1350 N N . LEU A 1 171 ? 1.523 44.337 24.782 1.00 32.78 171 LEU A N 1
ATOM 1351 C CA . LEU A 1 171 ? 0.730 43.466 25.772 1.00 32.78 171 LEU A CA 1
ATOM 1352 C C . LEU A 1 171 ? -0.372 44.265 26.617 1.00 32.78 171 LEU A C 1
ATOM 1354 O O . LEU A 1 171 ? -0.544 45.420 26.234 1.00 32.78 171 LEU A O 1
ATOM 1358 N N . SER A 1 172 ? -1.137 43.895 27.711 1.00 35.44 172 SER A N 1
ATOM 1359 C CA . SER A 1 172 ? -1.279 42.775 28.740 1.00 35.44 172 SER A CA 1
ATOM 1360 C C . SER A 1 172 ? -2.576 42.851 29.688 1.00 35.44 172 SER A C 1
ATOM 1362 O O . SER A 1 172 ? -3.293 43.840 29.571 1.00 35.44 172 SER A O 1
ATOM 1364 N N . ASP A 1 173 ? -2.799 41.895 30.654 1.00 30.86 173 ASP A N 1
ATOM 1365 C CA . ASP A 1 173 ? -3.526 41.905 32.018 1.00 30.86 173 ASP A CA 1
ATOM 1366 C C . ASP A 1 173 ? -5.119 41.936 32.161 1.00 30.86 173 ASP A C 1
ATOM 1368 O O . ASP A 1 173 ? -5.741 42.233 31.147 1.00 30.86 173 ASP A O 1
ATOM 1372 N N . MET A 1 174 ? -5.943 41.720 33.262 1.00 32.84 174 MET A N 1
ATOM 1373 C CA . MET A 1 174 ? -6.097 41.055 34.650 1.00 32.84 174 MET A CA 1
ATOM 1374 C C . MET A 1 174 ? -7.610 41.255 35.188 1.00 32.84 174 MET A C 1
ATOM 1376 O O . MET A 1 174 ? -8.317 41.914 34.431 1.00 32.84 174 MET A O 1
ATOM 1380 N N . GLU A 1 175 ? -8.331 40.863 36.307 1.00 38.16 175 GLU A N 1
ATOM 1381 C CA . GLU A 1 175 ? -8.364 40.098 37.643 1.00 38.16 175 GLU A CA 1
ATOM 1382 C C . GLU A 1 175 ? -9.897 39.741 38.053 1.00 38.16 175 GLU A C 1
ATOM 1384 O O . GLU A 1 175 ? -10.667 39.748 37.097 1.00 38.16 175 GLU A O 1
ATOM 1389 N N . LEU A 1 176 ? -10.589 39.422 39.220 1.00 35.62 176 LEU A N 1
ATOM 1390 C CA . LEU A 1 176 ? -10.505 39.266 40.742 1.00 35.62 176 LEU A CA 1
ATOM 1391 C C . LEU A 1 176 ? -11.667 38.355 41.421 1.00 35.62 176 LEU A C 1
ATOM 1393 O O . LEU A 1 176 ? -11.991 37.334 40.821 1.00 35.62 176 LEU A O 1
ATOM 1397 N N . LEU A 1 177 ? -12.258 38.602 42.648 1.00 31.95 177 LEU A N 1
ATOM 1398 C CA . LEU A 1 177 ? -12.971 37.637 43.608 1.00 31.95 177 LEU A CA 1
ATOM 1399 C C . LEU A 1 177 ? -13.973 38.241 44.703 1.00 31.95 177 LEU A C 1
ATOM 1401 O O . LEU A 1 177 ? -13.672 39.352 45.116 1.00 31.95 177 LEU A O 1
ATOM 1405 N N . GLU A 1 178 ? -15.041 37.544 45.256 1.00 34.44 178 GLU A N 1
ATOM 1406 C CA . GLU A 1 178 ? -15.570 37.580 46.710 1.00 34.44 178 GLU A CA 1
ATOM 1407 C C . GLU A 1 178 ? -16.796 36.643 47.171 1.00 34.44 178 GLU A C 1
ATOM 1409 O O . GLU A 1 178 ? -17.084 35.673 46.472 1.00 34.44 178 GLU A O 1
ATOM 1414 N N . SER A 1 179 ? -17.451 36.786 48.382 1.00 35.69 179 SER A N 1
ATOM 1415 C CA . SER A 1 179 ? -18.415 35.815 49.087 1.00 35.69 179 SER A CA 1
ATOM 1416 C C . SER A 1 179 ? -19.346 36.368 50.266 1.00 35.69 179 SER A C 1
ATOM 1418 O O . SER A 1 179 ? -19.187 37.548 50.540 1.00 35.69 179 SER A O 1
ATOM 1420 N N . VAL A 1 180 ? -20.238 35.567 50.990 1.00 35.12 180 VAL A N 1
ATOM 1421 C CA . VAL A 1 180 ? -20.659 35.597 52.496 1.00 35.12 180 VAL A CA 1
ATOM 1422 C C . VAL A 1 180 ? -22.173 35.394 53.053 1.00 35.12 180 VAL A C 1
ATOM 1424 O O . VAL A 1 180 ? -23.050 36.179 52.723 1.00 35.12 180 VAL A O 1
ATOM 1427 N N . LEU A 1 181 ? -22.416 34.429 54.021 1.00 37.09 181 LEU A N 1
ATOM 1428 C CA . LEU A 1 181 ? -23.287 34.236 55.300 1.00 37.09 181 LEU A CA 1
ATOM 1429 C C . LEU A 1 181 ? -24.875 34.283 55.600 1.00 37.09 181 LEU A C 1
ATOM 1431 O O . LEU A 1 181 ? -25.614 35.049 54.999 1.00 37.09 181 LEU A O 1
ATOM 1435 N N . ARG A 1 182 ? -25.302 33.595 56.737 1.00 35.72 182 ARG A N 1
ATOM 1436 C CA . ARG A 1 182 ? -26.437 33.759 57.789 1.00 35.72 182 ARG A CA 1
ATOM 1437 C C . ARG A 1 182 ? -27.764 32.876 57.847 1.00 35.72 182 ARG A C 1
ATOM 1439 O O . ARG A 1 182 ? -27.938 32.038 56.979 1.00 35.72 182 ARG A O 1
ATOM 1446 N N . SER A 1 183 ? -28.743 33.023 58.814 1.00 31.45 183 SER A N 1
ATOM 1447 C CA . SER A 1 183 ? -28.917 32.395 60.206 1.00 31.45 183 SER A CA 1
ATOM 1448 C C . SER A 1 183 ? -30.286 32.667 61.006 1.00 31.45 183 SER A C 1
ATOM 1450 O O . SER A 1 183 ? -30.656 33.839 61.004 1.00 31.45 183 SER A O 1
ATOM 1452 N N . ALA A 1 184 ? -30.974 31.741 61.774 1.00 33.78 184 ALA A N 1
ATOM 1453 C CA . ALA A 1 184 ? -32.224 32.005 62.633 1.00 33.78 184 ALA A CA 1
ATOM 1454 C C . ALA A 1 184 ? -32.733 30.947 63.750 1.00 33.78 184 ALA A C 1
ATOM 1456 O O . ALA A 1 184 ? -32.357 29.784 63.620 1.00 33.78 184 ALA A O 1
ATOM 1457 N N . PRO A 1 185 ? -33.583 31.296 64.800 1.00 55.12 185 PRO A N 1
ATOM 1458 C CA . PRO A 1 185 ? -34.270 30.435 65.876 1.00 55.12 185 PRO A CA 1
ATOM 1459 C C . PRO A 1 185 ? -35.800 30.807 66.224 1.00 55.12 185 PRO A C 1
ATOM 1461 O O . PRO A 1 185 ? -36.346 31.457 65.331 1.00 55.12 185 PRO A O 1
ATOM 1464 N N . PRO A 1 186 ? -36.538 30.646 67.411 1.00 56.12 186 PRO A N 1
ATOM 1465 C CA . PRO A 1 186 ? -36.741 29.696 68.601 1.00 56.12 186 PRO A CA 1
ATOM 1466 C C . PRO A 1 186 ? -38.260 29.382 69.096 1.00 56.12 186 PRO A C 1
ATOM 1468 O O . PRO A 1 186 ? -39.188 29.775 68.400 1.00 56.12 186 PRO A O 1
ATOM 1471 N N . GLY A 1 187 ? -38.552 28.751 70.294 1.00 36.00 187 GLY A N 1
ATOM 1472 C CA . GLY A 1 187 ? -39.889 28.606 71.053 1.00 36.00 187 GLY A CA 1
ATOM 1473 C C . GLY A 1 187 ? -39.995 27.393 72.078 1.00 36.00 187 GLY A C 1
ATOM 1474 O O . GLY A 1 187 ? -39.052 26.607 72.017 1.00 36.00 187 GLY A O 1
ATOM 1475 N N . GLY A 1 188 ? -40.962 27.045 73.005 1.00 37.62 188 GLY A N 1
ATOM 1476 C CA . GLY A 1 188 ? -42.169 27.580 73.783 1.00 37.62 188 GLY A CA 1
ATOM 1477 C C . GLY A 1 188 ? -43.278 26.481 74.151 1.00 37.62 188 GLY A C 1
ATOM 1478 O O . GLY A 1 188 ? -43.306 25.519 73.388 1.00 37.62 188 GLY A O 1
ATOM 1479 N N . ASP A 1 189 ? -44.254 26.419 75.133 1.00 36.97 189 ASP A N 1
ATOM 1480 C CA . ASP A 1 189 ? -44.582 26.945 76.528 1.00 36.97 189 ASP A CA 1
ATOM 1481 C C . ASP A 1 189 ? -45.886 26.313 77.255 1.00 36.97 189 ASP A C 1
ATOM 1483 O O . ASP A 1 189 ? -46.804 25.889 76.561 1.00 36.97 189 ASP A O 1
ATOM 1487 N N . THR A 1 190 ? -46.047 26.347 78.625 1.00 33.88 190 THR A N 1
ATOM 1488 C CA . THR A 1 190 ? -47.247 26.115 79.588 1.00 33.88 190 THR A CA 1
ATOM 1489 C C . THR A 1 190 ? -47.975 24.723 79.848 1.00 33.88 190 THR A C 1
ATOM 1491 O O . THR A 1 190 ? -47.871 23.846 79.001 1.00 33.88 190 THR A O 1
ATOM 1494 N N . GLN A 1 191 ? -48.853 24.460 80.885 1.00 35.19 191 GLN A N 1
ATOM 1495 C CA . GLN A 1 191 ? -48.724 24.335 82.399 1.00 35.19 191 GLN A CA 1
ATOM 1496 C C . GLN A 1 191 ? -49.991 23.726 83.196 1.00 35.19 191 GLN A C 1
ATOM 1498 O O . GLN A 1 191 ? -51.112 23.992 82.783 1.00 35.19 191 GLN A O 1
ATOM 1503 N N . ASP A 1 192 ? -49.814 23.012 84.363 1.00 32.22 192 ASP A N 1
ATOM 1504 C CA . ASP A 1 192 ? -50.722 22.734 85.580 1.00 32.22 192 ASP A CA 1
ATOM 1505 C C . ASP A 1 192 ? -51.990 21.761 85.602 1.00 32.22 192 ASP A C 1
ATOM 1507 O O . ASP A 1 192 ? -52.498 21.458 84.530 1.00 32.22 192 ASP A O 1
ATOM 1511 N N . THR A 1 193 ? -52.642 21.243 86.715 1.00 30.81 193 THR A N 1
ATOM 1512 C CA . THR A 1 193 ? -52.298 20.822 88.150 1.00 30.81 193 THR A CA 1
ATOM 1513 C C . THR A 1 193 ? -53.457 20.170 89.049 1.00 30.81 193 THR A C 1
ATOM 1515 O O . THR A 1 193 ? -54.599 20.589 88.912 1.00 30.81 193 THR A O 1
ATOM 1518 N N . TRP A 1 194 ? -53.154 19.233 90.012 1.00 34.16 194 TRP A N 1
ATOM 1519 C CA . TRP A 1 194 ? -53.828 18.781 91.325 1.00 34.16 194 TRP A CA 1
ATOM 1520 C C . TRP A 1 194 ? -55.320 18.232 91.430 1.00 34.16 194 TRP A C 1
ATOM 1522 O O . TRP A 1 194 ? -56.058 18.372 90.467 1.00 34.16 194 TRP A O 1
ATOM 1532 N N . ASP A 1 195 ? -55.918 17.648 92.531 1.00 32.16 195 ASP A N 1
ATOM 1533 C CA . ASP A 1 195 ? -55.531 16.730 93.683 1.00 32.16 195 ASP A CA 1
ATOM 1534 C C . ASP A 1 195 ? -56.716 16.257 94.667 1.00 32.16 195 ASP A C 1
ATOM 1536 O O . ASP A 1 195 ? -57.712 16.957 94.793 1.00 32.16 195 ASP A O 1
ATOM 1540 N N . LYS A 1 196 ? -56.565 15.100 95.389 1.00 31.61 196 LYS A N 1
ATOM 1541 C CA . LYS A 1 196 ? -57.104 14.519 96.706 1.00 31.61 196 LYS A CA 1
ATOM 1542 C C . LYS A 1 196 ? -58.581 14.435 97.289 1.00 31.61 196 LYS A C 1
ATOM 1544 O O . LYS A 1 196 ? -59.297 15.416 97.400 1.00 31.61 196 LYS A O 1
ATOM 1549 N N . SER A 1 197 ? -58.848 13.278 97.971 1.00 34.53 197 SER A N 1
ATOM 1550 C CA . SER A 1 197 ? -59.439 13.025 99.352 1.00 34.53 197 SER A CA 1
ATOM 1551 C C . SER A 1 197 ? -60.948 12.808 99.749 1.00 34.53 197 SER A C 1
ATOM 1553 O O . SER A 1 197 ? -61.677 13.763 99.965 1.00 34.53 197 SER A O 1
ATOM 1555 N N . ASN A 1 198 ? -61.296 11.544 100.114 1.00 30.75 198 ASN A N 1
ATOM 1556 C CA . ASN A 1 198 ? -61.726 10.962 101.442 1.00 30.75 198 ASN A CA 1
ATOM 1557 C C . ASN A 1 198 ? -62.971 11.422 102.307 1.00 30.75 198 ASN A C 1
ATOM 1559 O O . ASN A 1 198 ? -63.355 12.582 102.294 1.00 30.75 198 ASN A O 1
ATOM 1563 N N . SER A 1 199 ? -63.438 10.517 103.218 1.00 29.33 199 SER A N 1
ATOM 1564 C CA . SER A 1 199 ? -64.212 10.697 104.504 1.00 29.33 199 SER A CA 1
ATOM 1565 C C . SER A 1 199 ? -65.768 10.526 104.526 1.00 29.33 199 SER A C 1
ATOM 1567 O O . SER A 1 199 ? -66.390 10.846 103.524 1.00 29.33 199 SER A O 1
ATOM 1569 N N . THR A 1 200 ? -66.529 10.190 105.610 1.00 34.91 200 THR A N 1
ATOM 1570 C CA . THR A 1 200 ? -66.503 9.196 106.754 1.00 34.91 200 THR A CA 1
ATOM 1571 C C . THR A 1 200 ? -67.901 9.193 107.482 1.00 34.91 200 THR A C 1
ATOM 1573 O O . THR A 1 200 ? -68.650 10.148 107.309 1.00 34.91 200 THR A O 1
ATOM 1576 N N . ARG A 1 201 ? -68.184 8.225 108.396 1.00 39.91 201 ARG A N 1
ATOM 1577 C CA . ARG A 1 201 ? -68.984 8.284 109.682 1.00 39.91 201 ARG A CA 1
ATOM 1578 C C . ARG A 1 201 ? -70.336 7.499 109.849 1.00 39.91 201 ARG A C 1
ATOM 1580 O O . ARG A 1 201 ? -70.929 7.120 108.848 1.00 39.91 201 ARG A O 1
ATOM 1587 N N . PRO A 1 202 ? -70.765 7.161 111.111 1.00 53.44 202 PRO A N 1
ATOM 1588 C CA . PRO A 1 202 ? -71.613 5.976 111.438 1.00 53.44 202 PRO A CA 1
ATOM 1589 C C . PRO A 1 202 ? -72.767 6.211 112.470 1.00 53.44 202 PRO A C 1
ATOM 1591 O O . PRO A 1 202 ? -72.951 7.345 112.902 1.00 53.44 202 PRO A O 1
ATOM 1594 N N . GLN A 1 203 ? -73.437 5.155 113.004 1.00 30.33 203 GLN A N 1
ATOM 1595 C CA . GLN A 1 203 ? -74.059 5.207 114.361 1.00 30.33 203 GLN A CA 1
ATOM 1596 C C . GLN A 1 203 ? -74.385 3.866 115.106 1.00 30.33 203 GLN A C 1
ATOM 1598 O O . GLN A 1 203 ? -75.031 2.970 114.582 1.00 30.33 203 GLN A O 1
ATOM 1603 N N . THR A 1 204 ? -73.959 3.797 116.381 1.00 37.09 204 THR A N 1
ATOM 1604 C CA . THR A 1 204 ? -74.578 3.201 117.612 1.00 37.09 204 THR A CA 1
ATOM 1605 C C . THR A 1 204 ? -75.374 1.864 117.648 1.00 37.09 204 THR A C 1
ATOM 1607 O O . THR A 1 204 ? -76.599 1.864 117.680 1.00 37.09 204 THR A O 1
ATOM 1610 N N . ASN A 1 205 ? -74.666 0.749 117.900 1.00 35.16 205 ASN A N 1
ATOM 1611 C CA . ASN A 1 205 ? -74.751 -0.143 119.095 1.00 35.16 205 ASN A CA 1
ATOM 1612 C C . ASN A 1 205 ? -75.947 0.018 120.085 1.00 35.16 205 ASN A C 1
ATOM 1614 O O . ASN A 1 205 ? -76.016 1.061 120.737 1.00 35.16 205 ASN A O 1
ATOM 1618 N N . ARG A 1 206 ? -76.699 -1.069 120.393 1.00 34.94 206 ARG A N 1
ATOM 1619 C CA . ARG A 1 206 ? -76.488 -1.924 121.608 1.00 34.94 206 ARG A CA 1
ATOM 1620 C C . ARG A 1 206 ? -77.641 -2.910 121.947 1.00 34.94 206 ARG A C 1
ATOM 1622 O O . ARG A 1 206 ? -78.502 -2.587 122.756 1.00 34.94 206 ARG A O 1
ATOM 1629 N N . GLU A 1 207 ? -77.543 -4.168 121.518 1.00 35.69 207 GLU A N 1
ATOM 1630 C CA . GLU A 1 207 ? -78.262 -5.310 122.126 1.00 35.69 207 GLU A CA 1
ATOM 1631 C C . GLU A 1 207 ? -77.278 -6.494 122.199 1.00 35.69 207 GLU A C 1
ATOM 1633 O O . GLU A 1 207 ? -76.512 -6.683 121.261 1.00 35.69 207 GLU A O 1
ATOM 1638 N N . ARG A 1 208 ? -77.070 -7.095 123.388 1.00 48.19 208 ARG A N 1
ATOM 1639 C CA . ARG A 1 208 ? -75.662 -7.355 123.788 1.00 48.19 208 ARG A CA 1
ATOM 1640 C C . ARG A 1 208 ? -75.343 -8.533 124.719 1.00 48.19 208 ARG A C 1
ATOM 1642 O O . ARG A 1 208 ? -74.373 -8.445 125.471 1.00 48.19 208 ARG A O 1
ATOM 1649 N N . SER A 1 209 ? -76.117 -9.621 124.719 1.00 44.22 209 SER A N 1
ATOM 1650 C CA . SER A 1 209 ? -75.730 -10.847 125.470 1.00 44.22 209 SER A CA 1
ATOM 1651 C C . SER A 1 209 ? -76.282 -12.175 124.947 1.00 44.22 209 SER A C 1
ATOM 1653 O O . SER A 1 209 ? -75.687 -13.208 125.242 1.00 44.22 209 SER A O 1
ATOM 1655 N N . ARG A 1 210 ? -77.379 -12.184 124.174 1.00 45.28 210 ARG A N 1
ATOM 1656 C CA . ARG A 1 210 ? -77.905 -13.421 123.563 1.00 45.28 210 ARG A CA 1
ATOM 1657 C C . ARG A 1 210 ? -77.894 -13.414 122.038 1.00 45.28 210 ARG A C 1
ATOM 1659 O O . ARG A 1 210 ? -77.748 -14.489 121.469 1.00 45.28 210 ARG A O 1
ATOM 1666 N N . GLN A 1 211 ? -77.899 -12.240 121.394 1.00 45.53 211 GLN A N 1
ATOM 1667 C CA . GLN A 1 211 ? -77.312 -12.147 120.060 1.00 45.53 211 GLN A CA 1
ATOM 1668 C C . GLN A 1 211 ? -75.843 -12.584 120.096 1.00 45.53 211 GLN A C 1
ATOM 1670 O O . GLN A 1 211 ? -75.516 -13.472 119.328 1.00 45.53 211 GLN A O 1
ATOM 1675 N N . LEU A 1 212 ? -75.027 -12.114 121.057 1.00 43.72 212 LEU A N 1
ATOM 1676 C CA . LEU A 1 212 ? -73.570 -12.362 121.122 1.00 43.72 212 LEU A CA 1
ATOM 1677 C C . LEU A 1 212 ? -73.079 -13.777 120.768 1.00 43.72 212 LEU A C 1
ATOM 1679 O O . LEU A 1 212 ? -72.001 -13.875 120.210 1.00 43.72 212 LEU A O 1
ATOM 1683 N N . TRP A 1 213 ? -73.800 -14.861 121.071 1.00 46.41 213 TRP A N 1
ATOM 1684 C CA . TRP A 1 213 ? -73.361 -16.221 120.708 1.00 46.41 213 TRP A CA 1
ATOM 1685 C C . TRP A 1 213 ? -73.729 -16.623 119.271 1.00 46.41 213 TRP A C 1
ATOM 1687 O O . TRP A 1 213 ? -72.931 -17.266 118.595 1.00 46.41 213 TRP A O 1
ATOM 1697 N N . ASN A 1 214 ? -74.891 -16.190 118.774 1.00 48.88 214 ASN A N 1
ATOM 1698 C CA . ASN A 1 214 ? -75.256 -16.338 117.363 1.00 48.88 214 ASN A CA 1
ATOM 1699 C C . ASN A 1 214 ? -74.518 -15.316 116.485 1.00 48.88 214 ASN A C 1
ATOM 1701 O O . ASN A 1 214 ? -74.176 -15.639 115.360 1.00 48.88 214 ASN A O 1
ATOM 1705 N N . GLU A 1 215 ? -74.228 -14.122 117.008 1.00 47.84 215 GLU A N 1
ATOM 1706 C CA . GLU A 1 215 ? -73.314 -13.143 116.420 1.00 47.84 215 GLU A CA 1
ATOM 1707 C C . GLU A 1 215 ? -71.878 -13.654 116.447 1.00 47.84 215 GLU A C 1
ATOM 1709 O O . GLU A 1 215 ? -71.196 -13.457 115.460 1.00 47.84 215 GLU A O 1
ATOM 1714 N N . LEU A 1 216 ? -71.393 -14.341 117.492 1.00 52.16 216 LEU A N 1
ATOM 1715 C CA . LEU A 1 216 ? -70.075 -14.992 117.433 1.00 52.16 216 LEU A CA 1
ATOM 1716 C C . LEU A 1 216 ? -70.061 -16.051 116.329 1.00 52.16 216 LEU A C 1
ATOM 1718 O O . LEU A 1 216 ? -69.224 -15.972 115.442 1.00 52.16 216 LEU A O 1
ATOM 1722 N N . SER A 1 217 ? -71.029 -16.971 116.307 1.00 56.09 217 SER A N 1
ATOM 1723 C CA . SER A 1 217 ? -71.072 -18.018 115.278 1.00 56.09 217 SER A CA 1
ATOM 1724 C C . SER A 1 217 ? -71.263 -17.457 113.863 1.00 56.09 217 SER A C 1
ATOM 1726 O O . SER A 1 217 ? -70.622 -17.939 112.931 1.00 56.09 217 SER A O 1
ATOM 1728 N N . SER A 1 218 ? -72.109 -16.435 113.674 1.00 59.56 218 SER A N 1
ATOM 1729 C CA . SER A 1 218 ? -72.291 -15.815 112.359 1.00 59.56 218 SER A CA 1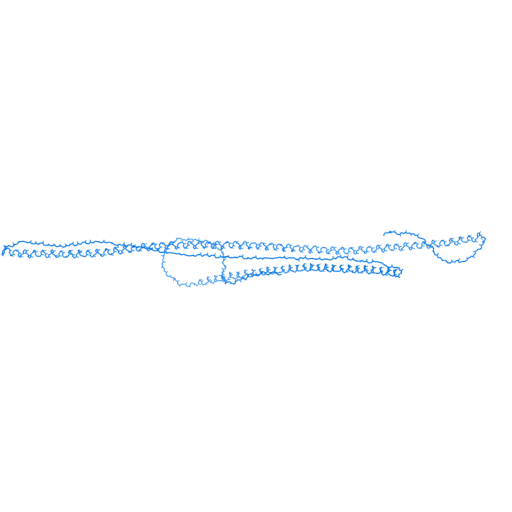
ATOM 1730 C C . SER A 1 218 ? -71.124 -14.907 111.996 1.00 59.56 218 SER A C 1
ATOM 1732 O O . SER A 1 218 ? -70.778 -14.866 110.830 1.00 59.56 218 SER A O 1
ATOM 1734 N N . THR A 1 219 ? -70.461 -14.231 112.941 1.00 65.75 219 THR A N 1
ATOM 1735 C CA . THR A 1 219 ? -69.237 -13.470 112.641 1.00 65.75 219 THR A CA 1
ATOM 1736 C C . THR A 1 219 ? -68.036 -14.375 112.416 1.00 65.75 219 THR A C 1
ATOM 1738 O O . THR A 1 219 ? -67.196 -13.997 111.619 1.00 65.75 219 THR A O 1
ATOM 1741 N N . GLU A 1 220 ? -67.954 -15.582 112.980 1.00 73.25 220 GLU A N 1
ATOM 1742 C CA . GLU A 1 220 ? -66.941 -16.576 112.593 1.00 73.25 220 GLU A CA 1
ATOM 1743 C C . GLU A 1 220 ? -67.206 -17.130 111.183 1.00 73.25 220 GLU A C 1
ATOM 1745 O O . GLU A 1 220 ? -66.285 -17.214 110.361 1.00 73.25 220 GLU A O 1
ATOM 1750 N N . GLU A 1 221 ? -68.463 -17.432 110.842 1.00 74.12 221 GLU A N 1
ATOM 1751 C CA . GLU A 1 221 ? -68.838 -17.788 109.470 1.00 74.12 221 GLU A CA 1
ATOM 1752 C C . GLU A 1 221 ? -68.628 -16.635 108.476 1.00 74.12 221 GLU A C 1
ATOM 1754 O O . GLU A 1 221 ? -68.117 -16.848 107.378 1.00 74.12 221 GLU A O 1
ATOM 1759 N N . ASP A 1 222 ? -69.036 -15.418 108.824 1.00 82.25 222 ASP A N 1
ATOM 1760 C CA . ASP A 1 222 ? -68.962 -14.243 107.959 1.00 82.25 222 ASP A CA 1
ATOM 1761 C C . ASP A 1 222 ? -67.523 -13.732 107.861 1.00 82.25 222 ASP A C 1
ATOM 1763 O O . ASP A 1 222 ? -67.110 -13.335 106.778 1.00 82.25 222 ASP A O 1
ATOM 1767 N N . GLN A 1 223 ? -66.705 -13.865 108.910 1.00 86.19 223 GLN A N 1
ATOM 1768 C CA . GLN A 1 223 ? -65.250 -13.710 108.829 1.00 86.19 223 GLN A CA 1
ATOM 1769 C C . GLN A 1 223 ? -64.648 -14.770 107.903 1.00 86.19 223 GLN A C 1
ATOM 1771 O O . GLN A 1 223 ? -63.769 -14.447 107.112 1.00 86.19 223 GLN A O 1
ATOM 1776 N N . SER A 1 224 ? -65.139 -16.012 107.923 1.00 85.94 224 SER A N 1
ATOM 1777 C CA . SER A 1 224 ? -64.691 -17.057 106.990 1.00 85.94 224 SER A CA 1
ATOM 1778 C C . SER A 1 224 ? -65.092 -16.748 105.539 1.00 85.94 224 SER A C 1
ATOM 1780 O O . SER A 1 224 ? -64.277 -16.910 104.629 1.00 85.94 224 SER A O 1
ATOM 1782 N N . LYS A 1 225 ? -66.303 -16.219 105.310 1.00 91.31 225 LYS A N 1
ATOM 1783 C CA . LYS A 1 225 ? -66.773 -15.729 103.998 1.00 91.31 225 LYS A CA 1
ATOM 1784 C C . LYS A 1 225 ? -65.955 -14.516 103.537 1.00 91.31 225 LYS A C 1
ATOM 1786 O O . LYS A 1 225 ? -65.527 -14.484 102.387 1.00 91.31 225 LYS A O 1
ATOM 1791 N N . VAL A 1 226 ? -65.670 -13.561 104.426 1.00 91.69 226 VAL A N 1
ATOM 1792 C CA . VAL A 1 226 ? -64.800 -12.398 104.179 1.00 91.69 226 VAL A CA 1
ATOM 1793 C C . VAL A 1 226 ? -63.378 -12.842 103.842 1.00 91.69 226 VAL A C 1
ATOM 1795 O O . VAL A 1 226 ? -62.836 -12.377 102.847 1.00 91.69 226 VAL A O 1
ATOM 1798 N N . ASN A 1 227 ? -62.799 -13.795 104.576 1.00 92.25 227 ASN A N 1
ATOM 1799 C CA . ASN A 1 227 ? -61.469 -14.344 104.295 1.00 92.25 227 ASN A CA 1
ATOM 1800 C C . ASN A 1 227 ? -61.424 -15.037 102.920 1.00 92.25 227 ASN A C 1
ATOM 1802 O O . ASN A 1 227 ? -60.476 -14.847 102.161 1.00 92.25 227 ASN A O 1
ATOM 1806 N N . ALA A 1 228 ? -62.460 -15.802 102.561 1.00 95.25 228 ALA A N 1
ATOM 1807 C CA . ALA A 1 228 ? -62.561 -16.446 101.250 1.00 95.25 228 ALA A CA 1
ATOM 1808 C C . ALA A 1 228 ? -62.758 -15.435 100.101 1.00 95.25 228 ALA A C 1
ATOM 1810 O O . ALA A 1 228 ? -62.198 -15.610 99.017 1.00 95.25 228 ALA A O 1
ATOM 1811 N N . LEU A 1 229 ? -63.523 -14.362 100.329 1.00 95.38 229 LEU A N 1
ATOM 1812 C CA . LEU A 1 229 ? -63.670 -13.257 99.378 1.00 95.38 229 LEU A CA 1
ATOM 1813 C C . LEU A 1 229 ? -62.375 -12.446 99.243 1.00 95.38 229 LEU A C 1
ATOM 1815 O O . LEU A 1 229 ? -62.022 -12.088 98.123 1.00 95.38 229 LEU A O 1
ATOM 1819 N N . GLN A 1 230 ? -61.643 -12.223 100.338 1.00 95.88 230 GLN A N 1
ATOM 1820 C CA . GLN A 1 230 ? -60.338 -11.564 100.339 1.00 95.88 230 GLN A CA 1
ATOM 1821 C C . GLN A 1 230 ? -59.320 -12.378 99.535 1.00 95.88 230 GLN A C 1
ATOM 1823 O O . GLN A 1 230 ? -58.741 -11.844 98.600 1.00 95.88 230 GLN A O 1
ATOM 1828 N N . LEU A 1 231 ? -59.195 -13.688 99.780 1.00 96.38 231 LEU A N 1
ATOM 1829 C CA . LEU A 1 231 ? -58.312 -14.564 98.995 1.00 96.38 231 LEU A CA 1
ATOM 1830 C C . LEU A 1 231 ? -58.646 -14.546 97.494 1.00 96.38 231 LEU A C 1
ATOM 1832 O O . LEU A 1 231 ? -57.746 -14.495 96.657 1.00 96.38 231 LEU A O 1
ATOM 1836 N N . ARG A 1 232 ? -59.937 -14.545 97.128 1.00 96.31 232 ARG A N 1
ATOM 1837 C CA . ARG A 1 232 ? -60.357 -14.416 95.720 1.00 96.31 232 ARG A CA 1
ATOM 1838 C C . ARG A 1 232 ? -60.062 -13.033 95.138 1.00 96.31 232 ARG A C 1
ATOM 1840 O O . ARG A 1 232 ? -59.727 -12.944 93.958 1.00 96.31 232 ARG A O 1
ATOM 1847 N N . LEU A 1 233 ? -60.186 -11.975 95.938 1.00 96.25 233 LEU A N 1
ATOM 1848 C CA . LEU A 1 233 ? -59.821 -10.618 95.549 1.00 96.25 233 LEU A CA 1
ATOM 1849 C C . LEU A 1 233 ? -58.307 -10.523 95.315 1.00 96.25 233 LEU A C 1
ATOM 1851 O O . LEU A 1 233 ? -57.906 -10.079 94.244 1.00 96.25 233 LEU A O 1
ATOM 1855 N N . ASP A 1 234 ? -57.489 -11.015 96.242 1.00 96.50 234 ASP A N 1
ATOM 1856 C CA . ASP A 1 234 ? -56.024 -11.005 96.171 1.00 96.50 234 ASP A CA 1
ATOM 1857 C C . ASP A 1 234 ? -55.508 -11.800 94.959 1.00 96.50 234 ASP A C 1
ATOM 1859 O O . ASP A 1 234 ? -54.674 -11.305 94.198 1.00 96.50 234 ASP A O 1
ATOM 1863 N N . GLU A 1 235 ? -56.060 -12.993 94.703 1.00 97.06 235 GLU A N 1
ATOM 1864 C CA . GLU A 1 235 ? -55.748 -13.786 93.505 1.00 97.06 235 GLU A CA 1
ATOM 1865 C C . GLU A 1 235 ? -56.157 -13.036 92.221 1.00 97.06 235 GLU A C 1
ATOM 1867 O O . GLU A 1 235 ? -55.383 -12.975 91.266 1.00 97.06 235 GLU A O 1
ATOM 1872 N N . SER A 1 236 ? -57.326 -12.381 92.198 1.00 96.38 236 SER A N 1
ATOM 1873 C CA . SER A 1 236 ? -57.753 -11.584 91.036 1.00 96.38 236 SER A CA 1
ATOM 1874 C C . SER A 1 236 ? -56.888 -10.336 90.808 1.00 96.38 236 SER A C 1
ATOM 1876 O O . SER A 1 236 ? -56.584 -10.001 89.664 1.00 96.38 236 SER A O 1
ATOM 1878 N N . GLN A 1 237 ? -56.422 -9.677 91.875 1.00 97.75 237 GLN A N 1
ATOM 1879 C CA . GLN A 1 237 ? -55.491 -8.550 91.790 1.00 97.75 237 GLN A CA 1
ATOM 1880 C C . GLN A 1 237 ? -54.127 -9.006 91.263 1.00 97.75 237 GLN A C 1
ATOM 1882 O O . GLN A 1 237 ? -53.558 -8.352 90.393 1.00 97.75 237 GLN A O 1
ATOM 1887 N N . LYS A 1 238 ? -53.629 -10.153 91.733 1.00 98.19 238 LYS A N 1
ATOM 1888 C CA . LYS A 1 238 ? -52.393 -10.794 91.265 1.00 98.19 238 LYS A CA 1
ATOM 1889 C C . LYS A 1 238 ? -52.466 -11.181 89.782 1.00 98.19 238 LYS A C 1
ATOM 1891 O O . LYS A 1 238 ? -51.510 -10.923 89.052 1.00 98.19 238 LYS A O 1
ATOM 1896 N N . VAL A 1 239 ? -53.599 -11.713 89.312 1.00 98.00 239 VAL A N 1
ATOM 1897 C CA . VAL A 1 239 ? -53.843 -11.956 87.876 1.00 98.00 239 VAL A CA 1
ATOM 1898 C C . VAL A 1 239 ? -53.851 -10.639 87.093 1.00 98.00 239 VAL A C 1
ATOM 1900 O O . VAL A 1 239 ? -53.082 -10.509 86.147 1.00 98.00 239 VAL A O 1
ATOM 1903 N N . LEU A 1 240 ? -54.611 -9.625 87.523 1.00 97.62 240 LEU A N 1
ATOM 1904 C CA . LEU A 1 240 ? -54.658 -8.311 86.860 1.00 97.62 240 LEU A CA 1
ATOM 1905 C C . LEU A 1 240 ? -53.297 -7.592 86.828 1.00 97.62 240 LEU A C 1
ATOM 1907 O O . LEU A 1 240 ? -53.003 -6.868 85.877 1.00 97.62 240 LEU A O 1
ATOM 1911 N N . LEU A 1 241 ? -52.459 -7.761 87.854 1.00 97.25 241 LEU A N 1
ATOM 1912 C CA . LEU A 1 241 ? -51.086 -7.251 87.866 1.00 97.25 241 LEU A CA 1
ATOM 1913 C C . LEU A 1 241 ? -50.225 -7.970 86.827 1.00 97.25 241 LEU A C 1
ATOM 1915 O O . LEU A 1 241 ? -49.521 -7.302 86.069 1.00 97.25 241 LEU A O 1
ATOM 1919 N N . LYS A 1 242 ? -50.336 -9.299 86.728 1.00 98.00 242 LYS A N 1
ATOM 1920 C CA . LYS A 1 242 ? -49.624 -10.065 85.705 1.00 98.00 242 LYS A CA 1
ATOM 1921 C C . LYS A 1 242 ? -50.107 -9.739 84.288 1.00 98.00 242 LYS A C 1
ATOM 1923 O O . LYS A 1 242 ? -49.277 -9.510 83.420 1.00 98.00 242 LYS A O 1
ATOM 1928 N N . GLU A 1 243 ? -51.411 -9.613 84.051 1.00 97.81 243 GLU A N 1
ATOM 1929 C CA . GLU A 1 243 ? -51.955 -9.196 82.748 1.00 97.81 243 GLU A CA 1
ATOM 1930 C C . GLU A 1 243 ? -51.451 -7.806 82.324 1.00 97.81 243 GLU A C 1
ATOM 1932 O O . GLU A 1 243 ? -51.208 -7.562 81.141 1.00 97.81 243 GLU A O 1
ATOM 1937 N N . ARG A 1 244 ? -51.242 -6.887 83.279 1.00 97.75 244 ARG A N 1
ATOM 1938 C CA . ARG A 1 244 ? -50.624 -5.574 83.020 1.00 97.75 244 ARG A CA 1
ATOM 1939 C C . ARG A 1 244 ? -49.140 -5.691 82.673 1.00 97.75 244 ARG A C 1
ATOM 1941 O O . ARG A 1 244 ? -48.694 -5.005 81.756 1.00 97.75 244 ARG A O 1
ATOM 1948 N N . GLU A 1 245 ? -48.387 -6.535 83.374 1.00 98.00 245 GLU A N 1
ATOM 1949 C CA . GLU A 1 245 ? -46.971 -6.797 83.083 1.00 98.00 245 GLU A CA 1
ATOM 1950 C C . GLU A 1 245 ? -46.793 -7.477 81.717 1.00 98.00 245 GLU A C 1
ATOM 1952 O O . GLU A 1 245 ? -46.038 -6.988 80.874 1.00 98.00 245 GLU A O 1
ATOM 1957 N N . ASP A 1 246 ? -47.564 -8.533 81.452 1.00 97.94 246 ASP A N 1
ATOM 1958 C CA . ASP A 1 246 ? -47.5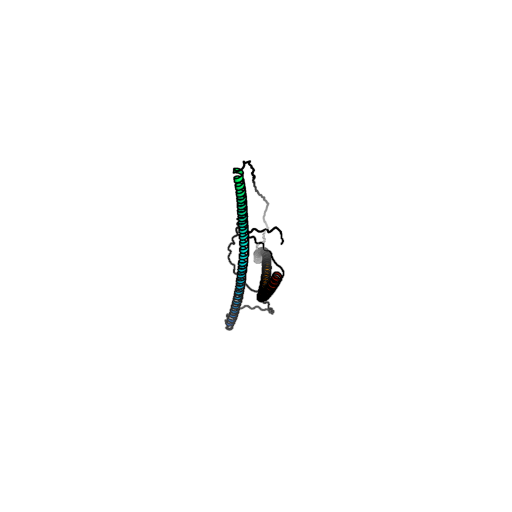66 -9.257 80.184 1.00 97.94 246 ASP A CA 1
ATOM 1959 C C . ASP A 1 246 ? -47.973 -8.308 79.035 1.00 97.94 246 ASP A C 1
ATOM 1961 O O . ASP A 1 246 ? -47.274 -8.252 78.020 1.00 97.94 246 ASP A O 1
ATOM 1965 N N . LYS A 1 247 ? -48.998 -7.453 79.212 1.00 98.25 247 LYS A N 1
ATOM 1966 C CA . LYS A 1 247 ? -49.354 -6.389 78.247 1.00 98.25 247 LYS A CA 1
ATOM 1967 C C . LYS A 1 247 ? -48.198 -5.416 77.991 1.00 98.25 247 LYS A C 1
ATOM 1969 O O . LYS A 1 247 ? -47.919 -5.112 76.834 1.00 98.25 247 LYS A O 1
ATOM 1974 N N . LEU A 1 248 ? -47.521 -4.931 79.034 1.00 98.12 248 LEU A N 1
ATOM 1975 C CA . LEU A 1 248 ? -46.365 -4.035 78.889 1.00 98.12 248 LEU A CA 1
ATOM 1976 C C . LEU A 1 248 ? -45.191 -4.723 78.174 1.00 98.12 248 LEU A C 1
ATOM 1978 O O . LEU A 1 248 ? -44.462 -4.064 77.431 1.00 98.12 248 LEU A O 1
ATOM 1982 N N . SER A 1 249 ? -45.013 -6.034 78.358 1.00 98.12 249 SER A N 1
ATOM 1983 C CA . SER A 1 249 ? -44.018 -6.819 77.618 1.00 98.12 249 SER A CA 1
ATOM 1984 C C . SER A 1 249 ? -44.378 -6.940 76.130 1.00 98.12 249 SER A C 1
ATOM 1986 O O . SER A 1 249 ? -43.509 -6.782 75.272 1.00 98.12 249 SER A O 1
ATOM 1988 N N . LEU A 1 250 ? -45.664 -7.137 75.814 1.00 98.19 250 LEU A N 1
ATOM 1989 C CA . LEU A 1 250 ? -46.167 -7.233 74.445 1.00 98.19 250 LEU A CA 1
ATOM 1990 C C . LEU A 1 250 ? -46.063 -5.893 73.709 1.00 98.19 250 LEU A C 1
ATOM 1992 O O . LEU A 1 250 ? -45.556 -5.885 72.592 1.00 98.19 250 LEU A O 1
ATOM 1996 N N . SER A 1 251 ? -46.428 -4.767 74.334 1.00 98.12 251 SER A N 1
ATOM 1997 C CA . SER A 1 251 ? -46.226 -3.427 73.751 1.00 98.12 251 SER A CA 1
ATOM 1998 C C . SER A 1 251 ? -44.758 -3.178 73.386 1.00 98.12 251 SER A C 1
ATOM 2000 O O . SER A 1 251 ? -44.461 -2.892 72.231 1.00 98.12 251 SER A O 1
ATOM 2002 N N . LYS A 1 252 ? -43.820 -3.435 74.310 1.00 98.44 252 LYS A N 1
ATOM 2003 C CA . LYS A 1 252 ? -42.369 -3.303 74.057 1.00 98.44 252 LYS A CA 1
ATOM 2004 C C . LYS A 1 252 ? -41.830 -4.257 72.984 1.00 98.44 252 LYS A C 1
ATOM 2006 O O . LYS A 1 252 ? -40.776 -3.999 72.404 1.00 98.44 252 LYS A O 1
ATOM 2011 N N . ASN A 1 253 ? -42.493 -5.390 72.752 1.00 98.31 253 ASN A N 1
ATOM 2012 C CA . ASN A 1 253 ? -42.148 -6.309 71.667 1.00 98.31 253 ASN A CA 1
ATOM 2013 C C . ASN A 1 253 ? -42.716 -5.829 70.321 1.00 98.31 253 ASN A C 1
ATOM 2015 O O . ASN A 1 253 ? -42.017 -5.939 69.319 1.00 98.31 253 ASN A O 1
ATOM 2019 N N . ILE A 1 254 ? -43.923 -5.252 70.298 1.00 98.19 254 ILE A N 1
ATOM 2020 C CA . ILE A 1 254 ? -44.516 -4.626 69.104 1.00 98.19 254 ILE A CA 1
ATOM 2021 C C . ILE A 1 254 ? -43.667 -3.428 68.664 1.00 98.19 254 ILE A C 1
ATOM 2023 O O . ILE A 1 254 ? -43.190 -3.424 67.535 1.00 98.19 254 ILE A O 1
ATOM 2027 N N . GLU A 1 255 ? -43.368 -2.494 69.572 1.00 98.19 255 GLU A N 1
ATOM 2028 C CA . GLU A 1 255 ? -42.513 -1.321 69.315 1.00 98.19 255 GLU A CA 1
ATOM 2029 C C . GLU A 1 255 ? -41.149 -1.718 68.715 1.00 98.19 255 GLU A C 1
ATOM 2031 O O . GLU A 1 255 ? -40.652 -1.088 67.778 1.00 98.19 255 GLU A O 1
ATOM 2036 N N . ARG A 1 256 ? -40.548 -2.812 69.213 1.00 98.50 256 ARG A N 1
ATOM 2037 C CA . ARG A 1 256 ? -39.290 -3.352 68.674 1.00 98.50 256 ARG A CA 1
ATOM 2038 C C . ARG A 1 256 ? -39.464 -3.912 67.262 1.00 98.50 256 ARG A C 1
ATOM 2040 O O . ARG A 1 256 ? -38.664 -3.590 66.391 1.00 98.50 256 ARG A O 1
ATOM 2047 N N . LEU A 1 257 ? -40.504 -4.712 67.024 1.00 98.12 257 LEU A N 1
ATOM 2048 C CA . LEU A 1 257 ? -40.791 -5.289 65.706 1.00 98.12 257 LEU A CA 1
ATOM 2049 C C . LEU A 1 257 ? -41.139 -4.210 64.668 1.00 98.12 257 LEU A C 1
ATOM 2051 O O . LEU A 1 257 ? -40.762 -4.341 63.507 1.00 98.12 257 LEU A O 1
ATOM 2055 N N . GLU A 1 258 ? -41.797 -3.122 65.068 1.00 98.38 258 GLU A N 1
ATOM 2056 C CA . GLU A 1 258 ? -42.075 -1.962 64.212 1.00 98.38 258 GLU A CA 1
ATOM 2057 C C . GLU A 1 258 ? -40.793 -1.192 63.852 1.00 98.38 258 GLU A C 1
ATOM 2059 O O . GLU A 1 258 ? -40.611 -0.794 62.694 1.00 98.38 258 GLU A O 1
ATOM 2064 N N . ALA A 1 259 ? -39.864 -1.042 64.803 1.00 98.38 259 ALA A N 1
ATOM 2065 C CA . ALA A 1 259 ? -38.542 -0.466 64.558 1.00 98.38 259 ALA A CA 1
ATOM 2066 C C . ALA A 1 259 ? -37.676 -1.361 63.649 1.00 98.38 259 ALA A C 1
ATOM 2068 O O . ALA A 1 259 ? -37.100 -0.872 62.675 1.00 98.38 259 ALA A O 1
ATOM 2069 N N . GLU A 1 260 ? -37.635 -2.674 63.901 1.00 98.25 260 GLU A N 1
ATOM 2070 C CA . GLU A 1 260 ? -36.948 -3.662 63.056 1.00 98.25 260 GLU A CA 1
ATOM 2071 C C . GLU A 1 260 ? -37.524 -3.671 61.630 1.00 98.25 260 GLU A C 1
ATOM 2073 O O . GLU A 1 260 ? -36.779 -3.587 60.654 1.00 98.25 260 GLU A O 1
ATOM 2078 N N . LEU A 1 261 ? -38.851 -3.689 61.479 1.00 97.94 261 LEU A N 1
ATOM 2079 C CA . LEU A 1 261 ? -39.531 -3.640 60.181 1.00 97.94 261 LEU A CA 1
ATOM 2080 C C . LEU A 1 261 ? -39.264 -2.322 59.432 1.00 97.94 261 LEU A C 1
ATOM 2082 O O . LEU A 1 261 ? -39.154 -2.319 58.204 1.00 97.94 261 LEU A O 1
ATOM 2086 N N . SER A 1 262 ? -39.112 -1.210 60.151 1.00 98.31 262 SER A N 1
ATOM 2087 C CA . SER A 1 262 ? -38.721 0.081 59.570 1.00 98.31 262 SER A CA 1
ATOM 2088 C C . SER A 1 262 ? -37.253 0.090 59.122 1.00 98.31 262 SER A C 1
ATOM 2090 O O . SER A 1 262 ? -36.950 0.552 58.022 1.00 98.31 262 SER A O 1
ATOM 2092 N N . GLN A 1 263 ? -36.349 -0.507 59.905 1.00 98.50 263 GLN A N 1
ATOM 2093 C CA . GLN A 1 263 ? -34.947 -0.704 59.527 1.00 98.50 263 GLN A CA 1
ATOM 2094 C C . GLN A 1 263 ? -34.810 -1.606 58.286 1.00 98.50 263 GLN A C 1
ATOM 2096 O O . GLN A 1 263 ? -34.054 -1.284 57.368 1.00 98.50 263 GLN A O 1
ATOM 2101 N N . TRP A 1 264 ? -35.570 -2.703 58.208 1.00 98.31 264 TRP A N 1
ATOM 2102 C CA . TRP A 1 264 ? -35.556 -3.603 57.049 1.00 98.31 264 TRP A CA 1
ATOM 2103 C C . TRP A 1 264 ? -36.098 -2.951 55.770 1.00 98.31 264 TRP A C 1
ATOM 2105 O O . TRP A 1 264 ? -35.575 -3.239 54.693 1.00 98.31 264 TRP A O 1
ATOM 2115 N N . LYS A 1 265 ? -37.076 -2.035 55.864 1.00 98.50 265 LYS A N 1
ATOM 2116 C CA . LYS A 1 265 ? -37.530 -1.218 54.721 1.00 98.50 265 LYS A CA 1
ATOM 2117 C C . LYS A 1 265 ? -36.406 -0.335 54.176 1.00 98.50 265 LYS A C 1
ATOM 2119 O O . LYS A 1 265 ? -36.095 -0.429 52.991 1.00 98.50 265 LYS A O 1
ATOM 2124 N N . LEU A 1 266 ? -35.753 0.449 55.039 1.00 98.38 266 LEU A N 1
ATOM 2125 C CA . LEU A 1 266 ? -34.633 1.315 54.642 1.00 98.38 266 LEU A CA 1
ATOM 2126 C C . LEU A 1 266 ? -33.503 0.503 53.992 1.00 98.38 266 LEU A C 1
ATOM 2128 O O . LEU A 1 266 ? -33.061 0.821 52.890 1.00 98.38 266 LEU A O 1
ATOM 2132 N N . LYS A 1 267 ? -33.126 -0.624 54.604 1.00 98.56 267 LYS A N 1
ATOM 2133 C CA . LYS A 1 267 ? -32.100 -1.533 54.077 1.00 98.56 267 LYS A CA 1
ATOM 2134 C C . LYS A 1 267 ? -32.483 -2.164 52.731 1.00 98.56 267 LYS A C 1
ATOM 2136 O O . LYS A 1 267 ? -31.617 -2.392 51.887 1.00 98.56 267 LYS A O 1
ATOM 2141 N N . HIS A 1 268 ? -33.768 -2.434 52.493 1.00 98.25 268 HIS A N 1
ATOM 2142 C CA . HIS A 1 268 ? -34.253 -2.886 51.187 1.00 98.25 268 HIS A CA 1
ATOM 2143 C C . HIS A 1 268 ? -34.139 -1.781 50.125 1.00 98.25 268 HIS A C 1
ATOM 2145 O O . HIS A 1 268 ? -33.699 -2.050 49.007 1.00 98.25 268 HIS A O 1
ATOM 2151 N N . GLU A 1 269 ? -34.474 -0.534 50.463 1.00 98.50 269 GLU A N 1
ATOM 2152 C CA . GLU A 1 269 ? -34.294 0.602 49.555 1.00 98.50 269 GLU A CA 1
ATOM 2153 C C . GLU A 1 269 ? -32.821 0.876 49.230 1.00 98.50 269 GLU A C 1
ATOM 2155 O O . GLU A 1 269 ? -32.496 1.140 48.075 1.00 98.50 269 GLU A O 1
ATOM 2160 N N . GLU A 1 270 ? -31.928 0.803 50.219 1.00 98.38 270 GLU A N 1
ATOM 2161 C CA . GLU A 1 270 ? -30.474 0.929 50.041 1.00 98.38 270 GLU A CA 1
ATOM 2162 C C . GLU A 1 270 ? -29.934 -0.139 49.083 1.00 98.38 270 GLU A C 1
ATOM 2164 O O . GLU A 1 270 ? -29.247 0.186 48.112 1.00 98.38 270 GLU A O 1
ATOM 2169 N N . LEU A 1 271 ? -30.305 -1.407 49.294 1.00 98.31 271 LEU A N 1
ATOM 2170 C CA . LEU A 1 271 ? -29.937 -2.511 48.403 1.00 98.31 271 LEU A CA 1
ATOM 2171 C C . LEU A 1 271 ? -30.538 -2.349 46.998 1.00 98.31 271 LEU A C 1
ATOM 2173 O O . LEU A 1 271 ? -29.880 -2.678 46.012 1.00 98.31 271 LEU A O 1
ATOM 2177 N N . SER A 1 272 ? -31.751 -1.804 46.882 1.00 98.50 272 SER A N 1
ATOM 2178 C CA . SER A 1 272 ? -32.383 -1.501 45.592 1.00 98.50 272 SER A CA 1
ATOM 2179 C C . SER A 1 272 ? -31.632 -0.396 44.835 1.00 98.50 272 SER A C 1
ATOM 2181 O O . SER A 1 272 ? -31.297 -0.576 43.662 1.00 98.50 272 SER A O 1
ATOM 2183 N N . LYS A 1 273 ? -31.268 0.700 45.518 1.00 98.62 273 LYS A N 1
ATOM 2184 C CA . LYS A 1 273 ? -30.452 1.804 44.975 1.00 98.62 273 LYS A CA 1
ATOM 2185 C C . LYS A 1 273 ? -29.057 1.308 44.559 1.00 98.62 273 LYS A C 1
ATOM 2187 O O . LYS A 1 273 ? -28.620 1.574 43.443 1.00 98.62 273 LYS A O 1
ATOM 2192 N N . SER A 1 274 ? -28.400 0.507 45.402 1.00 98.19 274 SER A N 1
ATOM 2193 C CA . SER A 1 274 ? -27.097 -0.115 45.112 1.00 98.19 274 SER A CA 1
ATOM 2194 C C . SER A 1 274 ? -27.154 -1.052 43.896 1.00 98.19 274 SER A C 1
ATOM 2196 O O . SER A 1 274 ? -26.316 -0.953 43.000 1.00 98.19 274 SER A O 1
ATOM 2198 N N . LYS A 1 275 ? -28.190 -1.899 43.798 1.00 98.50 275 LYS A N 1
ATOM 2199 C CA . LYS A 1 275 ? -28.443 -2.759 42.631 1.00 98.50 275 LYS A CA 1
ATOM 2200 C C . LYS A 1 275 ? -28.662 -1.945 41.354 1.00 98.50 275 LYS A C 1
ATOM 2202 O O . LYS A 1 275 ? -28.129 -2.311 40.310 1.00 98.50 275 LYS A O 1
ATOM 2207 N N . GLN A 1 276 ? -29.452 -0.871 41.416 1.00 98.56 276 GLN A N 1
ATOM 2208 C CA . GLN A 1 276 ? -29.675 0.009 40.266 1.00 98.56 276 GLN A CA 1
ATOM 2209 C C . GLN A 1 276 ? -28.371 0.658 39.799 1.00 98.56 276 GLN A C 1
ATOM 2211 O O . GLN A 1 276 ? -28.116 0.687 38.599 1.00 98.56 276 GLN A O 1
ATOM 2216 N N . GLU A 1 277 ? -27.526 1.126 40.719 1.00 98.19 277 GLU A N 1
ATOM 2217 C CA . GLU A 1 277 ? -26.241 1.724 40.358 1.00 98.19 277 GLU A CA 1
ATOM 2218 C C . GLU A 1 277 ? -25.285 0.695 39.741 1.00 98.19 277 GLU A C 1
ATOM 2220 O O . GLU A 1 277 ? -24.764 0.926 38.654 1.00 98.19 277 GLU A O 1
ATOM 2225 N N . ALA A 1 278 ? -25.150 -0.495 40.335 1.00 98.12 278 ALA A N 1
ATOM 2226 C CA . ALA A 1 278 ? -24.351 -1.581 39.759 1.00 98.12 278 ALA A CA 1
ATOM 2227 C C . ALA A 1 278 ? -24.807 -1.972 38.336 1.00 98.12 278 ALA A C 1
ATOM 2229 O O . ALA A 1 278 ? -23.976 -2.290 37.485 1.00 98.12 278 ALA A O 1
ATOM 2230 N N . LEU A 1 279 ? -26.113 -1.904 38.047 1.00 98.44 279 LEU A N 1
ATOM 2231 C CA . LEU A 1 279 ? -26.652 -2.130 36.701 1.00 98.44 279 LEU A CA 1
ATOM 2232 C C . LEU A 1 279 ? -26.312 -0.997 35.718 1.00 98.44 279 LEU A C 1
ATOM 2234 O O . LEU A 1 279 ? -26.028 -1.298 34.560 1.00 98.44 279 LEU A O 1
ATOM 2238 N N . LYS A 1 280 ? -26.282 0.274 36.151 1.00 98.44 280 LYS A N 1
ATOM 2239 C CA . LYS A 1 280 ? -25.804 1.392 35.311 1.00 98.44 280 LYS A CA 1
ATOM 2240 C C . LYS A 1 280 ? -24.323 1.242 34.981 1.00 98.44 280 LYS A C 1
ATOM 2242 O O . LYS A 1 280 ? -23.959 1.316 33.814 1.00 98.44 280 LYS A O 1
ATOM 2247 N N . GLN A 1 281 ? -23.489 0.972 35.988 1.00 98.44 281 GLN A N 1
ATOM 2248 C CA . GLN A 1 281 ? -22.045 0.786 35.812 1.00 98.44 281 GLN A CA 1
ATOM 2249 C C . GLN A 1 281 ? -21.746 -0.395 34.869 1.00 98.44 281 GLN A C 1
ATOM 2251 O O . GLN A 1 281 ? -20.905 -0.285 33.981 1.00 98.44 281 GLN A O 1
ATOM 2256 N N . LEU A 1 282 ? -22.502 -1.496 34.980 1.00 98.25 282 LEU A N 1
ATOM 2257 C CA . LEU A 1 282 ? -22.426 -2.619 34.039 1.00 98.25 282 LEU A CA 1
ATOM 2258 C C . LEU A 1 282 ? -22.908 -2.258 32.621 1.00 98.25 282 LEU A C 1
ATOM 2260 O O . LEU A 1 282 ? -22.419 -2.839 31.655 1.00 98.25 282 LEU A O 1
ATOM 2264 N N . SER A 1 283 ? -23.865 -1.338 32.476 1.00 98.19 283 SER A N 1
ATOM 2265 C CA . SER A 1 283 ? -24.311 -0.851 31.163 1.00 98.19 283 SER A CA 1
ATOM 2266 C C . SER A 1 283 ? -23.239 0.016 30.502 1.00 98.19 283 SER A C 1
ATOM 2268 O O . SER A 1 283 ? -22.875 -0.251 29.362 1.00 98.19 283 SER A O 1
ATOM 2270 N N . LEU A 1 284 ? -22.674 0.975 31.242 1.00 98.19 284 LEU A N 1
ATOM 2271 C CA . LEU A 1 284 ? -21.596 1.846 30.769 1.00 98.19 284 LEU A CA 1
ATOM 2272 C C . LEU A 1 284 ? -20.345 1.043 30.384 1.00 98.19 284 LEU A C 1
ATOM 2274 O O . LEU A 1 284 ? -19.751 1.287 29.342 1.00 98.19 284 LEU A O 1
ATOM 2278 N N . LEU A 1 285 ? -19.971 0.030 31.175 1.00 98.06 285 LEU A N 1
ATOM 2279 C CA . LEU A 1 285 ? -18.833 -0.836 30.853 1.00 98.06 285 LEU A CA 1
ATOM 2280 C C . LEU A 1 285 ? -19.059 -1.659 29.570 1.00 98.06 285 LEU A C 1
ATOM 2282 O O . LEU A 1 285 ? -18.110 -1.918 28.835 1.00 98.06 285 LEU A O 1
ATOM 2286 N N . LYS A 1 286 ? -20.305 -2.060 29.279 1.00 97.81 286 LYS A N 1
ATOM 2287 C CA . LYS A 1 286 ? -20.652 -2.729 28.013 1.00 97.81 286 LYS A CA 1
ATOM 2288 C C . LYS A 1 286 ? -20.583 -1.775 26.827 1.00 97.81 286 LYS A C 1
ATOM 2290 O O . LYS A 1 286 ? -20.070 -2.174 25.792 1.00 97.81 286 LYS A O 1
ATOM 2295 N N . GLU A 1 287 ? -21.077 -0.552 26.991 1.00 97.69 287 GLU A N 1
ATOM 2296 C CA . GLU A 1 287 ? -21.023 0.515 25.985 1.00 97.69 287 GLU A CA 1
ATOM 2297 C C . GLU A 1 287 ? -19.564 0.864 25.649 1.00 97.69 287 GLU A C 1
ATOM 2299 O O . GLU A 1 287 ? -19.152 0.720 24.503 1.00 97.69 287 GLU A O 1
ATOM 2304 N N . MET A 1 288 ? -18.733 1.138 26.662 1.00 96.88 288 MET A N 1
ATOM 2305 C CA . MET A 1 288 ? -17.291 1.362 26.488 1.00 96.88 288 MET A CA 1
ATOM 2306 C C . MET A 1 288 ? -16.585 0.198 25.779 1.00 96.88 288 MET A C 1
ATOM 2308 O O . MET A 1 288 ? -15.776 0.427 24.883 1.00 96.88 288 MET A O 1
ATOM 2312 N N . HIS A 1 289 ? -16.888 -1.051 26.151 1.00 97.81 289 HIS A N 1
ATOM 2313 C CA . HIS A 1 289 ? -16.279 -2.214 25.507 1.00 97.81 289 HIS A CA 1
ATOM 2314 C C . HIS A 1 289 ? -16.786 -2.429 24.069 1.00 97.81 289 HIS A C 1
ATOM 2316 O O . HIS A 1 289 ? -16.030 -2.864 23.203 1.00 97.81 289 HIS A O 1
ATOM 2322 N N . GLN A 1 290 ? -18.047 -2.095 23.786 1.00 98.12 290 GLN A N 1
ATOM 2323 C CA . GLN A 1 290 ? -18.602 -2.120 22.434 1.00 98.12 290 GLN A CA 1
ATOM 2324 C C . GLN A 1 290 ? -17.945 -1.052 21.544 1.00 98.12 290 GLN A C 1
ATOM 2326 O O . GLN A 1 290 ? -17.594 -1.354 20.406 1.00 98.12 290 GLN A O 1
ATOM 2331 N N . ASP A 1 291 ? -17.684 0.142 22.079 1.00 97.00 291 ASP A N 1
ATOM 2332 C CA . ASP A 1 291 ? -16.922 1.195 21.400 1.00 97.00 291 ASP A CA 1
ATOM 2333 C C . ASP A 1 291 ? -15.453 0.800 21.159 1.00 97.00 291 ASP A C 1
ATOM 2335 O O . ASP A 1 291 ? -14.875 1.129 20.123 1.00 97.00 291 ASP A O 1
ATOM 2339 N N . GLU A 1 292 ? -14.818 0.100 22.106 1.00 96.69 292 GLU A N 1
ATOM 2340 C CA . GLU A 1 292 ? -13.469 -0.458 21.933 1.00 96.69 292 GLU A CA 1
ATOM 2341 C C . GLU A 1 292 ? -13.428 -1.523 20.832 1.00 96.69 292 GLU A C 1
ATOM 2343 O O . GLU A 1 292 ? -12.517 -1.508 20.006 1.00 96.69 292 GLU A O 1
ATOM 2348 N N . LEU A 1 293 ? -14.414 -2.426 20.793 1.00 96.62 293 LEU A N 1
ATOM 2349 C CA . LEU A 1 293 ? -14.562 -3.423 19.730 1.00 96.62 293 LEU A CA 1
ATOM 2350 C C . LEU A 1 293 ? -14.833 -2.771 18.368 1.00 96.62 293 LEU A C 1
ATOM 2352 O O . LEU A 1 293 ? -14.309 -3.249 17.366 1.00 96.62 293 LEU A O 1
ATOM 2356 N N . GLY A 1 294 ? -15.603 -1.679 18.337 1.00 96.88 294 GLY A N 1
ATOM 2357 C CA . GLY A 1 294 ? -15.819 -0.850 17.150 1.00 96.88 294 GLY A CA 1
ATOM 2358 C C . GLY A 1 294 ? -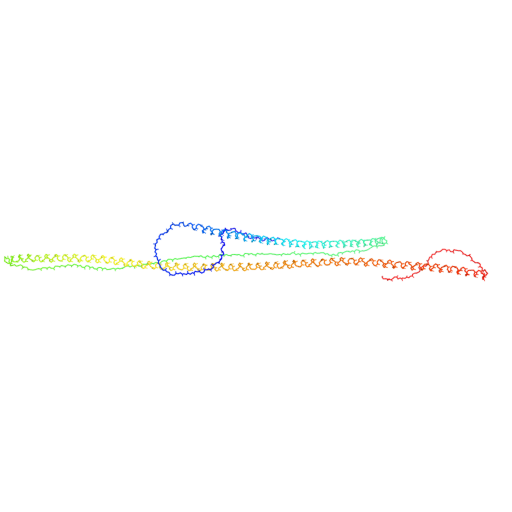14.508 -0.273 16.619 1.00 96.88 294 GLY A C 1
ATOM 2359 O O . GLY A 1 294 ? -14.107 -0.617 15.512 1.00 96.88 294 GLY A O 1
ATOM 2360 N N . ARG A 1 295 ? -13.781 0.492 17.446 1.00 95.31 295 ARG A N 1
ATOM 2361 C CA . ARG A 1 295 ? -12.471 1.068 17.081 1.00 95.31 295 ARG A CA 1
ATOM 2362 C C . ARG A 1 295 ? -11.472 0.009 16.607 1.00 95.31 295 ARG A C 1
ATOM 2364 O O . ARG A 1 295 ? -10.882 0.166 15.549 1.00 95.31 295 ARG A O 1
ATOM 2371 N N . MET A 1 296 ? -11.343 -1.109 17.329 1.00 94.19 296 MET A N 1
ATOM 2372 C CA . MET A 1 296 ? -10.450 -2.204 16.918 1.00 94.19 296 MET A CA 1
ATOM 2373 C C . MET A 1 296 ? -10.869 -2.869 15.598 1.00 94.19 296 MET A C 1
ATOM 2375 O O . MET A 1 296 ? -10.031 -3.475 14.939 1.00 94.19 296 MET A O 1
ATOM 2379 N N . SER A 1 297 ? -12.146 -2.790 15.216 1.00 95.12 297 SER A N 1
ATOM 2380 C CA . SER A 1 297 ? -12.635 -3.298 13.931 1.00 95.12 297 SER A CA 1
ATOM 2381 C C . SER A 1 297 ? -12.349 -2.301 12.801 1.00 95.12 297 SER A C 1
ATOM 2383 O O . SER A 1 297 ? -11.874 -2.715 11.748 1.00 95.12 297 SER A O 1
ATOM 2385 N N . GLU A 1 298 ? -12.537 -0.999 13.042 1.00 94.00 298 GLU A N 1
ATOM 2386 C CA . GLU A 1 298 ? -12.155 0.088 12.124 1.00 94.00 298 GLU A CA 1
ATOM 2387 C C . GLU A 1 298 ? -10.639 0.072 11.836 1.00 94.00 298 GLU A C 1
ATOM 2389 O O . GLU A 1 298 ? -10.240 0.045 10.672 1.00 94.00 298 GLU A O 1
ATOM 2394 N N . ASP A 1 299 ? -9.799 -0.030 12.877 1.00 93.38 299 ASP A N 1
ATOM 2395 C CA . ASP A 1 299 ? -8.336 -0.163 12.756 1.00 93.38 299 ASP A CA 1
ATOM 2396 C C . ASP A 1 299 ? -7.942 -1.371 11.874 1.00 93.38 299 ASP A C 1
ATOM 2398 O O . ASP A 1 299 ? -7.065 -1.273 11.011 1.00 93.38 299 ASP A O 1
ATOM 2402 N N . LEU A 1 300 ? -8.606 -2.522 12.058 1.00 93.12 300 LEU A N 1
ATOM 2403 C CA . LEU A 1 300 ? -8.348 -3.742 11.283 1.00 93.12 300 LEU A CA 1
ATOM 2404 C C . LEU A 1 300 ? -8.816 -3.632 9.824 1.00 93.12 300 LEU A C 1
ATOM 2406 O O . LEU A 1 300 ? -8.155 -4.175 8.934 1.00 93.12 300 LEU A O 1
ATOM 2410 N N . GLU A 1 301 ? -9.929 -2.949 9.551 1.00 94.50 301 GLU A N 1
ATOM 2411 C CA . GLU A 1 301 ? -10.394 -2.696 8.182 1.00 94.50 301 GLU A CA 1
ATOM 2412 C C . GLU A 1 301 ? -9.432 -1.765 7.425 1.00 94.50 301 GLU A C 1
ATOM 2414 O O . GLU A 1 301 ? -9.085 -2.054 6.272 1.00 94.50 301 GLU A O 1
ATOM 2419 N N . ASP A 1 302 ? -8.906 -0.726 8.082 1.00 92.81 302 ASP A N 1
ATOM 2420 C CA . ASP A 1 302 ? -7.889 0.165 7.511 1.00 92.81 302 ASP A CA 1
ATOM 2421 C C . ASP A 1 302 ? -6.540 -0.553 7.292 1.00 92.81 302 ASP A C 1
ATOM 2423 O O . ASP A 1 302 ? -5.928 -0.405 6.226 1.00 92.81 302 ASP A O 1
ATOM 2427 N N . GLU A 1 303 ? -6.088 -1.408 8.223 1.00 92.75 303 GLU A N 1
ATOM 2428 C CA . GLU A 1 303 ? -4.898 -2.253 8.019 1.00 92.75 303 GLU A CA 1
ATOM 2429 C C . GLU A 1 303 ? -5.069 -3.222 6.834 1.00 92.75 303 GLU A C 1
ATOM 2431 O O . GLU A 1 303 ? -4.158 -3.373 6.006 1.00 92.75 303 GLU A O 1
ATOM 2436 N N . LEU A 1 304 ? -6.240 -3.855 6.697 1.00 91.38 304 LEU A N 1
ATOM 2437 C CA . LEU A 1 304 ? -6.567 -4.726 5.563 1.00 91.38 304 LEU A CA 1
ATOM 2438 C C . LEU A 1 304 ? -6.610 -3.945 4.240 1.00 91.38 304 LEU A C 1
ATOM 2440 O O . LEU A 1 304 ? -6.081 -4.420 3.228 1.00 91.38 304 LEU A O 1
ATOM 2444 N N . GLY A 1 305 ? -7.169 -2.732 4.240 1.00 91.06 305 GLY A N 1
ATOM 2445 C CA . GLY A 1 305 ? -7.175 -1.822 3.094 1.00 91.06 305 GLY A CA 1
ATOM 2446 C C . GLY A 1 305 ? -5.765 -1.394 2.675 1.00 91.06 305 GLY A C 1
ATOM 2447 O O . GLY A 1 305 ? -5.397 -1.487 1.495 1.00 91.06 305 GLY A O 1
ATOM 2448 N N . ALA A 1 306 ? -4.930 -1.002 3.641 1.00 92.50 306 ALA A N 1
ATOM 2449 C CA . ALA A 1 306 ? -3.531 -0.646 3.427 1.00 92.50 306 ALA A CA 1
ATOM 2450 C C . ALA A 1 306 ? -2.720 -1.829 2.872 1.00 92.50 306 ALA A C 1
ATOM 2452 O O . ALA A 1 306 ? -1.977 -1.669 1.895 1.00 92.50 306 ALA A O 1
ATOM 2453 N N . ARG A 1 307 ? -2.913 -3.031 3.431 1.00 91.81 307 ARG A N 1
ATOM 2454 C CA . ARG A 1 307 ? -2.277 -4.265 2.958 1.00 91.81 307 ARG A CA 1
ATOM 2455 C C . ARG A 1 307 ? -2.711 -4.626 1.538 1.00 91.81 307 ARG A C 1
ATOM 2457 O O . ARG A 1 307 ? -1.848 -4.833 0.690 1.00 91.81 307 ARG A O 1
ATOM 2464 N N . SER A 1 308 ? -4.010 -4.623 1.241 1.00 93.44 308 SER A N 1
ATOM 2465 C CA . SER A 1 308 ? -4.544 -4.863 -0.110 1.00 93.44 308 SER A CA 1
ATOM 2466 C C . SER A 1 308 ? -3.962 -3.876 -1.138 1.00 93.44 308 SER A C 1
ATOM 2468 O O . SER A 1 308 ? -3.545 -4.252 -2.238 1.00 93.44 308 SER A O 1
ATOM 2470 N N . SER A 1 309 ? -3.815 -2.605 -0.746 1.00 91.00 309 SER A N 1
ATOM 2471 C CA . SER A 1 309 ? -3.168 -1.572 -1.563 1.00 91.00 309 SER A CA 1
ATOM 2472 C C . SER A 1 309 ? -1.663 -1.811 -1.773 1.00 91.00 309 SER A C 1
ATOM 2474 O O . SER A 1 309 ? -1.121 -1.407 -2.805 1.00 91.00 309 SER A O 1
ATOM 2476 N N . MET A 1 310 ? -0.981 -2.483 -0.839 1.00 95.56 310 MET A N 1
ATOM 2477 C CA . MET A 1 310 ? 0.411 -2.922 -0.985 1.00 95.56 310 MET A CA 1
ATOM 2478 C C . MET A 1 310 ? 0.531 -4.162 -1.881 1.00 95.56 310 MET A C 1
ATOM 2480 O O . MET A 1 310 ? 1.344 -4.156 -2.804 1.00 95.56 310 MET A O 1
ATOM 2484 N N . ASP A 1 311 ? -0.299 -5.185 -1.669 1.00 93.75 311 ASP A N 1
ATOM 2485 C CA . ASP A 1 311 ? -0.299 -6.424 -2.456 1.00 93.75 311 ASP A CA 1
ATOM 2486 C C . ASP A 1 311 ? -0.595 -6.148 -3.942 1.00 93.75 311 ASP A C 1
ATOM 2488 O O . ASP A 1 311 ? 0.084 -6.682 -4.825 1.00 93.75 311 ASP A O 1
ATOM 2492 N N . ARG A 1 312 ? -1.511 -5.214 -4.240 1.00 96.69 312 ARG A N 1
ATOM 2493 C CA . ARG A 1 312 ? -1.750 -4.734 -5.610 1.00 96.69 312 ARG A CA 1
ATOM 2494 C C . ARG A 1 312 ? -0.523 -4.027 -6.212 1.00 96.69 312 ARG A C 1
ATOM 2496 O O . ARG A 1 312 ? -0.152 -4.346 -7.337 1.00 96.69 312 ARG A O 1
ATOM 2503 N N . LYS A 1 313 ? 0.166 -3.148 -5.471 1.00 95.69 313 LYS A N 1
ATOM 2504 C CA . LYS A 1 313 ? 1.426 -2.516 -5.934 1.00 95.69 313 LYS A CA 1
ATOM 2505 C C . LYS A 1 313 ? 2.543 -3.539 -6.166 1.00 95.69 313 LYS A C 1
ATOM 2507 O O . LYS A 1 313 ? 3.352 -3.376 -7.077 1.00 95.69 313 LYS A O 1
ATOM 2512 N N . LEU A 1 314 ? 2.595 -4.609 -5.370 1.00 95.44 314 LEU A N 1
ATOM 2513 C CA . LEU A 1 314 ? 3.528 -5.717 -5.587 1.00 95.44 314 LEU A CA 1
ATOM 2514 C C . LEU A 1 314 ? 3.187 -6.502 -6.863 1.00 95.44 314 LEU A C 1
ATOM 2516 O O . LEU A 1 314 ? 4.104 -6.904 -7.574 1.00 95.44 314 LEU A O 1
ATOM 2520 N N . ALA A 1 315 ? 1.905 -6.686 -7.190 1.00 96.38 315 ALA A N 1
ATOM 2521 C CA . ALA A 1 315 ? 1.483 -7.272 -8.464 1.00 96.38 315 ALA A CA 1
ATOM 2522 C C . ALA A 1 315 ? 1.827 -6.368 -9.666 1.00 96.38 315 ALA A C 1
ATOM 2524 O O . ALA A 1 315 ? 2.430 -6.847 -10.625 1.00 96.38 315 ALA A O 1
ATOM 2525 N N . GLU A 1 316 ? 1.539 -5.063 -9.580 1.00 96.62 316 GLU A N 1
ATOM 2526 C CA . GLU A 1 316 ? 1.911 -4.049 -10.585 1.00 96.62 316 GLU A CA 1
ATOM 2527 C C . GLU A 1 316 ? 3.429 -4.083 -10.882 1.00 96.62 316 GLU A C 1
ATOM 2529 O O . GLU A 1 316 ? 3.843 -4.161 -12.039 1.00 96.62 316 GLU A O 1
ATOM 2534 N N . LEU A 1 317 ? 4.272 -4.110 -9.840 1.00 97.44 317 LEU A N 1
ATOM 2535 C CA . LEU A 1 317 ? 5.735 -4.154 -9.976 1.00 97.44 317 LEU A CA 1
ATOM 2536 C C . LEU A 1 317 ? 6.281 -5.496 -10.499 1.00 97.44 317 LEU A C 1
ATOM 2538 O O . LEU A 1 317 ? 7.335 -5.504 -11.135 1.00 97.44 317 LEU A O 1
ATOM 2542 N N . ARG A 1 318 ? 5.595 -6.621 -10.250 1.00 96.56 318 ARG A N 1
ATOM 2543 C CA . ARG A 1 318 ? 5.947 -7.931 -10.835 1.00 96.56 318 ARG A CA 1
ATOM 2544 C C . ARG A 1 318 ? 5.652 -7.949 -12.334 1.00 96.56 318 ARG A C 1
ATOM 2546 O O . ARG A 1 318 ? 6.552 -8.245 -13.113 1.00 96.56 318 ARG A O 1
ATOM 2553 N N . ALA A 1 319 ? 4.450 -7.528 -12.732 1.00 97.25 319 ALA A N 1
ATOM 2554 C CA . ALA A 1 319 ? 4.050 -7.453 -14.136 1.00 97.25 319 ALA A CA 1
ATOM 2555 C C . ALA A 1 319 ? 4.958 -6.511 -14.952 1.00 97.25 319 ALA A C 1
ATOM 2557 O O . ALA A 1 319 ? 5.364 -6.850 -16.061 1.00 97.25 319 ALA A O 1
ATOM 2558 N N . GLU A 1 320 ? 5.352 -5.363 -14.390 1.00 98.12 320 GLU A N 1
ATOM 2559 C CA . GLU A 1 320 ? 6.320 -4.457 -15.026 1.00 98.12 320 GLU A CA 1
ATOM 2560 C C . GLU A 1 320 ? 7.721 -5.087 -15.155 1.00 98.12 320 GLU A C 1
ATOM 2562 O O . GLU A 1 320 ? 8.402 -4.896 -16.164 1.00 98.12 320 GLU A O 1
ATOM 2567 N N . MET A 1 321 ? 8.154 -5.884 -14.171 1.00 97.94 321 MET A N 1
ATOM 2568 C CA . MET A 1 321 ? 9.425 -6.610 -14.249 1.00 97.94 321 MET A CA 1
ATOM 2569 C C . MET A 1 321 ? 9.398 -7.694 -15.336 1.00 97.94 321 MET A C 1
ATOM 2571 O O . MET A 1 321 ? 10.363 -7.818 -16.090 1.00 97.94 321 MET A O 1
ATOM 2575 N N . GLU A 1 322 ? 8.302 -8.445 -15.448 1.00 97.44 322 GLU A N 1
ATOM 2576 C CA . GLU A 1 322 ? 8.083 -9.455 -16.492 1.00 97.44 322 GLU A CA 1
ATOM 2577 C C . GLU A 1 322 ? 8.021 -8.812 -17.888 1.00 97.44 322 GLU A C 1
ATOM 2579 O O . GLU A 1 322 ? 8.696 -9.273 -18.813 1.00 97.44 322 GLU A O 1
ATOM 2584 N N . ARG A 1 323 ? 7.310 -7.683 -18.029 1.00 98.25 323 ARG A N 1
ATOM 2585 C CA . ARG A 1 323 ? 7.251 -6.881 -19.264 1.00 98.25 323 ARG A CA 1
ATOM 2586 C C . ARG A 1 323 ? 8.647 -6.439 -19.714 1.00 98.25 323 ARG A C 1
ATOM 2588 O O . ARG A 1 323 ? 9.017 -6.653 -20.867 1.00 98.25 323 ARG A O 1
ATOM 2595 N N . LEU A 1 324 ? 9.448 -5.884 -18.801 1.00 97.88 324 LEU A N 1
ATOM 2596 C CA . LEU A 1 324 ? 10.820 -5.449 -19.087 1.00 97.88 324 LEU A CA 1
ATOM 2597 C C . LEU A 1 324 ? 11.767 -6.617 -19.411 1.00 97.88 324 LEU A C 1
ATOM 2599 O O . LEU A 1 324 ? 12.683 -6.447 -20.217 1.00 97.88 324 LEU A O 1
ATOM 2603 N N . GLN A 1 325 ? 11.563 -7.803 -18.826 1.00 97.00 325 GLN A N 1
ATOM 2604 C CA . GLN A 1 325 ? 12.320 -9.009 -19.190 1.00 97.00 325 GLN A CA 1
ATOM 2605 C C . GLN A 1 325 ? 11.982 -9.479 -20.612 1.00 97.00 325 GLN A C 1
ATOM 2607 O O . GLN A 1 325 ? 12.895 -9.755 -21.394 1.00 97.00 325 GLN A O 1
ATOM 2612 N N . ALA A 1 326 ? 10.695 -9.508 -20.973 1.00 96.31 326 ALA A N 1
ATOM 2613 C CA . ALA A 1 326 ? 10.243 -9.857 -22.319 1.00 96.31 326 ALA A CA 1
ATOM 2614 C C . ALA A 1 326 ? 10.761 -8.864 -23.378 1.00 96.31 326 ALA A C 1
ATOM 2616 O O . ALA A 1 326 ? 11.253 -9.281 -24.428 1.00 96.31 326 ALA A O 1
ATOM 2617 N N . GLU A 1 327 ? 10.735 -7.559 -23.087 1.00 96.44 327 GLU A N 1
ATOM 2618 C CA . GLU A 1 327 ? 11.325 -6.536 -23.959 1.00 96.44 327 GLU A CA 1
ATOM 2619 C C . GLU A 1 327 ? 12.842 -6.691 -24.094 1.00 96.44 327 GLU A C 1
ATOM 2621 O O . GLU A 1 327 ? 13.362 -6.612 -25.207 1.00 96.44 327 GLU A O 1
ATOM 2626 N N . ASN A 1 328 ? 13.563 -6.976 -23.003 1.00 97.81 328 ASN A N 1
ATOM 2627 C CA . ASN A 1 328 ? 15.008 -7.189 -23.066 1.00 97.81 328 ASN A CA 1
ATOM 2628 C C . ASN A 1 328 ? 15.367 -8.394 -23.951 1.00 97.81 328 ASN A C 1
ATOM 2630 O O . ASN A 1 328 ? 16.242 -8.281 -24.808 1.00 97.81 328 ASN A O 1
ATOM 2634 N N . ALA A 1 329 ? 14.652 -9.515 -23.805 1.00 96.94 329 ALA A N 1
ATOM 2635 C CA . ALA A 1 329 ? 14.820 -10.690 -24.659 1.00 96.94 329 ALA A CA 1
ATOM 2636 C C . ALA A 1 329 ? 14.492 -10.389 -26.136 1.00 96.94 329 ALA A C 1
ATOM 2638 O O . ALA A 1 329 ? 15.230 -10.801 -27.034 1.00 96.94 329 ALA A O 1
ATOM 2639 N N . ALA A 1 330 ? 13.432 -9.615 -26.400 1.00 97.31 330 ALA A N 1
ATOM 2640 C CA . ALA A 1 330 ? 13.071 -9.188 -27.750 1.00 97.31 330 ALA A CA 1
ATOM 2641 C C . ALA A 1 330 ? 14.124 -8.260 -28.386 1.00 97.31 330 ALA A C 1
ATOM 2643 O O . ALA A 1 330 ? 14.377 -8.373 -29.587 1.00 97.31 330 ALA A O 1
ATOM 2644 N N . GLU A 1 331 ? 14.770 -7.382 -27.609 1.00 97.75 331 GLU A N 1
ATOM 2645 C CA . GLU A 1 331 ? 15.883 -6.554 -28.094 1.00 97.75 331 GLU A CA 1
ATOM 2646 C C . GLU A 1 331 ? 17.158 -7.364 -28.352 1.00 97.75 331 GLU A C 1
ATOM 2648 O O . GLU A 1 331 ? 17.819 -7.137 -29.365 1.00 97.75 331 GLU A O 1
ATOM 2653 N N . TRP A 1 332 ? 17.487 -8.355 -27.516 1.00 97.75 332 TRP A N 1
ATOM 2654 C CA . TRP A 1 332 ? 18.582 -9.290 -27.811 1.00 97.75 332 TRP A CA 1
ATOM 2655 C C . TRP A 1 332 ? 18.338 -10.032 -29.132 1.00 97.75 332 TRP A C 1
ATOM 2657 O O . TRP A 1 332 ? 19.202 -10.017 -30.010 1.00 97.75 332 TRP A O 1
ATOM 2667 N N . GLY A 1 333 ? 17.131 -10.570 -29.330 1.00 96.75 333 GLY A N 1
ATOM 2668 C CA . GLY A 1 333 ? 16.736 -11.226 -30.579 1.00 96.75 333 GLY A CA 1
ATOM 2669 C C . GLY A 1 333 ? 16.592 -10.282 -31.784 1.00 96.75 333 GLY A C 1
ATOM 2670 O O . GLY A 1 333 ? 16.611 -10.747 -32.924 1.00 96.75 333 GLY A O 1
ATOM 2671 N N . ARG A 1 334 ? 16.445 -8.962 -31.587 1.00 98.19 334 ARG A N 1
ATOM 2672 C CA . ARG A 1 334 ? 16.587 -7.946 -32.654 1.00 98.19 334 ARG A CA 1
ATOM 2673 C C . ARG A 1 334 ? 18.056 -7.702 -32.989 1.00 98.19 334 ARG A C 1
ATOM 2675 O O . ARG A 1 334 ? 18.420 -7.715 -34.163 1.00 98.19 334 ARG A O 1
ATOM 2682 N N . ARG A 1 335 ? 18.894 -7.516 -31.966 1.00 97.88 335 ARG A N 1
ATOM 2683 C CA . ARG A 1 335 ? 20.329 -7.246 -32.095 1.00 97.88 335 ARG A CA 1
ATOM 2684 C C . ARG A 1 335 ? 21.068 -8.373 -32.813 1.00 97.88 335 ARG A C 1
ATOM 2686 O O . ARG A 1 335 ? 21.873 -8.087 -33.690 1.00 97.88 335 ARG A O 1
ATOM 2693 N N . GLU A 1 336 ? 20.784 -9.625 -32.463 1.00 97.88 336 GLU A N 1
ATOM 2694 C CA . GLU A 1 336 ? 21.404 -10.798 -33.088 1.00 97.88 336 GLU A CA 1
ATOM 2695 C C . GLU A 1 336 ? 21.134 -10.843 -34.599 1.00 97.88 336 GLU A C 1
ATOM 2697 O O . GLU A 1 336 ? 22.073 -10.938 -35.390 1.00 97.88 336 GLU A O 1
ATOM 2702 N N . ARG A 1 337 ? 19.873 -10.664 -35.017 1.00 97.81 337 ARG A N 1
ATOM 2703 C CA . ARG A 1 337 ? 19.505 -10.615 -36.442 1.00 97.81 337 ARG A CA 1
ATOM 2704 C C . ARG A 1 337 ? 20.217 -9.485 -37.181 1.00 97.81 337 ARG A C 1
ATOM 2706 O O . ARG A 1 337 ? 20.854 -9.754 -38.196 1.00 97.81 337 ARG A O 1
ATOM 2713 N N . LEU A 1 338 ? 20.213 -8.269 -36.634 1.00 98.00 338 LEU A N 1
ATOM 2714 C CA . LEU A 1 338 ? 20.916 -7.128 -37.235 1.00 98.00 338 LEU A CA 1
ATOM 2715 C C . LEU A 1 338 ? 22.434 -7.356 -37.352 1.00 98.00 338 LEU A C 1
ATOM 2717 O O . LEU A 1 338 ? 23.034 -6.936 -38.338 1.00 98.00 338 LEU A O 1
ATOM 2721 N N . GLU A 1 339 ? 23.061 -8.055 -36.402 1.00 98.31 339 GLU A N 1
ATOM 2722 C CA . GLU A 1 339 ? 24.475 -8.440 -36.500 1.00 98.31 339 GLU A CA 1
ATOM 2723 C C . GLU A 1 339 ? 24.695 -9.494 -37.607 1.00 98.31 339 GLU A C 1
ATOM 2725 O O . GLU A 1 339 ? 25.648 -9.381 -38.378 1.00 98.31 339 GLU A O 1
ATOM 2730 N N . THR A 1 340 ? 23.789 -10.469 -37.776 1.00 97.94 340 THR A N 1
ATOM 2731 C CA . THR A 1 340 ? 23.870 -11.426 -38.900 1.00 97.94 340 THR A CA 1
ATOM 2732 C C . THR A 1 340 ? 23.648 -10.769 -40.268 1.00 97.94 340 THR A C 1
ATOM 2734 O O . THR A 1 340 ? 24.379 -11.077 -41.212 1.00 97.94 340 THR A O 1
ATOM 2737 N N . GLU A 1 341 ? 22.707 -9.826 -40.373 1.00 98.25 341 GLU A N 1
ATOM 2738 C CA . GLU A 1 341 ? 22.423 -9.045 -41.585 1.00 98.25 341 GLU A CA 1
ATOM 2739 C C . GLU A 1 341 ? 23.612 -8.145 -41.951 1.00 98.25 341 GLU A C 1
ATOM 2741 O O . GLU A 1 341 ? 24.082 -8.169 -43.089 1.00 98.25 341 GLU A O 1
ATOM 2746 N N . LYS A 1 342 ? 24.179 -7.428 -40.971 1.00 98.38 342 LYS A N 1
ATOM 2747 C CA . LYS A 1 342 ? 25.427 -6.663 -41.112 1.00 98.38 342 LYS A CA 1
ATOM 2748 C C . LYS A 1 342 ? 26.559 -7.541 -41.653 1.00 98.38 342 LYS A C 1
ATOM 2750 O O . LYS A 1 342 ? 27.174 -7.190 -42.657 1.00 98.38 342 LYS A O 1
ATOM 2755 N N . LEU A 1 343 ? 26.811 -8.700 -41.040 1.00 98.19 343 LEU A N 1
ATOM 2756 C CA . LEU A 1 343 ? 27.863 -9.622 -41.481 1.00 98.19 343 LEU A CA 1
ATOM 2757 C C . LEU A 1 343 ? 27.591 -10.203 -42.883 1.00 98.19 343 LEU A C 1
ATOM 2759 O O . LEU A 1 343 ? 28.530 -10.602 -43.574 1.00 98.19 343 LEU A O 1
ATOM 2763 N N . ALA A 1 344 ? 26.336 -10.302 -43.330 1.00 98.31 344 ALA A N 1
ATOM 2764 C CA . ALA A 1 344 ? 26.015 -10.658 -44.714 1.00 98.31 344 ALA A CA 1
ATOM 2765 C C . ALA A 1 344 ? 26.366 -9.505 -45.674 1.00 98.31 344 ALA A C 1
ATOM 2767 O O . ALA A 1 344 ? 27.140 -9.701 -46.613 1.00 98.31 344 ALA A O 1
ATOM 2768 N N . LEU A 1 345 ? 25.902 -8.289 -45.369 1.00 97.88 345 LEU A N 1
ATOM 2769 C CA . LEU A 1 345 ? 26.176 -7.079 -46.150 1.00 97.88 345 LEU A CA 1
ATOM 2770 C C . LEU A 1 345 ? 27.677 -6.760 -46.247 1.00 97.88 345 LEU A C 1
ATOM 2772 O O . LEU A 1 345 ? 28.141 -6.356 -47.309 1.00 97.88 345 LEU A O 1
ATOM 2776 N N . GLU A 1 346 ? 28.465 -6.988 -45.194 1.00 98.50 346 GLU A N 1
ATOM 2777 C CA . GLU A 1 346 ? 29.928 -6.835 -45.219 1.00 98.50 346 GLU A CA 1
ATOM 2778 C C . GLU A 1 346 ? 30.599 -7.800 -46.213 1.00 98.50 346 GLU A C 1
ATOM 2780 O O . GLU A 1 346 ? 31.502 -7.404 -46.958 1.00 98.50 346 GLU A O 1
ATOM 2785 N N . ARG A 1 347 ? 30.134 -9.058 -46.280 1.00 98.56 347 ARG A N 1
ATOM 2786 C CA . ARG A 1 347 ? 30.633 -10.048 -47.251 1.00 98.56 347 ARG A CA 1
ATOM 2787 C C . ARG A 1 347 ? 30.263 -9.658 -48.678 1.00 98.56 347 ARG A C 1
ATOM 2789 O O . ARG A 1 347 ? 31.111 -9.755 -49.562 1.00 98.56 347 ARG A O 1
ATOM 2796 N N . ASP A 1 348 ? 29.037 -9.198 -48.908 1.00 98.44 348 ASP A N 1
ATOM 2797 C CA . ASP A 1 348 ? 28.580 -8.806 -50.244 1.00 98.44 348 ASP A CA 1
ATOM 2798 C C . ASP A 1 348 ? 29.213 -7.491 -50.711 1.00 98.44 348 ASP A C 1
ATOM 2800 O O . ASP A 1 348 ? 29.639 -7.389 -51.860 1.00 98.44 348 ASP A O 1
ATOM 2804 N N . ASN A 1 349 ? 29.423 -6.526 -49.812 1.00 98.44 349 ASN A N 1
ATOM 2805 C CA . ASN A 1 349 ? 30.182 -5.317 -50.121 1.00 98.44 349 ASN A CA 1
ATOM 2806 C C . ASN A 1 349 ? 31.642 -5.646 -50.490 1.00 98.44 349 ASN A C 1
ATOM 2808 O O . ASN A 1 349 ? 32.181 -5.050 -51.420 1.00 98.44 349 ASN A O 1
ATOM 2812 N N . LYS A 1 350 ? 32.264 -6.644 -49.840 1.00 98.56 350 LYS A N 1
ATOM 2813 C CA . LYS A 1 350 ? 33.591 -7.148 -50.234 1.00 98.56 350 LYS A CA 1
ATOM 2814 C C . LYS A 1 350 ? 33.588 -7.795 -51.628 1.00 98.56 350 LYS A C 1
ATOM 2816 O O . LYS A 1 350 ? 34.521 -7.549 -52.388 1.00 98.56 350 LYS A O 1
ATOM 2821 N N . LYS A 1 351 ? 32.558 -8.577 -51.988 1.00 98.62 351 LYS A N 1
ATOM 2822 C CA . LYS A 1 351 ? 32.411 -9.142 -53.349 1.00 98.62 351 LYS A CA 1
ATOM 2823 C C . LYS A 1 351 ? 32.295 -8.037 -54.402 1.00 98.62 351 LYS A C 1
ATOM 2825 O O . LYS A 1 351 ? 32.986 -8.092 -55.412 1.00 98.62 351 LYS A O 1
ATOM 2830 N N . LEU A 1 352 ? 31.455 -7.030 -54.149 1.00 98.25 352 LEU A N 1
ATOM 2831 C CA . LEU A 1 352 ? 31.217 -5.918 -55.074 1.00 98.25 352 LEU A CA 1
ATOM 2832 C C . LEU A 1 352 ? 32.474 -5.063 -55.295 1.00 98.25 352 LEU A C 1
ATOM 2834 O O . LEU A 1 352 ? 32.720 -4.642 -56.423 1.00 98.25 352 LEU A O 1
ATOM 2838 N N . ARG A 1 353 ? 33.305 -4.852 -54.263 1.00 98.38 353 ARG A N 1
ATOM 2839 C CA . ARG A 1 353 ? 34.620 -4.198 -54.421 1.00 98.38 353 ARG A CA 1
ATOM 2840 C C . ARG A 1 353 ? 35.546 -5.000 -55.332 1.00 98.38 353 ARG A C 1
ATOM 2842 O O . ARG A 1 353 ? 35.998 -4.450 -56.325 1.00 98.38 353 ARG A O 1
ATOM 2849 N N . ALA A 1 354 ? 35.718 -6.300 -55.079 1.00 98.19 354 ALA A N 1
ATOM 2850 C CA . ALA A 1 354 ? 36.542 -7.161 -55.934 1.00 98.19 354 ALA A CA 1
ATOM 2851 C C . ALA A 1 354 ? 36.052 -7.174 -57.398 1.00 98.19 354 ALA A C 1
ATOM 2853 O O . ALA A 1 354 ? 36.843 -7.001 -58.314 1.00 98.19 354 ALA A O 1
ATOM 2854 N N . GLN A 1 355 ? 34.735 -7.257 -57.627 1.00 98.31 355 GLN A N 1
ATOM 2855 C CA . GLN A 1 355 ? 34.148 -7.145 -58.971 1.00 98.31 355 GLN A CA 1
ATOM 2856 C C . GLN A 1 355 ? 34.376 -5.770 -59.624 1.00 98.31 355 GLN A C 1
ATOM 2858 O O . GLN A 1 355 ? 34.441 -5.676 -60.848 1.00 98.31 355 GLN A O 1
ATOM 2863 N N . THR A 1 356 ? 34.488 -4.703 -58.830 1.00 97.88 356 THR A N 1
ATOM 2864 C CA . THR A 1 356 ? 34.806 -3.356 -59.325 1.00 97.88 356 THR A CA 1
ATOM 2865 C C . THR A 1 356 ? 36.281 -3.279 -59.716 1.00 97.88 356 THR A C 1
ATOM 2867 O O . THR A 1 356 ? 36.587 -2.857 -60.825 1.00 97.88 356 THR A O 1
ATOM 2870 N N . GLU A 1 357 ? 37.175 -3.785 -58.864 1.00 98.19 357 GLU A N 1
ATOM 2871 C CA . GLU A 1 357 ? 38.619 -3.903 -59.109 1.00 98.19 357 GLU A CA 1
ATOM 2872 C C . GLU A 1 357 ? 38.911 -4.747 -60.375 1.00 98.19 357 GLU A C 1
ATOM 2874 O O . GLU A 1 357 ? 39.646 -4.298 -61.258 1.00 98.19 357 GLU A O 1
ATOM 2879 N N . ASP A 1 358 ? 38.250 -5.902 -60.540 1.00 98.00 358 ASP A N 1
ATOM 2880 C CA . ASP A 1 358 ? 38.332 -6.765 -61.734 1.00 98.00 358 ASP A CA 1
ATOM 2881 C C . ASP A 1 358 ? 37.916 -6.032 -63.025 1.00 98.00 358 ASP A C 1
ATOM 2883 O O . ASP A 1 358 ? 38.507 -6.225 -64.096 1.00 98.00 358 ASP A O 1
ATOM 2887 N N . LEU A 1 359 ? 36.860 -5.212 -62.962 1.00 98.06 359 LEU A N 1
ATOM 2888 C CA . LEU A 1 359 ? 36.357 -4.445 -64.106 1.00 98.06 359 LEU A CA 1
ATOM 2889 C C . LEU A 1 359 ? 37.238 -3.226 -64.405 1.00 98.06 359 LEU A C 1
ATOM 2891 O O . LEU A 1 359 ? 37.472 -2.912 -65.577 1.00 98.06 359 LEU A O 1
ATOM 2895 N N . GLU A 1 360 ? 37.773 -2.567 -63.379 1.00 97.94 360 GLU A N 1
ATOM 2896 C CA . GLU A 1 360 ? 38.739 -1.481 -63.520 1.00 97.94 360 GLU A CA 1
ATOM 2897 C C . GLU A 1 360 ? 40.050 -1.972 -64.144 1.00 97.94 360 GLU A C 1
ATOM 2899 O O . GLU A 1 360 ? 40.540 -1.328 -65.079 1.00 97.94 360 GLU A O 1
ATOM 2904 N N . GLU A 1 361 ? 40.578 -3.138 -63.744 1.00 97.81 361 GLU A N 1
ATOM 2905 C CA . GLU A 1 361 ? 41.748 -3.722 -64.410 1.00 97.81 361 GLU A CA 1
ATOM 2906 C C . GLU A 1 361 ? 41.436 -4.076 -65.870 1.00 97.81 361 GLU A C 1
ATOM 2908 O O . GLU A 1 361 ? 42.211 -3.726 -66.764 1.00 97.81 361 GLU A O 1
ATOM 2913 N N . GLN A 1 362 ? 40.291 -4.704 -66.160 1.00 97.81 362 GLN A N 1
ATOM 2914 C CA . GLN A 1 362 ? 39.889 -5.001 -67.541 1.00 97.81 362 GLN A CA 1
ATOM 2915 C C . GLN A 1 362 ? 39.796 -3.735 -68.406 1.00 97.81 362 GLN A C 1
ATOM 2917 O O . GLN A 1 362 ? 40.239 -3.736 -69.560 1.00 97.81 362 GLN A O 1
ATOM 2922 N N . MET A 1 363 ? 39.264 -2.639 -67.862 1.00 96.69 363 MET A N 1
ATOM 2923 C CA . MET A 1 363 ? 39.187 -1.354 -68.559 1.00 96.69 363 MET A CA 1
ATOM 2924 C C . MET A 1 363 ? 40.562 -0.687 -68.701 1.00 96.69 363 MET A C 1
ATOM 2926 O O . MET A 1 363 ? 40.865 -0.146 -69.766 1.00 96.69 363 MET A O 1
ATOM 2930 N N . ALA A 1 364 ? 41.437 -0.774 -67.697 1.00 97.38 364 ALA A N 1
ATOM 2931 C CA . ALA A 1 364 ? 42.823 -0.314 -67.789 1.00 97.38 364 ALA A CA 1
ATOM 2932 C C . ALA A 1 364 ? 43.625 -1.116 -68.830 1.00 97.38 364 ALA A C 1
ATOM 2934 O O . ALA A 1 364 ? 44.369 -0.535 -69.622 1.00 97.38 364 ALA A O 1
ATOM 2935 N N . LYS A 1 365 ? 43.430 -2.437 -68.895 1.00 97.81 365 LYS A N 1
ATOM 2936 C CA . LYS A 1 365 ? 44.030 -3.338 -69.888 1.00 97.81 365 LYS A CA 1
ATOM 2937 C C . LYS A 1 365 ? 43.567 -2.992 -71.304 1.00 97.81 365 LYS A C 1
ATOM 2939 O O . LYS A 1 365 ? 44.417 -2.798 -72.169 1.00 97.81 365 LYS A O 1
ATOM 2944 N N . LYS A 1 366 ? 42.260 -2.794 -71.519 1.00 97.50 366 LYS A N 1
ATOM 2945 C CA . LYS A 1 366 ? 41.707 -2.324 -72.804 1.00 97.50 366 LYS A CA 1
ATOM 2946 C C . LYS A 1 366 ? 42.252 -0.949 -73.208 1.00 97.50 366 LYS A C 1
ATOM 2948 O O . LYS A 1 366 ? 42.635 -0.773 -74.360 1.00 97.50 366 LYS A O 1
ATOM 2953 N N . ARG A 1 367 ? 42.361 0.007 -72.272 1.00 97.31 367 ARG A N 1
ATOM 2954 C CA . ARG A 1 367 ? 42.978 1.330 -72.519 1.00 97.31 367 ARG A CA 1
ATOM 2955 C C . ARG A 1 367 ? 44.445 1.208 -72.951 1.00 97.31 367 ARG A C 1
ATOM 2957 O O . ARG A 1 367 ? 44.828 1.826 -73.938 1.00 97.31 367 ARG A O 1
ATOM 2964 N N . ARG A 1 368 ? 45.248 0.383 -72.262 1.00 97.12 368 ARG A N 1
ATOM 2965 C CA . ARG A 1 368 ? 46.651 0.100 -72.632 1.00 97.12 368 ARG A CA 1
ATOM 2966 C C . ARG A 1 368 ? 46.752 -0.532 -74.025 1.00 97.12 368 ARG A C 1
ATOM 2968 O O . ARG A 1 368 ? 47.558 -0.081 -74.828 1.00 97.12 368 ARG A O 1
ATOM 2975 N N . GLN A 1 369 ? 45.905 -1.521 -74.325 1.00 96.31 369 GLN A N 1
ATOM 2976 C CA . GLN A 1 369 ? 45.858 -2.189 -75.632 1.00 96.31 369 GLN A CA 1
ATOM 2977 C C . GLN A 1 369 ? 45.505 -1.213 -76.766 1.00 96.31 369 GLN A C 1
ATOM 2979 O O . GLN A 1 369 ? 46.214 -1.167 -77.770 1.00 96.31 369 GLN A O 1
ATOM 2984 N N . ALA A 1 370 ? 44.470 -0.386 -76.585 1.00 96.38 370 ALA A N 1
ATOM 2985 C CA . ALA A 1 370 ? 44.085 0.637 -77.557 1.00 96.38 370 ALA A CA 1
ATOM 2986 C C . ALA A 1 370 ? 45.204 1.669 -77.789 1.00 96.38 370 ALA A C 1
ATOM 2988 O O . ALA A 1 370 ? 45.504 1.994 -78.934 1.00 96.38 370 ALA A O 1
ATOM 2989 N N . ALA A 1 371 ? 45.877 2.126 -76.727 1.00 96.00 371 ALA A N 1
ATOM 2990 C CA . ALA A 1 371 ? 47.023 3.026 -76.850 1.00 96.00 371 ALA A CA 1
ATOM 2991 C C . ALA A 1 371 ? 48.198 2.382 -77.613 1.00 96.00 371 ALA A C 1
ATOM 2993 O O . ALA A 1 371 ? 48.794 3.034 -78.465 1.00 96.00 371 ALA A O 1
ATOM 2994 N N . SER A 1 372 ? 48.502 1.100 -77.366 1.00 95.75 372 SER A N 1
ATOM 2995 C CA . SER A 1 372 ? 49.561 0.388 -78.100 1.00 95.75 372 SER A CA 1
ATOM 2996 C C . SER A 1 372 ? 49.227 0.129 -79.574 1.00 95.75 372 SER A C 1
ATOM 2998 O O . SER A 1 372 ? 50.133 0.137 -80.402 1.00 95.75 372 SER A O 1
ATOM 3000 N N . ALA A 1 373 ? 47.946 -0.055 -79.916 1.00 96.12 373 ALA A N 1
ATOM 3001 C CA . ALA A 1 373 ? 47.512 -0.141 -81.309 1.00 96.12 373 ALA A CA 1
ATOM 3002 C C . ALA A 1 373 ? 47.710 1.207 -82.020 1.00 96.12 373 ALA A C 1
ATOM 3004 O O . ALA A 1 373 ? 48.393 1.264 -83.035 1.00 96.12 373 ALA A O 1
ATOM 3005 N N . LEU A 1 374 ? 47.234 2.304 -81.418 1.00 96.06 374 LEU A N 1
ATOM 3006 C CA . LEU A 1 374 ? 47.384 3.652 -81.975 1.00 96.06 374 LEU A CA 1
ATOM 3007 C C . LEU A 1 374 ? 48.854 4.086 -82.131 1.00 96.06 374 LEU A C 1
ATOM 3009 O O . LEU A 1 374 ? 49.180 4.751 -83.109 1.00 96.06 374 LEU A O 1
ATOM 3013 N N . ASP A 1 375 ? 49.749 3.703 -81.215 1.00 96.19 375 ASP A N 1
ATOM 3014 C CA . ASP A 1 375 ? 51.194 3.949 -81.360 1.00 96.19 375 ASP A CA 1
ATOM 3015 C C . ASP A 1 375 ? 51.818 3.099 -82.486 1.00 96.19 375 ASP A C 1
ATOM 3017 O O . ASP A 1 375 ? 52.648 3.593 -83.250 1.00 96.19 375 ASP A O 1
ATOM 3021 N N . SER A 1 376 ? 51.383 1.845 -82.654 1.00 95.25 376 SER A N 1
ATOM 3022 C CA . SER A 1 376 ? 51.795 0.995 -83.781 1.00 95.25 376 SER A CA 1
ATOM 3023 C C . SER A 1 376 ? 51.346 1.580 -85.126 1.00 95.25 376 SER A C 1
ATOM 3025 O O . SER A 1 376 ? 52.158 1.708 -86.045 1.00 95.25 376 SER A O 1
ATOM 3027 N N . ASP A 1 377 ? 50.080 1.989 -85.229 1.00 96.12 377 ASP A N 1
ATOM 3028 C CA . ASP A 1 377 ? 49.502 2.593 -86.433 1.00 96.12 377 ASP A CA 1
ATOM 3029 C C . ASP A 1 377 ? 50.174 3.937 -86.757 1.00 96.12 377 ASP A C 1
ATOM 3031 O O . ASP A 1 377 ? 50.525 4.207 -87.908 1.00 96.12 377 ASP A O 1
ATOM 3035 N N . LEU A 1 378 ? 50.445 4.763 -85.738 1.00 95.69 378 LEU A N 1
ATOM 3036 C CA . LEU A 1 378 ? 51.168 6.027 -85.892 1.00 95.69 378 LEU A CA 1
ATOM 3037 C C . LEU A 1 378 ? 52.590 5.808 -86.428 1.00 95.69 378 LEU A C 1
ATOM 3039 O O . LEU A 1 378 ? 53.006 6.515 -87.346 1.00 95.69 378 LEU A O 1
ATOM 3043 N N . ARG A 1 379 ? 53.330 4.819 -85.907 1.00 95.69 379 ARG A N 1
ATOM 3044 C CA . ARG A 1 379 ? 54.672 4.461 -86.408 1.00 95.69 379 ARG A CA 1
ATOM 3045 C C . ARG A 1 379 ? 54.632 3.921 -87.837 1.00 95.69 379 ARG A C 1
ATOM 3047 O O . ARG A 1 379 ? 55.524 4.242 -88.625 1.00 95.69 379 ARG A O 1
ATOM 3054 N N . ALA A 1 380 ? 53.612 3.140 -88.196 1.00 94.25 380 ALA A N 1
ATOM 3055 C CA . ALA A 1 380 ? 53.414 2.677 -89.568 1.00 94.25 380 ALA A CA 1
ATOM 3056 C C . ALA A 1 380 ? 53.196 3.863 -90.525 1.00 94.25 380 ALA A C 1
ATOM 3058 O O . ALA A 1 380 ? 53.942 4.013 -91.493 1.00 94.25 380 ALA A O 1
ATOM 3059 N N . VAL A 1 381 ? 52.275 4.777 -90.196 1.00 94.00 381 VAL A N 1
ATOM 3060 C CA . VAL A 1 381 ? 52.008 5.992 -90.987 1.00 94.00 381 VAL A CA 1
ATOM 3061 C C . VAL A 1 381 ? 53.238 6.906 -91.065 1.00 94.00 381 VAL A C 1
ATOM 3063 O O . VAL A 1 381 ? 53.553 7.410 -92.141 1.00 94.00 381 VAL A O 1
ATOM 3066 N N . GLN A 1 382 ? 53.989 7.088 -89.974 1.00 93.12 382 GLN A N 1
ATOM 3067 C CA . GLN A 1 382 ? 55.260 7.830 -89.988 1.00 93.12 382 GLN A CA 1
ATOM 3068 C C . GLN A 1 382 ? 56.290 7.195 -90.939 1.00 93.12 382 GLN A C 1
ATOM 3070 O O . GLN A 1 382 ? 56.970 7.913 -91.674 1.00 93.12 382 GLN A O 1
ATOM 3075 N N . THR A 1 383 ? 56.378 5.862 -90.963 1.00 92.44 383 THR A N 1
ATOM 3076 C CA . THR A 1 383 ? 57.289 5.114 -91.847 1.00 92.44 383 THR A CA 1
ATOM 3077 C C . THR A 1 383 ? 56.874 5.247 -93.315 1.00 92.44 383 THR A C 1
ATOM 3079 O O . THR A 1 383 ? 57.710 5.555 -94.165 1.00 92.44 383 THR A O 1
ATOM 3082 N N . GLU A 1 384 ? 55.580 5.112 -93.624 1.00 91.88 384 GLU A N 1
ATOM 3083 C CA . GLU A 1 384 ? 55.054 5.339 -94.977 1.00 91.88 384 GLU A CA 1
ATOM 3084 C C . GLU A 1 384 ? 55.280 6.776 -95.456 1.00 91.88 384 GLU A C 1
ATOM 3086 O O . GLU A 1 384 ? 55.706 6.987 -96.593 1.00 91.88 384 GLU A O 1
ATOM 3091 N N . LEU A 1 385 ? 55.028 7.774 -94.602 1.00 88.75 385 LEU A N 1
ATOM 3092 C CA . LEU A 1 385 ? 55.277 9.179 -94.923 1.00 88.75 385 LEU A CA 1
ATOM 3093 C C . LEU A 1 385 ? 56.765 9.440 -95.186 1.00 88.75 385 LEU A C 1
ATOM 3095 O O . LEU A 1 385 ? 57.090 10.192 -96.103 1.00 88.75 385 LEU A O 1
ATOM 3099 N N . PHE A 1 386 ? 57.670 8.798 -94.443 1.00 88.56 386 PHE A N 1
ATOM 3100 C CA . PHE A 1 386 ? 59.113 8.913 -94.655 1.00 88.56 386 PHE A CA 1
ATOM 3101 C C . PHE A 1 386 ? 59.557 8.310 -95.999 1.00 88.56 386 PHE A C 1
ATOM 3103 O O . PHE A 1 386 ? 60.275 8.974 -96.752 1.00 88.56 386 PHE A O 1
ATOM 3110 N N . GLU A 1 387 ? 59.087 7.109 -96.359 1.00 86.19 387 GLU A N 1
ATOM 3111 C CA . GLU A 1 387 ? 59.384 6.515 -97.672 1.00 86.19 387 GLU A CA 1
ATOM 3112 C C . GLU A 1 387 ? 58.751 7.303 -98.828 1.00 86.19 387 GLU A C 1
ATOM 3114 O O . GLU A 1 387 ? 59.418 7.574 -99.830 1.00 86.19 387 GLU A O 1
ATOM 3119 N N . ARG A 1 388 ? 57.501 7.765 -98.683 1.00 83.06 388 ARG A N 1
ATOM 3120 C CA . ARG A 1 388 ? 56.859 8.646 -99.674 1.00 83.06 388 ARG A CA 1
ATOM 3121 C C . ARG A 1 388 ? 57.630 9.949 -99.851 1.00 83.06 388 ARG A C 1
ATOM 3123 O O . ARG A 1 388 ? 57.846 10.365 -100.986 1.00 83.06 388 ARG A O 1
ATOM 3130 N N . ASN A 1 389 ? 58.098 10.564 -98.763 1.00 77.50 389 ASN A N 1
ATOM 3131 C CA . ASN A 1 389 ? 58.878 11.795 -98.837 1.00 77.50 389 ASN A CA 1
ATOM 3132 C C . ASN A 1 389 ? 60.200 11.568 -99.591 1.00 77.50 389 ASN A C 1
ATOM 3134 O O . ASN A 1 389 ? 60.470 12.306 -100.534 1.00 77.50 389 ASN A O 1
ATOM 3138 N N . LYS A 1 390 ? 60.947 10.485 -99.308 1.00 79.00 390 LYS A N 1
ATOM 3139 C CA . LYS A 1 390 ? 62.140 10.095 -100.098 1.00 79.00 390 LYS A CA 1
ATOM 3140 C C . LYS A 1 390 ? 61.840 9.954 -101.594 1.00 79.00 390 LYS A C 1
ATOM 3142 O O . LYS A 1 390 ? 62.655 10.364 -102.421 1.00 79.00 390 LYS A O 1
ATOM 3147 N N . VAL A 1 391 ? 60.702 9.357 -101.960 1.00 65.88 391 VAL A N 1
ATOM 3148 C CA . VAL A 1 391 ? 60.283 9.225 -103.367 1.00 65.88 391 VAL A CA 1
ATOM 3149 C C . VAL A 1 391 ? 60.004 10.598 -103.980 1.00 65.88 391 VAL A C 1
ATOM 3151 O O . VAL A 1 391 ? 60.479 10.863 -105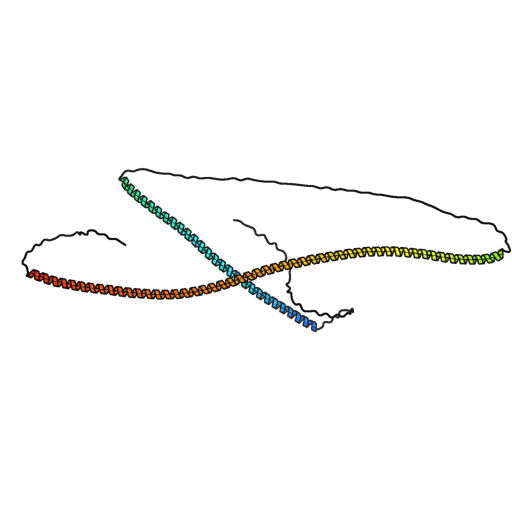.085 1.00 65.88 391 VAL A O 1
ATOM 3154 N N . THR A 1 392 ? 59.325 11.498 -103.265 1.00 58.84 392 THR A N 1
ATOM 3155 C CA . THR A 1 392 ? 59.108 12.885 -103.705 1.00 58.84 392 THR A CA 1
ATOM 3156 C C . THR A 1 392 ? 60.427 13.646 -103.857 1.00 58.84 392 THR A C 1
ATOM 3158 O O . THR A 1 392 ? 60.638 14.269 -104.896 1.00 58.84 392 THR A O 1
ATOM 3161 N N . THR A 1 393 ? 61.362 13.552 -102.900 1.00 58.00 393 THR A N 1
ATOM 3162 C CA . THR A 1 393 ? 62.672 14.223 -103.012 1.00 58.00 393 THR A CA 1
ATOM 3163 C C . THR A 1 393 ? 63.445 13.720 -104.230 1.00 58.00 393 THR A C 1
ATOM 3165 O O . THR A 1 393 ? 63.997 14.524 -104.973 1.00 58.00 393 THR A O 1
ATOM 3168 N N . ARG A 1 394 ? 63.429 12.404 -104.496 1.00 55.66 394 ARG A N 1
ATOM 3169 C CA . ARG A 1 394 ? 64.060 11.817 -105.692 1.00 55.66 394 ARG A CA 1
ATOM 3170 C C . ARG A 1 394 ? 63.471 12.366 -106.994 1.00 55.66 394 ARG A C 1
ATOM 3172 O O . ARG A 1 394 ? 64.246 12.716 -107.876 1.00 55.66 394 ARG A O 1
ATOM 3179 N N . HIS A 1 395 ? 62.145 12.503 -107.095 1.00 51.38 395 HIS A N 1
ATOM 3180 C CA . HIS A 1 395 ? 61.496 13.078 -108.282 1.00 51.38 395 HIS A CA 1
ATOM 3181 C C . HIS A 1 395 ? 61.807 14.572 -108.464 1.00 51.38 395 HIS A C 1
ATOM 3183 O O . HIS A 1 395 ? 62.031 15.013 -109.591 1.00 51.38 395 HIS A O 1
ATOM 3189 N N . VAL A 1 396 ? 61.887 15.344 -107.373 1.00 51.94 396 VAL A N 1
ATOM 3190 C CA . VAL A 1 396 ? 62.317 16.755 -107.415 1.00 51.94 396 VAL A CA 1
ATOM 3191 C C . VAL A 1 396 ? 63.774 16.866 -107.887 1.00 51.94 396 VAL A C 1
ATOM 3193 O O . VAL A 1 396 ? 64.065 17.663 -108.777 1.00 51.94 396 VAL A O 1
ATOM 3196 N N . CYS A 1 397 ? 64.673 16.016 -107.378 1.00 48.03 397 CYS A N 1
ATOM 3197 C CA . CYS A 1 397 ? 66.085 15.986 -107.778 1.00 48.03 397 CYS A CA 1
ATOM 3198 C C . CYS A 1 397 ? 66.333 15.535 -109.230 1.00 48.03 397 CYS A C 1
ATOM 3200 O O . CYS A 1 397 ? 67.399 15.824 -109.765 1.00 48.03 397 CYS A O 1
ATOM 3202 N N . THR A 1 398 ? 65.383 14.858 -109.882 1.00 52.00 398 THR A N 1
ATOM 3203 C CA . THR A 1 398 ? 65.451 14.542 -111.324 1.00 52.00 398 THR A CA 1
ATOM 3204 C C . THR A 1 398 ? 64.747 15.568 -112.219 1.00 52.00 398 THR A C 1
ATOM 3206 O O . THR A 1 398 ? 64.808 15.435 -113.437 1.00 52.00 398 THR A O 1
ATOM 3209 N N . GLY A 1 399 ? 64.055 16.560 -111.643 1.00 52.50 399 GLY A N 1
ATOM 3210 C CA . GLY A 1 399 ? 63.160 17.456 -112.383 1.00 52.50 399 GLY A CA 1
ATOM 3211 C C . GLY A 1 399 ? 63.690 18.863 -112.683 1.00 52.50 399 GLY A C 1
ATOM 3212 O O . GLY A 1 399 ? 63.278 19.436 -113.686 1.00 52.50 399 GLY A O 1
ATOM 3213 N N . HIS A 1 400 ? 64.564 19.441 -111.846 1.00 41.38 400 HIS A N 1
ATOM 3214 C CA . HIS A 1 400 ? 64.990 20.844 -111.989 1.00 41.38 400 HIS A CA 1
ATOM 3215 C C . HIS A 1 400 ? 66.470 21.109 -111.670 1.00 41.38 400 HIS A C 1
ATOM 3217 O O . HIS A 1 400 ? 67.114 20.402 -110.897 1.00 41.38 400 HIS A O 1
ATOM 3223 N N . VAL A 1 401 ? 66.992 22.171 -112.292 1.00 37.72 401 VAL A N 1
ATOM 3224 C CA . VAL A 1 401 ? 68.412 22.543 -112.366 1.00 37.72 401 VAL A CA 1
ATOM 3225 C C . VAL A 1 401 ? 68.627 23.888 -111.656 1.00 37.72 401 VAL A C 1
ATOM 3227 O O . VAL A 1 401 ? 68.330 24.926 -112.236 1.00 37.72 401 VAL A O 1
ATOM 3230 N N . TRP A 1 402 ? 69.226 23.848 -110.453 1.00 43.19 402 TRP A N 1
ATOM 3231 C CA . TRP A 1 402 ? 69.793 24.998 -109.706 1.00 43.19 402 TRP A CA 1
ATOM 3232 C C . TRP A 1 402 ? 68.756 26.069 -109.252 1.00 43.19 402 TRP A C 1
ATOM 3234 O O . TRP A 1 402 ? 67.605 26.037 -109.664 1.00 43.19 402 TRP A O 1
ATOM 3244 N N . THR A 1 403 ? 69.037 26.997 -108.325 1.00 39.84 403 THR A N 1
ATOM 3245 C CA . THR A 1 403 ? 70.298 27.448 -107.690 1.00 39.84 403 THR A CA 1
ATOM 3246 C C . THR A 1 403 ? 70.299 27.349 -106.154 1.00 39.84 403 THR A C 1
ATOM 3248 O O . THR A 1 403 ? 69.282 27.103 -105.513 1.00 39.84 403 THR A O 1
ATOM 3251 N N . CYS A 1 404 ? 71.483 27.527 -105.558 1.00 41.22 404 CYS A N 1
ATOM 3252 C CA . CYS A 1 404 ? 71.709 27.551 -104.112 1.00 41.22 404 CYS A CA 1
ATOM 3253 C C . CYS A 1 404 ? 71.660 28.986 -103.557 1.00 41.22 404 CYS A C 1
ATOM 3255 O O . CYS A 1 404 ? 72.242 29.890 -104.154 1.00 41.22 404 CYS A O 1
ATOM 3257 N N . ALA A 1 405 ? 71.073 29.157 -102.372 1.00 36.47 405 ALA A N 1
ATOM 3258 C CA . ALA A 1 405 ? 71.375 30.251 -101.451 1.00 36.47 405 ALA A CA 1
ATOM 3259 C C . ALA A 1 405 ? 71.424 29.678 -100.024 1.00 36.47 405 ALA A C 1
ATOM 3261 O O . ALA A 1 405 ? 70.570 28.875 -99.645 1.00 36.47 405 ALA A O 1
ATOM 3262 N N . ARG A 1 406 ? 72.455 30.042 -99.257 1.00 44.09 406 ARG A N 1
ATOM 3263 C CA . ARG A 1 406 ? 72.767 29.480 -97.937 1.00 44.09 406 ARG A CA 1
ATOM 3264 C C . ARG A 1 406 ? 73.143 30.620 -97.004 1.00 44.09 406 ARG A C 1
ATOM 3266 O O . ARG A 1 406 ? 74.228 31.164 -97.162 1.00 44.09 406 ARG A O 1
ATOM 3273 N N . ASP A 1 407 ? 72.304 30.883 -96.013 1.00 37.53 407 ASP A N 1
ATOM 3274 C CA . ASP A 1 407 ? 72.645 31.718 -94.861 1.00 37.53 407 ASP A CA 1
ATOM 3275 C C . ASP A 1 407 ? 72.277 31.007 -93.554 1.00 37.53 407 ASP A C 1
ATOM 3277 O O . ASP A 1 407 ? 71.530 30.024 -93.552 1.00 37.53 407 ASP A O 1
ATOM 3281 N N . MET A 1 408 ? 72.897 31.441 -92.457 1.00 38.50 408 MET A N 1
ATOM 3282 C CA . MET A 1 408 ? 72.931 30.726 -91.178 1.00 38.50 408 MET A CA 1
ATOM 3283 C C . MET A 1 408 ? 72.359 31.569 -90.038 1.00 38.50 408 MET A C 1
ATOM 3285 O O . MET A 1 408 ? 72.541 32.782 -90.029 1.00 38.50 408 MET A O 1
ATOM 3289 N N . CYS A 1 409 ? 71.843 30.881 -89.012 1.00 35.44 409 CYS A N 1
ATOM 3290 C CA . CYS A 1 409 ? 71.535 31.431 -87.684 1.00 35.44 409 CYS A CA 1
ATOM 3291 C C . CYS A 1 409 ? 70.389 32.485 -87.658 1.00 35.44 409 CYS A C 1
ATOM 3293 O O . CYS A 1 409 ? 69.926 32.951 -88.690 1.00 35.44 409 CYS A O 1
ATOM 3295 N N . GLU A 1 410 ? 69.796 32.831 -86.511 1.00 33.84 410 GLU A N 1
ATOM 3296 C CA . GLU A 1 410 ? 70.176 32.496 -85.129 1.00 33.84 410 GLU A CA 1
ATOM 3297 C C . GLU A 1 410 ? 68.969 32.111 -84.234 1.00 33.84 410 GLU A C 1
ATOM 3299 O O . GLU A 1 410 ? 67.983 31.547 -84.703 1.00 33.84 410 GLU A O 1
ATOM 3304 N N . HIS A 1 411 ? 69.099 32.287 -82.919 1.00 37.34 411 HIS A N 1
ATOM 3305 C CA . HIS A 1 411 ? 68.317 31.626 -81.872 1.00 37.34 411 HIS A CA 1
ATOM 3306 C C . HIS A 1 411 ? 67.044 32.397 -81.450 1.00 37.34 411 HIS A C 1
ATOM 3308 O O . HIS A 1 411 ? 67.036 33.620 -81.444 1.00 37.34 411 HIS A O 1
ATOM 3314 N N . VAL A 1 412 ? 66.015 31.646 -81.017 1.00 39.72 412 VAL A N 1
ATOM 3315 C CA . VAL A 1 412 ? 65.236 31.834 -79.761 1.00 39.72 412 VAL A CA 1
ATOM 3316 C C . VAL A 1 412 ? 64.896 33.295 -79.356 1.00 39.72 412 VAL A C 1
ATOM 3318 O O . VAL A 1 412 ? 65.768 34.073 -79.000 1.00 39.72 412 VAL A O 1
ATOM 3321 N N . HIS A 1 413 ? 63.623 33.696 -79.242 1.00 37.88 413 HIS A N 1
ATOM 3322 C CA . HIS A 1 413 ? 62.747 33.266 -78.135 1.00 37.88 413 HIS A CA 1
ATOM 3323 C C . HIS A 1 413 ? 61.242 33.333 -78.478 1.00 37.88 413 HIS A C 1
ATOM 3325 O O . HIS A 1 413 ? 60.814 34.084 -79.349 1.00 37.88 413 HIS A O 1
ATOM 3331 N N . GLY A 1 414 ? 60.435 32.515 -77.792 1.00 38.47 414 GLY A N 1
ATOM 3332 C CA . GLY A 1 414 ? 59.062 32.199 -78.205 1.00 38.47 414 GLY A CA 1
ATOM 3333 C C . GLY A 1 414 ? 57.996 33.297 -78.064 1.00 38.47 414 GLY A C 1
ATOM 3334 O O . GLY A 1 414 ? 57.997 34.094 -77.128 1.00 38.47 414 GLY A O 1
ATOM 3335 N N . THR A 1 415 ? 57.004 33.223 -78.951 1.00 34.62 415 THR A N 1
ATOM 3336 C CA . THR A 1 415 ? 55.684 33.851 -78.827 1.00 34.62 415 THR A CA 1
ATOM 3337 C C . THR A 1 415 ? 54.644 32.802 -78.427 1.00 34.62 415 THR A C 1
ATOM 3339 O O . THR A 1 415 ? 54.435 31.819 -79.132 1.00 34.62 415 THR A O 1
ATOM 3342 N N . CYS A 1 416 ? 53.941 33.024 -77.316 1.00 34.62 416 CYS A N 1
ATOM 3343 C CA . CYS A 1 416 ? 52.702 32.311 -77.007 1.00 34.62 416 CYS A CA 1
ATOM 3344 C C . CYS A 1 416 ? 51.706 33.308 -76.412 1.00 34.62 416 CYS A C 1
ATOM 3346 O O . CYS A 1 416 ? 51.837 33.729 -75.264 1.00 34.62 416 CYS A O 1
ATOM 3348 N N . VAL A 1 417 ? 50.748 33.739 -77.231 1.00 38.44 417 VAL A N 1
ATOM 3349 C CA . VAL A 1 417 ? 49.717 34.710 -76.847 1.00 38.44 417 VAL A CA 1
ATOM 3350 C C . VAL A 1 417 ? 48.556 33.990 -76.158 1.00 38.44 417 VAL A C 1
ATOM 3352 O O . VAL A 1 417 ? 48.202 32.876 -76.531 1.00 38.44 417 VAL A O 1
ATOM 3355 N N . ASN A 1 418 ? 47.982 34.661 -75.157 1.00 36.94 418 ASN A N 1
ATOM 3356 C CA . ASN A 1 418 ? 46.687 34.430 -74.506 1.00 36.94 418 ASN A CA 1
ATOM 3357 C C . ASN A 1 418 ? 45.722 33.447 -75.208 1.00 36.94 418 ASN A C 1
ATOM 3359 O O . ASN A 1 418 ? 45.351 33.688 -76.354 1.00 36.94 418 ASN A O 1
ATOM 3363 N N . MET A 1 419 ? 45.094 32.540 -74.443 1.00 35.69 419 MET A N 1
ATOM 3364 C CA . MET A 1 419 ? 43.686 32.768 -74.062 1.00 35.69 419 MET A CA 1
ATOM 3365 C C . MET A 1 419 ? 43.134 31.841 -72.965 1.00 35.69 419 MET A C 1
ATOM 3367 O O . MET A 1 419 ? 43.675 30.788 -72.647 1.00 35.69 419 MET A O 1
ATOM 3371 N N . CYS A 1 420 ? 42.046 32.314 -72.355 1.00 35.03 420 CYS A N 1
ATOM 3372 C CA . CYS A 1 420 ? 41.449 31.843 -71.108 1.00 35.03 420 CYS A CA 1
ATOM 3373 C C . CYS A 1 420 ? 40.535 30.612 -71.254 1.00 35.03 420 CYS A C 1
ATOM 3375 O O . CYS A 1 420 ? 39.812 30.514 -72.245 1.00 35.03 420 CYS A O 1
ATOM 3377 N N . ARG A 1 421 ? 40.441 29.800 -70.184 1.00 39.69 421 ARG A N 1
ATOM 3378 C CA . ARG A 1 421 ? 39.219 29.216 -69.553 1.00 39.69 421 ARG A CA 1
ATOM 3379 C C . ARG A 1 421 ? 39.645 28.219 -68.451 1.00 39.69 421 ARG A C 1
ATOM 3381 O O . ARG A 1 421 ? 40.697 27.612 -68.588 1.00 39.69 421 ARG A O 1
ATOM 3388 N N . GLY A 1 422 ? 38.927 28.003 -67.345 1.00 38.19 422 GLY A N 1
ATOM 3389 C CA . GLY A 1 422 ? 37.688 28.628 -66.856 1.00 38.19 422 GLY A CA 1
ATOM 3390 C C . GLY A 1 422 ? 36.529 27.630 -66.723 1.00 38.19 422 GLY A C 1
ATOM 3391 O O . GLY A 1 422 ? 36.091 27.112 -67.745 1.00 38.19 422 GLY A O 1
ATOM 3392 N N . HIS A 1 423 ? 35.997 27.475 -65.498 1.00 39.41 423 HIS A N 1
ATOM 3393 C CA . HIS A 1 423 ? 34.945 26.526 -65.062 1.00 39.41 423 HIS A CA 1
ATOM 3394 C C . HIS A 1 423 ? 35.363 25.033 -65.054 1.00 39.41 423 HIS A C 1
ATOM 3396 O O . HIS A 1 423 ? 36.123 24.608 -65.920 1.00 39.41 423 HIS A O 1
ATOM 3402 N N . VAL A 1 424 ? 34.901 24.196 -64.110 1.00 42.88 424 VAL A N 1
ATOM 3403 C CA . VAL A 1 424 ? 34.120 24.447 -62.870 1.00 42.88 424 VAL A CA 1
ATOM 3404 C C . VAL A 1 424 ? 34.627 23.537 -61.751 1.00 42.88 424 VAL A C 1
ATOM 3406 O O . VAL A 1 424 ? 35.044 22.408 -62.087 1.00 42.88 424 VAL A O 1
#

Organism: NCBI:txid409849

Radius of gyration: 75.14 Å; chains: 1; bounding box: 151×109×238 Å

Sequence (424 aa):
MNHTPSPHLSEGPGGDRGIRSPDSLTHTPSPTAGGTPSSSPPLLLSPGGLRDWESREELRMRELEEARARAAQMEKTMRWWSDCTANWREKWSKVRAERNRARDEVRQLRQRLDTLTKELTGVRRERQELTTENETLRQEVLRLHGDPAATPPNGTSTSCSPTQTLQLRCLSDMELLESVLRSAPPGGDTQDTWDKSNSTRPQTNRERSRQLWNELSSTEEDQSKVNALQLRLDESQKVLLKEREDKLSLSKNIERLEAELSQWKLKHEELSKSKQEALKQLSLLKEMHQDELGRMSEDLEDELGARSSMDRKLAELRAEMERLQAENAAEWGRRERLETEKLALERDNKKLRAQTEDLEEQMAKKRRQAASALDSDLRAVQTELFERNKVTTRHVCTGHVWTCARDMCEHVHGTCVNMCRGHV

Secondary structure (DSSP, 8-state):
---PPPPPPPP-----------------------------------HHHHHHHHHHHHHHHHHHHHHHHHHHHHHHHHHHHHHHHHHHHHHHHHHHHHHHHHHHHHHHHHHHHHHHHHHHHHHHHHHHHHHHHHHHHHHHHHHTTS--------------------------------------------------------------SSHHHHHHHHHHHHHHHHHHHHHHHHHHHHHHHHHHHHHHHHHHHHHHHHHHHHHHHHHHHHHHHHHHHHHHHHHHHHHHHHHHHHHHHHHHHHHHHHHHHHHHHHHHHHHHHHHHHHHHHHHHHHHHHHHHHHHHHHHHHHHHHHHHHHHHHHHHHHHHHHHHHHHHHHHHHHHHHHHHHHHHHHHHHTT-------------------------

Foldseek 3Di:
DDDDDDDDDDDDDDDDDDDDDDDDDDDDDDDDDDDDDDDDDDDDDDPVVVVVVVVVVVVVVVVVVVVVVVVVVVVVVVVVVVVVVVVVVVVVVVVVVVVVVVVVVVVVVVVVVVVVVVVVVVVVVVVVVVVVVVVVVVVVVVCVVPPDDDDDDDDDDDDDDDDDDDYDDDYDYYDDDDDDYDDDDDYDDDDYDYDDDDDDDDDDDDDDDVVVVVVVVVVVVVVVVVVVVVVVVVVVVVVVVVVVVVVVVVVVVVVVVVVVVVVVVVVVVVVVVVVVVVVVVVVVVVVVVVVVVVVVVVVVVVVVVVVVVVVVVVVVVVVVVVVVVVVVVVVVVVVVVVVVVVVVVVVVVVVVVVVVVVVVVVVVVVVVVVVVVVVVVVVVVVVVVVVVVVVVVVVVVVPDDDDDDDDDDDDDDDDDDDDDDDDD

pLDDT: mean 74.82, std 26.48, range [29.33, 98.62]